Protein AF-0000000085014486 (afdb_homodimer)

Structure (mmCIF, N/CA/C/O backbone):
data_AF-0000000085014486-model_v1
#
loop_
_entity.id
_entity.type
_entity.pdbx_description
1 polymer 'tRNA pseudouridine synthase A'
#
loop_
_atom_site.group_PDB
_atom_site.id
_atom_site.type_symbol
_atom_site.label_atom_id
_atom_site.label_alt_id
_atom_site.label_comp_id
_atom_site.label_asym_id
_atom_site.label_entity_id
_atom_site.label_seq_id
_atom_site.pdbx_PDB_ins_code
_atom_site.Cartn_x
_atom_site.Cartn_y
_atom_site.Cartn_z
_atom_site.occupancy
_atom_site.B_iso_or_equiv
_atom_site.auth_seq_id
_atom_site.auth_comp_id
_atom_site.auth_asym_id
_atom_site.auth_atom_id
_atom_site.pdbx_PDB_model_num
ATOM 1 N N . MET A 1 1 ? -6.297 43.438 2.02 1 36.09 1 MET A N 1
ATOM 2 C CA . MET A 1 1 ? -5.426 42.281 2.023 1 36.09 1 MET A CA 1
ATOM 3 C C . MET A 1 1 ? -4.863 42 3.418 1 36.09 1 MET A C 1
ATOM 5 O O . MET A 1 1 ? -3.984 42.75 3.881 1 36.09 1 MET A O 1
ATOM 9 N N . THR A 1 2 ? -5.652 41.562 4.367 1 42.75 2 THR A N 1
ATOM 10 C CA . THR A 1 2 ? -5.215 41.438 5.75 1 42.75 2 THR A CA 1
ATOM 11 C C . THR A 1 2 ? -3.938 40.594 5.832 1 42.75 2 THR A C 1
ATOM 13 O O . THR A 1 2 ? -3.84 39.531 5.207 1 42.75 2 THR A O 1
ATOM 16 N N . THR A 1 3 ? -2.881 41.219 6.109 1 51.38 3 THR A N 1
ATOM 17 C CA . THR A 1 3 ? -1.58 40.562 6.254 1 51.38 3 THR A CA 1
ATOM 18 C C . THR A 1 3 ? -1.687 39.344 7.137 1 51.38 3 THR A C 1
ATOM 20 O O . THR A 1 3 ? -2.172 39.406 8.266 1 51.38 3 THR A O 1
ATOM 23 N N . PRO A 1 4 ? -1.637 38.188 6.52 1 58.69 4 PRO A N 1
ATOM 24 C CA . PRO A 1 4 ? -1.714 37 7.383 1 58.69 4 PRO A CA 1
ATOM 25 C C . PRO A 1 4 ? -0.911 37.156 8.672 1 58.69 4 PRO A C 1
ATOM 27 O O . PRO A 1 4 ? 0.119 37.844 8.68 1 58.69 4 PRO A O 1
ATOM 30 N N . PRO A 1 5 ? -1.632 36.875 9.836 1 67.25 5 PRO A N 1
ATOM 31 C CA . PRO A 1 5 ? -0.905 36.969 11.102 1 67.25 5 PRO A CA 1
ATOM 32 C C . PRO A 1 5 ? 0.483 36.344 11.039 1 67.25 5 PRO A C 1
ATOM 34 O O . PRO A 1 5 ? 0.671 35.312 10.375 1 67.25 5 PRO A O 1
ATOM 37 N N . ARG A 1 6 ? 1.484 37.094 11.227 1 75.12 6 ARG A N 1
ATOM 38 C CA . ARG A 1 6 ? 2.857 36.594 11.305 1 75.12 6 ARG A CA 1
ATOM 39 C C . ARG A 1 6 ? 3.109 35.906 12.641 1 75.12 6 ARG A C 1
ATOM 41 O O . ARG A 1 6 ? 2.967 36.5 13.703 1 75.12 6 ARG A O 1
ATOM 48 N N . PHE A 1 7 ? 3.271 34.562 12.477 1 89.31 7 PHE A N 1
ATOM 49 C CA . PHE A 1 7 ? 3.582 33.75 13.664 1 89.31 7 PHE A CA 1
ATOM 50 C C . PHE A 1 7 ? 5.086 33.719 13.906 1 89.31 7 PHE A C 1
ATOM 52 O O . PHE A 1 7 ? 5.871 33.594 12.961 1 89.31 7 PHE A O 1
ATOM 59 N N . VAL A 1 8 ? 5.469 34.062 15.102 1 90.69 8 VAL A N 1
ATOM 60 C CA . VAL A 1 8 ? 6.891 34.125 15.43 1 90.69 8 VAL A CA 1
ATOM 61 C C . VAL A 1 8 ? 7.195 33.156 16.578 1 90.69 8 VAL A C 1
ATOM 63 O O . VAL A 1 8 ? 6.422 33.031 17.531 1 90.69 8 VAL A O 1
ATOM 66 N N . PRO A 1 9 ? 8.281 32.438 16.375 1 93.19 9 PRO A N 1
ATOM 67 C CA . PRO A 1 9 ? 8.688 31.594 17.516 1 93.19 9 PRO A CA 1
ATOM 68 C C . PRO A 1 9 ? 9.023 32.406 18.75 1 93.19 9 PRO A C 1
ATOM 70 O O . PRO A 1 9 ? 9.195 33.625 18.672 1 93.19 9 PRO A O 1
ATOM 73 N N . PRO A 1 10 ? 9.047 31.766 19.891 1 91.94 10 PRO A N 1
ATOM 74 C CA . PRO A 1 10 ? 9.453 32.469 21.109 1 91.94 10 PRO A CA 1
ATOM 75 C C . PRO A 1 10 ? 10.859 33.062 21 1 91.94 10 PRO A C 1
ATOM 77 O O . PRO A 1 10 ? 11.656 32.625 20.172 1 91.94 10 PRO A O 1
ATOM 80 N N . HIS A 1 11 ? 11.039 34.031 21.844 1 93.38 11 HIS A N 1
ATOM 81 C CA . HIS A 1 11 ? 12.359 34.656 21.859 1 93.38 11 HIS A CA 1
ATOM 82 C C . HIS A 1 11 ? 13.445 33.594 22.109 1 93.38 11 HIS A C 1
ATOM 84 O O . HIS A 1 11 ? 13.305 32.75 22.984 1 93.38 11 HIS A O 1
ATOM 90 N N . GLY A 1 12 ? 14.484 33.625 21.297 1 94.5 12 GLY A N 1
ATOM 91 C CA . GLY A 1 12 ? 15.602 32.688 21.453 1 94.5 12 GLY A CA 1
ATOM 92 C C . GLY A 1 12 ? 15.406 31.391 20.703 1 94.5 12 GLY A C 1
ATOM 93 O O . GLY A 1 12 ? 16.266 30.516 20.75 1 94.5 12 GLY A O 1
ATOM 94 N N . PHE A 1 13 ? 14.281 31.312 20.078 1 96.62 13 PHE A N 1
ATOM 95 C CA . PHE A 1 13 ? 13.984 30.094 19.328 1 96.62 13 PHE A CA 1
ATOM 96 C C . PHE A 1 13 ? 13.891 30.391 17.844 1 96.62 13 PHE A C 1
ATOM 98 O O . PHE A 1 13 ? 13.75 31.547 17.438 1 96.62 13 PHE A O 1
ATOM 105 N N . ARG A 1 14 ? 14.07 29.453 17.047 1 95.94 14 ARG A N 1
ATOM 106 C CA . ARG A 1 14 ? 13.773 29.469 15.609 1 95.94 14 ARG A CA 1
ATOM 107 C C . ARG A 1 14 ? 12.828 28.328 15.227 1 95.94 14 ARG A C 1
ATOM 109 O O . ARG A 1 14 ? 12.711 27.344 15.961 1 95.94 14 ARG A O 1
ATOM 116 N N . ARG A 1 15 ? 12.234 28.531 14.102 1 97.62 15 ARG A N 1
ATOM 117 C CA . ARG A 1 15 ? 11.203 27.578 13.695 1 97.62 15 ARG A CA 1
ATOM 118 C C . ARG A 1 15 ? 11.672 26.734 12.508 1 97.62 15 ARG A C 1
ATOM 120 O O . ARG A 1 15 ? 12.188 27.281 11.523 1 97.62 15 ARG A O 1
ATOM 127 N N . LEU A 1 16 ? 11.523 25.438 12.641 1 97.94 16 LEU A N 1
ATOM 128 C CA . LEU A 1 16 ? 11.812 24.484 11.578 1 97.94 16 LEU A CA 1
ATOM 129 C C . LEU A 1 16 ? 10.523 23.891 11.023 1 97.94 16 LEU A C 1
ATOM 131 O O . LEU A 1 16 ? 9.586 23.609 11.773 1 97.94 16 LEU A O 1
ATOM 135 N N . ARG A 1 17 ? 10.453 23.797 9.719 1 98 17 ARG A N 1
ATOM 136 C CA . ARG A 1 17 ? 9.352 23.125 9.039 1 98 17 ARG A CA 1
ATOM 137 C C . ARG A 1 17 ? 9.727 21.688 8.672 1 98 17 ARG A C 1
ATOM 139 O O . ARG A 1 17 ? 10.805 21.438 8.133 1 98 17 ARG A O 1
ATOM 146 N N . LEU A 1 18 ? 8.891 20.797 8.992 1 98.56 18 LEU A N 1
ATOM 147 C CA . LEU A 1 18 ? 9.062 19.375 8.711 1 98.56 18 LEU A CA 1
ATOM 148 C C . LEU A 1 18 ? 7.938 18.844 7.828 1 98.56 18 LEU A C 1
ATOM 150 O O . LEU A 1 18 ? 6.84 19.406 7.816 1 98.56 18 LEU A O 1
ATOM 154 N N . LEU A 1 19 ? 8.203 17.875 7.062 1 98.81 19 LEU A N 1
ATOM 155 C CA . LEU A 1 19 ? 7.207 17.031 6.395 1 98.81 19 LEU A CA 1
ATOM 156 C C . LEU A 1 19 ? 7.25 15.609 6.922 1 98.81 19 LEU A C 1
ATOM 158 O O . LEU A 1 19 ? 8.297 14.961 6.883 1 98.81 19 LEU A O 1
ATOM 162 N N . LEU A 1 20 ? 6.125 15.125 7.41 1 98.81 20 LEU A N 1
ATOM 163 C CA . LEU A 1 20 ? 6.094 13.836 8.086 1 98.81 20 LEU A CA 1
ATOM 164 C C . LEU A 1 20 ? 5.238 12.836 7.309 1 98.81 20 LEU A C 1
ATOM 166 O O . LEU A 1 20 ? 4.309 13.227 6.602 1 98.81 20 LEU A O 1
ATOM 170 N N . ALA A 1 21 ? 5.574 11.586 7.508 1 98.88 21 ALA A N 1
ATOM 171 C CA . ALA A 1 21 ? 4.727 10.445 7.168 1 98.88 21 ALA A CA 1
ATOM 172 C C . ALA A 1 21 ? 4.664 9.445 8.32 1 98.88 21 ALA A C 1
ATOM 174 O O . ALA A 1 21 ? 5.609 9.328 9.102 1 98.88 21 ALA A O 1
ATOM 175 N N . TRP A 1 22 ? 3.52 8.781 8.438 1 98.88 22 TRP A N 1
ATOM 176 C CA . TRP A 1 22 ? 3.455 7.734 9.461 1 98.88 22 TRP A CA 1
ATOM 177 C C . TRP A 1 22 ? 2.408 6.688 9.094 1 98.88 22 TRP A C 1
ATOM 179 O O . TRP A 1 22 ? 1.456 6.98 8.367 1 98.88 22 TRP A O 1
ATOM 189 N N . ASP A 1 23 ? 2.689 5.465 9.492 1 98.81 23 ASP A N 1
ATOM 190 C CA . ASP A 1 23 ? 1.689 4.414 9.641 1 98.81 23 ASP A CA 1
ATOM 191 C C . ASP A 1 23 ? 0.939 4.551 10.961 1 98.81 23 ASP A C 1
ATOM 193 O O . ASP A 1 23 ? 1.514 4.34 12.031 1 98.81 23 ASP A O 1
ATOM 197 N N . GLY A 1 24 ? -0.333 4.859 10.875 1 98.69 24 GLY A N 1
ATOM 198 C CA . GLY A 1 24 ? -1.098 5.234 12.055 1 98.69 24 GLY A CA 1
ATOM 199 C C . GLY A 1 24 ? -1.6 4.043 12.852 1 98.69 24 GLY A C 1
ATOM 200 O O . GLY A 1 24 ? -2.242 4.203 13.891 1 98.69 24 GLY A O 1
ATOM 201 N N . THR A 1 25 ? -1.248 2.842 12.484 1 98.12 25 THR A N 1
ATOM 202 C CA . THR A 1 25 ? -1.839 1.608 12.992 1 98.12 25 THR A CA 1
ATOM 203 C C . THR A 1 25 ? -1.733 1.546 14.516 1 98.12 25 THR A C 1
ATOM 205 O O . THR A 1 25 ? -2.689 1.168 15.195 1 98.12 25 THR A O 1
ATOM 208 N N . ASP A 1 26 ? -0.632 1.986 15.039 1 97.25 26 ASP A N 1
ATOM 209 C CA . ASP A 1 26 ? -0.378 1.761 16.453 1 97.25 26 ASP A CA 1
ATOM 210 C C . ASP A 1 26 ? -0.477 3.064 17.25 1 97.25 26 ASP A C 1
ATOM 212 O O . ASP A 1 26 ? 0.027 3.156 18.375 1 97.25 26 ASP A O 1
ATOM 216 N N . PHE A 1 27 ? -1.114 4.078 16.688 1 98.56 27 PHE A N 1
ATOM 217 C CA . PHE A 1 27 ? -1.174 5.375 17.344 1 98.56 27 PHE A CA 1
ATOM 218 C C . PHE A 1 27 ? -2.615 5.754 17.656 1 98.56 27 PHE A C 1
ATOM 220 O O . PHE A 1 27 ? -3.527 5.453 16.891 1 98.56 27 PHE A O 1
ATOM 227 N N . ALA A 1 28 ? -2.803 6.461 18.734 1 98 28 ALA A N 1
ATOM 228 C CA . ALA A 1 28 ? -4.094 7.031 19.109 1 98 28 ALA A CA 1
ATOM 229 C C . ALA A 1 28 ? -4.301 8.391 18.453 1 98 28 ALA A C 1
ATOM 231 O O . ALA A 1 28 ? -4.988 9.258 19 1 98 28 ALA A O 1
ATOM 232 N N . GLY A 1 29 ? -3.609 8.625 17.344 1 97.5 29 GLY A N 1
ATOM 233 C CA . GLY A 1 29 ? -3.711 9.875 16.594 1 97.5 29 GLY A CA 1
ATOM 234 C C . GLY A 1 29 ? -2.461 10.734 16.703 1 97.5 29 GLY A C 1
ATOM 235 O O . GLY A 1 29 ? -1.411 10.258 17.141 1 97.5 29 GLY A O 1
ATOM 236 N N . TRP A 1 30 ? -2.58 11.914 16.172 1 97.94 30 TRP A N 1
ATOM 237 C CA . TRP A 1 30 ? -1.479 12.875 16.203 1 97.94 30 TRP A CA 1
ATOM 238 C C . TRP A 1 30 ? -1.277 13.422 17.625 1 97.94 30 TRP A C 1
ATOM 240 O O . TRP A 1 30 ? -0.164 13.391 18.141 1 97.94 30 TRP A O 1
ATOM 250 N N . GLN A 1 31 ? -2.328 13.852 18.281 1 96.5 31 GLN A N 1
ATOM 251 C CA . GLN A 1 31 ? -2.287 14.672 19.484 1 96.5 31 GLN A CA 1
ATOM 252 C C . GLN A 1 31 ? -1.874 13.844 20.703 1 96.5 31 GLN A C 1
ATOM 254 O O . GLN A 1 31 ? -2.41 12.758 20.922 1 96.5 31 GLN A O 1
ATOM 259 N N . ALA A 1 32 ? -0.956 14.422 21.406 1 97.06 32 ALA A N 1
ATOM 260 C CA . ALA A 1 32 ? -0.527 13.781 22.656 1 97.06 32 ALA A CA 1
ATOM 261 C C . ALA A 1 32 ? -1.703 13.594 23.609 1 97.06 32 ALA A C 1
ATOM 263 O O . ALA A 1 32 ? -2.516 14.508 23.781 1 97.06 32 ALA A O 1
ATOM 264 N N . GLN A 1 33 ? -1.817 12.422 24.078 1 93.19 33 GLN A N 1
ATOM 265 C CA . GLN A 1 33 ? -2.793 12.07 25.094 1 93.19 33 GLN A CA 1
ATOM 266 C C . GLN A 1 33 ? -2.152 11.227 26.203 1 93.19 33 GLN A C 1
ATOM 268 O O . GLN A 1 33 ? -1.145 10.555 25.969 1 93.19 33 GLN A O 1
ATOM 273 N N . ARG A 1 34 ? -2.705 11.258 27.344 1 93.31 34 ARG A N 1
ATOM 274 C CA . ARG A 1 34 ? -2.129 10.547 28.469 1 93.31 34 ARG A CA 1
ATOM 275 C C . ARG A 1 34 ? -2.189 9.039 28.266 1 93.31 34 ARG A C 1
ATOM 277 O O . ARG A 1 34 ? -3.227 8.5 27.875 1 93.31 34 ARG A O 1
ATOM 284 N N . ASP A 1 35 ? -1.092 8.367 28.391 1 93.75 35 ASP A N 1
ATOM 285 C CA . ASP A 1 35 ? -0.919 6.918 28.516 1 93.75 35 ASP A CA 1
ATOM 286 C C . ASP A 1 35 ? -1.24 6.211 27.203 1 93.75 35 ASP A C 1
ATOM 288 O O . ASP A 1 35 ? -1.582 5.027 27.203 1 93.75 35 ASP A O 1
ATOM 292 N N . VAL A 1 36 ? -1.285 6.91 26.125 1 96.62 36 VAL A N 1
ATOM 293 C CA . VAL A 1 36 ? -1.455 6.266 24.828 1 96.62 36 VAL A CA 1
ATOM 294 C C . VAL A 1 36 ? -0.441 6.824 23.844 1 96.62 36 VAL A C 1
ATOM 296 O O . VAL A 1 36 ? -0.078 8 23.906 1 96.62 36 VAL A O 1
ATOM 299 N N . PRO A 1 37 ? 0.013 5.98 22.922 1 97.81 37 PRO A N 1
ATOM 300 C CA . PRO A 1 37 ? 1.008 6.445 21.953 1 97.81 37 PRO A CA 1
ATOM 301 C C . PRO A 1 37 ? 0.442 7.461 20.969 1 97.81 37 PRO A C 1
ATOM 303 O O . PRO A 1 37 ? -0.667 7.281 20.469 1 97.81 37 PRO A O 1
ATOM 306 N N . SER A 1 38 ? 1.142 8.531 20.75 1 98.56 38 SER A N 1
ATOM 307 C CA . SER A 1 38 ? 0.783 9.539 19.75 1 98.56 38 SER A CA 1
ATOM 308 C C . SER A 1 38 ? 1.958 9.844 18.828 1 98.56 38 SER A C 1
ATOM 310 O O . SER A 1 38 ? 3.115 9.641 19.203 1 98.56 38 SER A O 1
ATOM 312 N N . VAL A 1 39 ? 1.686 10.297 17.641 1 98.81 39 VAL A N 1
ATOM 313 C CA . VAL A 1 39 ? 2.734 10.672 16.688 1 98.81 39 VAL A CA 1
ATOM 314 C C . VAL A 1 39 ? 3.49 11.891 17.219 1 98.81 39 VAL A C 1
ATOM 316 O O . VAL A 1 39 ? 4.715 11.969 17.109 1 98.81 39 VAL A O 1
ATOM 319 N N . GLN A 1 40 ? 2.711 12.836 17.812 1 98.75 40 GLN A N 1
ATOM 320 C CA . GLN A 1 40 ? 3.307 14.055 18.359 1 98.75 40 GLN A CA 1
ATOM 321 C C . GLN A 1 40 ? 4.344 13.727 19.438 1 98.75 40 GLN A C 1
ATOM 323 O O . GLN A 1 40 ? 5.469 14.227 19.391 1 98.75 40 GLN A O 1
ATOM 328 N N . ASP A 1 41 ? 3.955 12.859 20.391 1 98.5 41 ASP A N 1
ATOM 329 C CA . ASP A 1 41 ? 4.875 12.469 21.453 1 98.5 41 ASP A CA 1
ATOM 330 C C . ASP A 1 41 ? 6.09 11.734 20.891 1 98.5 41 ASP A C 1
ATOM 332 O O . ASP A 1 41 ? 7.207 11.898 21.391 1 98.5 41 ASP A O 1
ATOM 336 N N . THR A 1 42 ? 5.867 10.914 19.906 1 98.75 42 THR A N 1
ATOM 337 C CA . THR A 1 42 ? 6.941 10.156 19.281 1 98.75 42 THR A CA 1
ATOM 338 C C . THR A 1 42 ? 7.953 11.094 18.625 1 98.75 42 THR A C 1
ATOM 340 O O . THR A 1 42 ? 9.164 10.938 18.812 1 98.75 42 THR A O 1
ATOM 343 N N . LEU A 1 43 ? 7.484 12.086 17.875 1 98.69 43 LEU A N 1
ATOM 344 C CA . LEU A 1 43 ? 8.352 13.078 17.25 1 98.69 43 LEU A CA 1
ATOM 345 C C . LEU A 1 43 ? 9.07 13.914 18.297 1 98.69 43 LEU A C 1
ATOM 347 O O . LEU A 1 43 ? 10.266 14.188 18.172 1 98.69 43 LEU A O 1
ATOM 351 N N . TYR A 1 44 ? 8.305 14.305 19.344 1 98.44 44 TYR A N 1
ATOM 352 C CA . TYR A 1 44 ? 8.867 15.117 20.406 1 98.44 44 TYR A CA 1
ATOM 353 C C . TYR A 1 44 ? 10.016 14.391 21.094 1 98.44 44 TYR A C 1
ATOM 355 O O . TYR A 1 44 ? 11.07 14.977 21.344 1 98.44 44 TYR A O 1
ATOM 363 N N . ALA A 1 45 ? 9.797 13.125 21.375 1 98.12 45 ALA A N 1
ATOM 364 C CA . ALA A 1 45 ? 10.828 12.312 22.016 1 98.12 45 ALA A CA 1
ATOM 365 C C . ALA A 1 45 ? 12.086 12.258 21.156 1 98.12 45 ALA A C 1
ATOM 367 O O . ALA A 1 45 ? 13.203 12.344 21.672 1 98.12 45 ALA A O 1
ATOM 368 N N . ALA A 1 46 ? 11.922 12.07 19.859 1 98.5 46 ALA A N 1
ATOM 369 C CA . ALA A 1 46 ? 13.062 12.047 18.953 1 98.5 46 ALA A CA 1
ATOM 370 C C . ALA A 1 46 ? 13.805 13.383 18.969 1 98.5 46 ALA A C 1
ATOM 372 O O . ALA A 1 46 ? 15.031 13.414 18.922 1 98.5 46 ALA A O 1
ATOM 373 N N . LEU A 1 47 ? 13.078 14.516 19 1 97.81 47 LEU A N 1
ATOM 374 C CA . LEU A 1 47 ? 13.672 15.852 19.062 1 97.81 47 LEU A CA 1
ATOM 375 C C . LEU A 1 47 ? 14.523 16.016 20.312 1 97.81 47 LEU A C 1
ATOM 377 O O . LEU A 1 47 ? 15.625 16.562 20.25 1 97.81 47 LEU A O 1
ATOM 381 N N . LEU A 1 48 ? 14.039 15.445 21.406 1 97.5 48 LEU A N 1
ATOM 382 C CA . LEU A 1 48 ? 14.711 15.609 22.688 1 97.5 48 LEU A CA 1
ATOM 383 C C . LEU A 1 48 ? 15.992 14.789 22.734 1 97.5 48 LEU A C 1
ATOM 385 O O . LEU A 1 48 ? 16.844 15 23.609 1 97.5 48 LEU A O 1
ATOM 389 N N . ARG A 1 49 ? 16.172 13.867 21.812 1 97.31 49 ARG A N 1
ATOM 390 C CA . ARG A 1 49 ? 17.438 13.156 21.688 1 97.31 49 ARG A CA 1
ATOM 391 C C . ARG A 1 49 ? 18.484 14.023 21 1 97.31 49 ARG A C 1
ATOM 393 O O . ARG A 1 49 ? 19.688 13.766 21.125 1 97.31 49 ARG A O 1
ATOM 400 N N . LEU A 1 50 ? 18.047 15.055 20.297 1 96.81 50 LEU A N 1
ATOM 401 C CA . LEU A 1 50 ? 18.953 15.883 19.516 1 96.81 50 LEU A CA 1
ATOM 402 C C . LEU A 1 50 ? 19.219 17.203 20.203 1 96.81 50 LEU A C 1
ATOM 404 O O . LEU A 1 50 ? 20.203 17.891 19.906 1 96.81 50 LEU A O 1
ATOM 408 N N . THR A 1 51 ? 18.297 17.578 21.094 1 94.69 51 THR A N 1
ATOM 409 C CA . THR A 1 51 ? 18.422 18.859 21.797 1 94.69 51 THR A CA 1
ATOM 410 C C . THR A 1 51 ? 17.797 18.766 23.188 1 94.69 51 THR A C 1
ATOM 412 O O . THR A 1 51 ? 16.828 18.016 23.391 1 94.69 51 THR A O 1
ATOM 415 N N . GLU A 1 52 ? 18.266 19.5 24.109 1 91.81 52 GLU A N 1
ATOM 416 C CA . GLU A 1 52 ? 17.766 19.469 25.484 1 91.81 52 GLU A CA 1
ATOM 417 C C . GLU A 1 52 ? 16.406 20.141 25.594 1 91.81 52 GLU A C 1
ATOM 419 O O . GLU A 1 52 ? 15.656 19.875 26.547 1 91.81 52 GLU A O 1
ATOM 424 N N . GLU A 1 53 ? 16.203 21.031 24.656 1 93.19 53 GLU A N 1
ATOM 425 C CA . GLU A 1 53 ? 14.953 21.797 24.703 1 93.19 53 GLU A CA 1
ATOM 426 C C . GLU A 1 53 ? 14.328 21.922 23.328 1 93.19 53 GLU A C 1
ATOM 428 O O . GLU A 1 53 ? 15.039 22.141 22.344 1 93.19 53 GLU A O 1
ATOM 433 N N . ALA A 1 54 ? 13.039 21.844 23.281 1 94.25 54 ALA A N 1
ATOM 434 C CA . ALA A 1 54 ? 12.234 22.078 22.094 1 94.25 54 ALA A CA 1
ATOM 435 C C . ALA A 1 54 ? 10.766 22.297 22.453 1 94.25 54 ALA A C 1
ATOM 437 O O . ALA A 1 54 ? 10.297 21.812 23.469 1 94.25 54 ALA A O 1
ATOM 438 N N . ALA A 1 55 ? 10.086 23.062 21.672 1 96 55 ALA A N 1
ATOM 439 C CA . ALA A 1 55 ? 8.641 23.156 21.812 1 96 55 ALA A CA 1
ATOM 440 C C . ALA A 1 55 ? 7.957 21.891 21.281 1 96 55 ALA A C 1
ATOM 442 O O . ALA A 1 55 ? 8.555 21.141 20.516 1 96 55 ALA A O 1
ATOM 443 N N . ARG A 1 56 ? 6.801 21.641 21.75 1 96.31 56 ARG A N 1
ATOM 444 C CA . ARG A 1 56 ? 6.031 20.531 21.203 1 96.31 56 ARG A CA 1
ATOM 445 C C . ARG A 1 56 ? 5.703 20.781 19.734 1 96.31 56 ARG A C 1
ATOM 447 O O . ARG A 1 56 ? 5.297 21.875 19.359 1 96.31 56 ARG A O 1
ATOM 454 N N . PRO A 1 57 ? 5.914 19.766 18.875 1 98.31 57 PRO A N 1
ATOM 455 C CA . PRO A 1 57 ? 5.629 19.953 17.453 1 98.31 57 PRO A CA 1
ATOM 456 C C . PRO A 1 57 ? 4.156 20.25 17.188 1 98.31 57 PRO A C 1
ATOM 458 O O . PRO A 1 57 ? 3.281 19.75 17.906 1 98.31 57 PRO A O 1
ATOM 461 N N . VAL A 1 58 ? 3.902 21.047 16.172 1 98.12 58 VAL A N 1
ATOM 462 C CA . VAL A 1 58 ? 2.557 21.406 15.734 1 98.12 58 VAL A CA 1
ATOM 463 C C . VAL A 1 58 ? 2.352 20.922 14.289 1 98.12 58 VAL A C 1
ATOM 465 O O . VAL A 1 58 ? 3.166 21.219 13.414 1 98.12 58 VAL A O 1
ATOM 468 N N . ALA A 1 59 ? 1.34 20.188 14.023 1 98.5 59 ALA A N 1
ATOM 469 C CA . ALA A 1 59 ? 1.052 19.688 12.68 1 98.5 59 ALA A CA 1
ATOM 470 C C . ALA A 1 59 ? -0.013 20.547 12 1 98.5 59 ALA A C 1
ATOM 472 O O . ALA A 1 59 ? -0.694 21.344 12.648 1 98.5 59 ALA A O 1
ATOM 473 N N . ALA A 1 60 ? -0.108 20.359 10.656 1 97.69 60 ALA A N 1
ATOM 474 C CA . ALA A 1 60 ? -1.124 21.062 9.867 1 97.69 60 ALA A CA 1
ATOM 475 C C . ALA A 1 60 ? -2.527 20.641 10.289 1 97.69 60 ALA A C 1
ATOM 477 O O . ALA A 1 60 ? -3.48 21.406 10.156 1 97.69 60 ALA A O 1
ATOM 478 N N . GLY A 1 61 ? -2.635 19.422 10.695 1 93.81 61 GLY A N 1
ATOM 479 C CA . GLY A 1 61 ? -3.902 18.859 11.148 1 93.81 61 GLY A CA 1
ATOM 480 C C . GLY A 1 61 ? -3.742 17.766 12.188 1 93.81 61 GLY A C 1
ATOM 481 O O . GLY A 1 61 ? -2.682 17.156 12.281 1 93.81 61 GLY A O 1
ATOM 482 N N . ARG A 1 62 ? -4.824 17.594 12.977 1 93.19 62 ARG A N 1
ATOM 483 C CA . ARG A 1 62 ? -4.84 16.516 13.961 1 93.19 62 ARG A CA 1
ATOM 484 C C . ARG A 1 62 ? -5.602 15.305 13.43 1 93.19 62 ARG A C 1
ATOM 486 O O . ARG A 1 62 ? -6.754 15.43 13.016 1 93.19 62 ARG A O 1
ATOM 493 N N . THR A 1 63 ? -4.938 14.219 13.336 1 96.56 63 THR A N 1
ATOM 494 C CA . THR A 1 63 ? -5.547 12.992 12.82 1 96.56 63 THR A CA 1
ATOM 495 C C . THR A 1 63 ? -6.062 12.125 13.969 1 96.56 63 THR A C 1
ATOM 497 O O . THR A 1 63 ? -5.48 12.117 15.055 1 96.56 63 THR A O 1
ATOM 500 N N . ASP A 1 64 ? -7.121 11.352 13.695 1 96.19 64 ASP A N 1
ATOM 501 C CA . ASP A 1 64 ? -7.695 10.398 14.641 1 96.19 64 ASP A CA 1
ATOM 502 C C . ASP A 1 64 ? -6.828 9.148 14.742 1 96.19 64 ASP A C 1
ATOM 504 O O . ASP A 1 64 ? -5.836 9.008 14.023 1 96.19 64 ASP A O 1
ATOM 508 N N . ALA A 1 65 ? -7.262 8.344 15.773 1 97.56 65 ALA A N 1
ATOM 509 C CA . ALA A 1 65 ? -6.605 7.055 15.961 1 97.56 65 ALA A CA 1
ATOM 510 C C . ALA A 1 65 ? -6.641 6.23 14.68 1 97.56 65 ALA A C 1
ATOM 512 O O . ALA A 1 65 ? -7.672 6.152 14.008 1 97.56 65 ALA A O 1
ATOM 513 N N . GLY A 1 66 ? -5.484 5.684 14.328 1 98.31 66 GLY A N 1
ATOM 514 C CA . GLY A 1 66 ? -5.406 4.734 13.227 1 98.31 66 GLY A CA 1
ATOM 515 C C . GLY A 1 66 ? -5.215 5.398 11.875 1 98.31 66 GLY A C 1
ATOM 516 O O . GLY A 1 66 ? -4.934 4.727 10.883 1 98.31 66 GLY A O 1
ATOM 517 N N . VAL A 1 67 ? -5.367 6.746 11.773 1 98.81 67 VAL A N 1
ATOM 518 C CA . VAL A 1 67 ? -5.262 7.453 10.508 1 98.81 67 VAL A CA 1
ATOM 519 C C . VAL A 1 67 ? -3.791 7.574 10.102 1 98.81 67 VAL A C 1
ATOM 521 O O . VAL A 1 67 ? -2.934 7.855 10.945 1 98.81 67 VAL A O 1
ATOM 524 N N . HIS A 1 68 ? -3.51 7.32 8.844 1 98.88 68 HIS A N 1
ATOM 525 C CA . HIS A 1 68 ? -2.162 7.406 8.289 1 98.88 68 HIS A CA 1
ATOM 526 C C . HIS A 1 68 ? -1.87 8.805 7.762 1 98.88 68 HIS A C 1
ATOM 528 O O . HIS A 1 68 ? -2.775 9.641 7.664 1 98.88 68 HIS A O 1
ATOM 534 N N . ALA A 1 69 ? -0.604 9.023 7.457 1 98.88 69 ALA A N 1
ATOM 535 C CA . ALA A 1 69 ? -0.208 10.25 6.77 1 98.88 69 ALA A CA 1
ATOM 536 C C . ALA A 1 69 ? 0.903 9.984 5.762 1 98.88 69 ALA A C 1
ATOM 538 O O . ALA A 1 69 ? 1.895 9.32 6.078 1 98.88 69 ALA A O 1
ATOM 539 N N . GLU A 1 70 ? 0.72 10.523 4.57 1 98.5 70 GLU A N 1
ATOM 540 C CA . GLU A 1 70 ? 1.715 10.422 3.51 1 98.5 70 GLU A CA 1
ATOM 541 C C . GLU A 1 70 ? 2.635 11.641 3.488 1 98.5 70 GLU A C 1
ATOM 543 O O . GLU A 1 70 ? 3.811 11.531 3.135 1 98.5 70 GLU A O 1
ATOM 548 N N . ALA A 1 71 ? 2.09 12.789 3.828 1 98.5 71 ALA A N 1
ATOM 549 C CA . ALA A 1 71 ? 2.795 14.062 3.73 1 98.5 71 ALA A CA 1
ATOM 550 C C . ALA A 1 71 ? 2.172 15.102 4.656 1 98.5 71 ALA A C 1
ATOM 552 O O . ALA A 1 71 ? 1.552 16.062 4.195 1 98.5 71 ALA A O 1
ATOM 553 N N . MET A 1 72 ? 2.436 15.047 5.93 1 98.75 72 MET A N 1
ATOM 554 C CA . MET A 1 72 ? 1.911 15.953 6.941 1 98.75 72 MET A CA 1
ATOM 555 C C . MET A 1 72 ? 2.93 17.047 7.277 1 98.75 72 MET A C 1
ATOM 557 O O . MET A 1 72 ? 3.98 16.75 7.852 1 98.75 72 MET A O 1
ATOM 561 N N . PRO A 1 73 ? 2.607 18.266 6.93 1 98.62 73 PRO A N 1
ATOM 562 C CA . PRO A 1 73 ? 3.479 19.344 7.402 1 98.62 73 PRO A CA 1
ATOM 563 C C . PRO A 1 73 ? 3.381 19.562 8.914 1 98.62 73 PRO A C 1
ATOM 565 O O . PRO A 1 73 ? 2.299 19.453 9.484 1 98.62 73 PRO A O 1
ATOM 568 N N . ALA A 1 74 ? 4.465 19.859 9.461 1 98.62 74 ALA A N 1
ATOM 569 C CA . ALA A 1 74 ? 4.551 20.234 10.867 1 98.62 74 ALA A CA 1
ATOM 570 C C . ALA A 1 74 ? 5.652 21.281 11.094 1 98.62 74 ALA A C 1
ATOM 572 O O . ALA A 1 74 ? 6.457 21.531 10.195 1 98.62 74 ALA A O 1
ATOM 573 N N . HIS A 1 75 ? 5.605 21.953 12.203 1 98.31 75 HIS A N 1
ATOM 574 C CA . HIS A 1 75 ? 6.742 22.797 12.594 1 98.31 75 HIS A CA 1
ATOM 575 C C . HIS A 1 75 ? 7.121 22.547 14.047 1 98.31 75 HIS A C 1
ATOM 577 O O . HIS A 1 75 ? 6.324 22.031 14.828 1 98.31 75 HIS A O 1
ATOM 583 N N . VAL A 1 76 ? 8.305 22.859 14.375 1 98.12 76 VAL A N 1
ATOM 584 C CA . VAL A 1 76 ? 8.82 22.812 15.734 1 98.12 76 VAL A CA 1
ATOM 585 C C . VAL A 1 76 ? 9.734 24.016 15.984 1 98.12 76 VAL A C 1
ATOM 587 O O . VAL A 1 76 ? 10.469 24.438 15.094 1 98.12 76 VAL A O 1
ATOM 590 N N . ASP A 1 77 ? 9.617 24.578 17.141 1 98 77 ASP A N 1
ATOM 591 C CA . ASP A 1 77 ? 10.531 25.625 17.578 1 98 77 ASP A CA 1
ATOM 592 C C . ASP A 1 77 ? 11.68 25.047 18.391 1 98 77 ASP A C 1
ATOM 594 O O . ASP A 1 77 ? 11.453 24.328 19.359 1 98 77 ASP A O 1
ATOM 598 N N . VAL A 1 78 ? 12.859 25.344 17.953 1 97.62 78 VAL A N 1
ATOM 599 C CA . VAL A 1 78 ? 14.062 24.875 18.625 1 97.62 78 VAL A CA 1
ATOM 600 C C . VAL A 1 78 ? 14.93 26.078 19.016 1 97.62 78 VAL A C 1
ATOM 602 O O . VAL A 1 78 ? 14.828 27.141 18.406 1 97.62 78 VAL A O 1
ATOM 605 N N . PRO A 1 79 ? 15.75 25.859 20.031 1 96.88 79 PRO A N 1
ATOM 606 C CA . PRO A 1 79 ? 16.641 26.953 20.391 1 96.88 79 PRO A CA 1
ATOM 607 C C . PRO A 1 79 ? 17.547 27.391 19.234 1 96.88 79 PRO A C 1
ATOM 609 O O . PRO A 1 79 ? 17.969 26.562 18.438 1 96.88 79 PRO A O 1
ATOM 612 N N . GLN A 1 80 ? 17.844 28.672 19.234 1 94.94 80 GLN A N 1
ATOM 613 C CA . GLN A 1 80 ? 18.75 29.203 18.219 1 94.94 80 GLN A CA 1
ATOM 614 C C . GLN A 1 80 ? 20.094 28.5 18.266 1 94.94 80 GLN A C 1
ATOM 616 O O . GLN A 1 80 ? 20.797 28.422 17.266 1 94.94 80 GLN A O 1
ATOM 621 N N . SER A 1 81 ? 20.391 27.891 19.344 1 93.62 81 SER A N 1
ATOM 622 C CA . SER A 1 81 ? 21.672 27.219 19.547 1 93.62 81 SER A CA 1
ATOM 623 C C . SER A 1 81 ? 21.656 25.812 18.969 1 93.62 81 SER A C 1
ATOM 625 O O . SER A 1 81 ? 22.688 25.156 18.922 1 93.62 81 SER A O 1
ATOM 627 N N . PHE A 1 82 ? 20.5 25.359 18.531 1 94.81 82 PHE A N 1
ATOM 628 C CA . PHE A 1 82 ? 20.391 24.047 17.906 1 94.81 82 PHE A CA 1
ATOM 629 C C . PHE A 1 82 ? 21.297 23.953 16.688 1 94.81 82 PHE A C 1
ATOM 631 O O . PHE A 1 82 ? 21.188 24.766 15.766 1 94.81 82 PHE A O 1
ATOM 638 N N . ARG A 1 83 ? 22.188 23.016 16.609 1 90.81 83 ARG A N 1
ATOM 639 C CA . ARG A 1 83 ? 23.328 23.062 15.695 1 90.81 83 ARG A CA 1
ATOM 640 C C . ARG A 1 83 ? 23.094 22.188 14.469 1 90.81 83 ARG A C 1
ATOM 642 O O . ARG A 1 83 ? 23.797 22.328 13.461 1 90.81 83 ARG A O 1
ATOM 649 N N . ILE A 1 84 ? 22.141 21.312 14.562 1 95.38 84 ILE A N 1
ATOM 650 C CA . ILE A 1 84 ? 21.953 20.438 13.406 1 95.38 84 ILE A CA 1
ATOM 651 C C . ILE A 1 84 ? 21.359 21.234 12.25 1 95.38 84 ILE A C 1
ATOM 653 O O . ILE A 1 84 ? 20.281 21.812 12.367 1 95.38 84 ILE A O 1
ATOM 657 N N . PRO A 1 85 ? 22.109 21.266 11.156 1 95.56 85 PRO A N 1
ATOM 658 C CA . PRO A 1 85 ? 21.562 21.953 9.984 1 95.56 85 PRO A CA 1
ATOM 659 C C . PRO A 1 85 ? 20.25 21.328 9.508 1 95.56 85 PRO A C 1
ATOM 661 O O . PRO A 1 85 ? 20.078 20.109 9.562 1 95.56 85 PRO A O 1
ATOM 664 N N . ALA A 1 86 ? 19.328 22.188 8.977 1 94.25 86 ALA A N 1
ATOM 665 C CA . ALA A 1 86 ? 18.016 21.75 8.531 1 94.25 86 ALA A CA 1
ATOM 666 C C . ALA A 1 86 ? 18.125 20.641 7.488 1 94.25 86 ALA A C 1
ATOM 668 O O . ALA A 1 86 ? 17.344 19.688 7.5 1 94.25 86 ALA A O 1
ATOM 669 N N . LYS A 1 87 ? 19.125 20.734 6.645 1 93.69 87 LYS A N 1
ATOM 670 C CA . LYS A 1 87 ? 19.297 19.781 5.547 1 93.69 87 LYS A CA 1
ATOM 671 C C . LYS A 1 87 ? 19.641 18.391 6.074 1 93.69 87 LYS A C 1
ATOM 673 O O . LYS A 1 87 ? 19.5 17.406 5.355 1 93.69 87 LYS A O 1
ATOM 678 N N . LYS A 1 88 ? 20.109 18.297 7.281 1 97.06 88 LYS A N 1
ATOM 679 C CA . LYS A 1 88 ? 20.531 17.031 7.875 1 97.06 88 LYS A CA 1
ATOM 680 C C . LYS A 1 88 ? 19.516 16.562 8.922 1 97.06 88 LYS A C 1
ATOM 682 O O . LYS A 1 88 ? 19.641 15.453 9.445 1 97.06 88 LYS A O 1
ATOM 687 N N . LEU A 1 89 ? 18.594 17.391 9.188 1 98.06 89 LEU A N 1
ATOM 688 C CA . LEU A 1 89 ? 17.719 17.172 10.328 1 98.06 89 LEU A CA 1
ATOM 689 C C . LEU A 1 89 ? 16.812 15.961 10.109 1 98.06 89 LEU A C 1
ATOM 691 O O . LEU A 1 89 ? 16.578 15.188 11.039 1 98.06 89 LEU A O 1
ATOM 695 N N . ALA A 1 90 ? 16.297 15.812 8.906 1 98.5 90 ALA A N 1
ATOM 696 C CA . ALA A 1 90 ? 15.438 14.664 8.625 1 98.5 90 ALA A CA 1
ATOM 697 C C . ALA A 1 90 ? 16.141 13.352 8.961 1 98.5 90 ALA A C 1
ATOM 699 O O . ALA A 1 90 ? 15.602 12.516 9.688 1 98.5 90 ALA A O 1
ATOM 700 N N . ARG A 1 91 ? 17.312 13.234 8.477 1 97.94 91 ARG A N 1
ATOM 701 C CA . ARG A 1 91 ? 18.109 12.031 8.719 1 97.94 91 ARG A CA 1
ATOM 702 C C . ARG A 1 91 ? 18.375 11.852 10.211 1 97.94 91 ARG A C 1
ATOM 704 O O . ARG A 1 91 ? 18.281 10.742 10.742 1 97.94 91 ARG A O 1
ATOM 711 N N . ALA A 1 92 ? 18.75 12.898 10.836 1 98.56 92 ALA A N 1
ATOM 712 C CA . ALA A 1 92 ? 19.062 12.859 12.266 1 98.56 92 ALA A CA 1
ATOM 713 C C . ALA A 1 92 ? 17.859 12.414 13.078 1 98.56 92 ALA A C 1
ATOM 715 O O . ALA A 1 92 ? 17.969 11.562 13.961 1 98.56 92 ALA A O 1
ATOM 716 N N . LEU A 1 93 ? 16.703 12.961 12.781 1 98.75 93 LEU A N 1
ATOM 717 C CA . LEU A 1 93 ? 15.484 12.609 13.5 1 98.75 93 LEU A CA 1
ATOM 718 C C . LEU A 1 93 ? 15.102 11.156 13.227 1 98.75 93 LEU A C 1
ATOM 720 O O . LEU A 1 93 ? 14.711 10.43 14.148 1 98.75 93 LEU A O 1
ATOM 724 N N . ASN A 1 94 ? 15.234 10.734 12.008 1 98.75 94 ASN A N 1
ATOM 725 C CA . ASN A 1 94 ? 14.836 9.391 11.617 1 98.75 94 ASN A CA 1
ATOM 726 C C . ASN A 1 94 ? 15.688 8.328 12.305 1 98.75 94 ASN A C 1
ATOM 728 O O . ASN A 1 94 ? 15.25 7.188 12.461 1 98.75 94 ASN A O 1
ATOM 732 N N . ALA A 1 95 ? 16.828 8.703 12.703 1 98.5 95 ALA A N 1
ATOM 733 C CA . ALA A 1 95 ? 17.688 7.785 13.461 1 98.5 95 ALA A CA 1
ATOM 734 C C . ALA A 1 95 ? 17.078 7.473 14.82 1 98.5 95 ALA A C 1
ATOM 736 O O . ALA A 1 95 ? 17.422 6.465 15.445 1 98.5 95 ALA A O 1
ATOM 737 N N . HIS A 1 96 ? 16.172 8.297 15.266 1 98.62 96 HIS A N 1
ATOM 738 C CA . HIS A 1 96 ? 15.586 8.125 16.594 1 98.62 96 HIS A CA 1
ATOM 739 C C . HIS A 1 96 ? 14.086 7.859 16.516 1 98.62 96 HIS A C 1
ATOM 741 O O . HIS A 1 96 ? 13.414 7.777 17.547 1 98.62 96 HIS A O 1
ATOM 747 N N . LEU A 1 97 ? 13.555 7.789 15.383 1 98.88 97 LEU A N 1
ATOM 748 C CA . LEU A 1 97 ? 12.141 7.508 15.195 1 98.88 97 LEU A CA 1
ATOM 749 C C . LEU A 1 97 ? 11.914 6.027 14.914 1 98.88 97 LEU A C 1
ATOM 751 O O . LEU A 1 97 ? 12.75 5.375 14.281 1 98.88 97 LEU A O 1
ATOM 755 N N . PRO A 1 98 ? 10.805 5.5 15.43 1 98.69 98 PRO A N 1
ATOM 756 C CA . PRO A 1 98 ? 10.469 4.133 15.023 1 98.69 98 PRO A CA 1
ATOM 757 C C . PRO A 1 98 ? 10.188 4.012 13.523 1 98.69 98 PRO A C 1
ATOM 759 O O . PRO A 1 98 ? 9.977 5.023 12.852 1 98.69 98 PRO A O 1
ATOM 762 N N . PRO A 1 99 ? 10.141 2.773 12.969 1 98.5 99 PRO A N 1
ATOM 763 C CA . PRO A 1 99 ? 9.906 2.584 11.539 1 98.5 99 PRO A CA 1
ATOM 764 C C . PRO A 1 99 ? 8.547 3.115 11.094 1 98.5 99 PRO A C 1
ATOM 766 O O . PRO A 1 99 ? 8.344 3.391 9.906 1 98.5 99 PRO A O 1
ATOM 769 N N . SER A 1 100 ? 7.648 3.307 12.023 1 98.69 100 SER A N 1
ATOM 770 C CA . SER A 1 100 ? 6.281 3.689 11.695 1 98.69 100 SER A CA 1
ATOM 771 C C . SER A 1 100 ? 6.152 5.203 11.539 1 98.69 100 SER A C 1
ATOM 773 O O . SER A 1 100 ? 5.102 5.703 11.133 1 98.69 100 SER A O 1
ATOM 775 N N . VAL A 1 101 ? 7.184 5.98 11.828 1 98.94 101 VAL A N 1
ATOM 776 C CA . VAL A 1 101 ? 7.18 7.434 11.672 1 98.94 101 VAL A CA 1
ATOM 777 C C . VAL A 1 101 ? 8.469 7.879 10.977 1 98.94 101 VAL A C 1
ATOM 779 O O . VAL A 1 101 ? 9.547 7.375 11.281 1 98.94 101 VAL A O 1
ATOM 782 N N . ALA A 1 102 ? 8.344 8.828 10.07 1 98.94 102 ALA A N 1
ATOM 783 C CA . ALA A 1 102 ? 9.539 9.367 9.414 1 98.94 102 ALA A CA 1
ATOM 784 C C . ALA A 1 102 ? 9.375 10.852 9.117 1 98.94 102 ALA A C 1
ATOM 786 O O . ALA A 1 102 ? 8.273 11.32 8.82 1 98.94 102 ALA A O 1
ATOM 787 N N . VAL A 1 103 ? 10.422 11.57 9.242 1 98.88 103 VAL A N 1
ATOM 788 C CA . VAL A 1 103 ? 10.547 12.906 8.664 1 98.88 103 VAL A CA 1
ATOM 789 C C . VAL A 1 103 ? 11.078 12.805 7.234 1 98.88 103 VAL A C 1
ATOM 791 O O . VAL A 1 103 ? 12.164 12.266 7.004 1 98.88 103 VAL A O 1
ATOM 794 N N . LEU A 1 104 ? 10.336 13.336 6.34 1 98.75 104 LEU A N 1
ATOM 795 C CA . LEU A 1 104 ? 10.68 13.219 4.926 1 98.75 104 LEU A CA 1
ATOM 796 C C . LEU A 1 104 ? 11.547 14.391 4.477 1 98.75 104 LEU A C 1
ATOM 798 O O . LEU A 1 104 ? 12.43 14.219 3.637 1 98.75 104 LEU A O 1
ATOM 802 N N . GLU A 1 105 ? 11.219 15.5 4.961 1 98.25 105 GLU A N 1
ATOM 803 C CA . GLU A 1 105 ? 11.906 16.75 4.656 1 98.25 105 GLU A CA 1
ATOM 804 C C . GLU A 1 105 ? 11.984 17.656 5.883 1 98.25 105 GLU A C 1
ATOM 806 O O . GLU A 1 105 ? 11.117 17.594 6.758 1 98.25 105 GLU A O 1
ATOM 811 N N . ALA A 1 106 ? 13.008 18.422 5.934 1 98.38 106 ALA A N 1
ATOM 812 C CA . ALA A 1 106 ? 13.164 19.453 6.965 1 98.38 106 ALA A CA 1
ATOM 813 C C . ALA A 1 106 ? 13.82 20.703 6.398 1 98.38 106 ALA A C 1
ATOM 815 O O . ALA A 1 106 ? 14.742 20.625 5.586 1 98.38 106 ALA A O 1
ATOM 816 N N . GLU A 1 107 ? 13.328 21.828 6.793 1 97.69 107 GLU A N 1
ATOM 817 C CA . GLU A 1 107 ? 13.891 23.094 6.371 1 97.69 107 GLU A CA 1
ATOM 818 C C . GLU A 1 107 ? 13.617 24.188 7.402 1 97.69 107 GLU A C 1
ATOM 820 O O . GLU A 1 107 ? 12.828 23.984 8.328 1 97.69 107 GLU A O 1
ATOM 825 N N . GLU A 1 108 ? 14.336 25.328 7.23 1 97 108 GLU A N 1
ATOM 826 C CA . GLU A 1 108 ? 13.93 26.516 7.988 1 97 108 GLU A CA 1
ATOM 827 C C . GLU A 1 108 ? 12.531 26.969 7.586 1 97 108 GLU A C 1
ATOM 829 O O . GLU A 1 108 ? 12.219 27.047 6.398 1 97 108 GLU A O 1
ATOM 834 N N . ALA A 1 109 ? 11.719 27.234 8.586 1 96.44 109 ALA A N 1
ATOM 835 C CA . ALA A 1 109 ? 10.383 27.719 8.25 1 96.44 109 ALA A CA 1
ATOM 836 C C . ALA A 1 109 ? 10.438 29.141 7.715 1 96.44 109 ALA A C 1
ATOM 838 O O . ALA A 1 109 ? 11.195 29.969 8.211 1 96.44 109 ALA A O 1
ATOM 839 N N . PRO A 1 110 ? 9.648 29.406 6.695 1 94.44 110 PRO A N 1
ATOM 840 C CA . PRO A 1 110 ? 9.531 30.812 6.289 1 94.44 110 PRO A CA 1
ATOM 841 C C . PRO A 1 110 ? 9.039 31.719 7.418 1 94.44 110 PRO A C 1
ATOM 843 O O . PRO A 1 110 ? 8.328 31.266 8.32 1 94.44 110 PRO A O 1
ATOM 846 N N . THR A 1 111 ? 9.43 33 7.297 1 93.19 111 THR A N 1
ATOM 847 C CA . THR A 1 111 ? 9 33.969 8.297 1 93.19 111 THR A CA 1
ATOM 848 C C . THR A 1 111 ? 7.477 34 8.383 1 93.19 111 THR A C 1
ATOM 850 O O . THR A 1 111 ? 6.793 34.094 7.355 1 93.19 111 THR A O 1
ATOM 853 N N . GLY A 1 112 ? 6.984 33.875 9.539 1 93.88 112 GLY A N 1
ATOM 854 C CA . GLY A 1 112 ? 5.551 34 9.758 1 93.88 112 GLY A CA 1
ATOM 855 C C . GLY A 1 112 ? 4.805 32.719 9.555 1 93.88 112 GLY A C 1
ATOM 856 O O . GLY A 1 112 ? 3.578 32.656 9.664 1 93.88 112 GLY A O 1
ATOM 857 N N . PHE A 1 113 ? 5.52 31.719 9.328 1 96.25 113 PHE A N 1
ATOM 858 C CA . PHE A 1 113 ? 4.918 30.438 9.031 1 96.25 113 PHE A CA 1
ATOM 859 C C . PHE A 1 113 ? 4.398 29.766 10.305 1 96.25 113 PHE A C 1
ATOM 861 O O . PHE A 1 113 ? 5.074 29.781 11.336 1 96.25 113 PHE A O 1
ATOM 868 N N . HIS A 1 114 ? 3.213 29.188 10.289 1 96.94 114 HIS A N 1
ATOM 869 C CA . HIS A 1 114 ? 2.619 28.312 11.289 1 96.94 114 HIS A CA 1
ATOM 870 C C . HIS A 1 114 ? 1.938 27.109 10.633 1 96.94 114 HIS A C 1
ATOM 872 O O . HIS A 1 114 ? 1.008 27.266 9.844 1 96.94 114 HIS A O 1
ATOM 878 N N . ALA A 1 115 ? 2.373 25.906 10.969 1 97.56 115 ALA A N 1
ATOM 879 C CA . ALA A 1 115 ? 1.94 24.703 10.25 1 97.56 115 ALA A CA 1
ATOM 880 C C . ALA A 1 115 ? 0.418 24.609 10.219 1 97.56 115 ALA A C 1
ATOM 882 O O . ALA A 1 115 ? -0.166 24.219 9.203 1 97.56 115 ALA A O 1
ATOM 883 N N . ARG A 1 116 ? -0.244 24.906 11.305 1 96.38 116 ARG A N 1
ATOM 884 C CA . ARG A 1 116 ? -1.69 24.75 11.414 1 96.38 116 ARG A CA 1
ATOM 885 C C . ARG A 1 116 ? -2.416 25.969 10.859 1 96.38 116 ARG A C 1
ATOM 887 O O . ARG A 1 116 ? -3.293 25.844 10 1 96.38 116 ARG A O 1
ATOM 894 N N . PHE A 1 117 ? -1.981 27.172 11.258 1 95.19 117 PHE A N 1
ATOM 895 C CA . PHE A 1 117 ? -2.783 28.375 11.031 1 95.19 117 PHE A CA 1
ATOM 896 C C . PHE A 1 117 ? -2.471 28.984 9.672 1 95.19 117 PHE A C 1
ATOM 898 O O . PHE A 1 117 ? -3.279 29.734 9.117 1 95.19 117 PHE A O 1
ATOM 905 N N . SER A 1 118 ? -1.3 28.703 9.133 1 95.62 118 SER A N 1
ATOM 906 C CA . SER A 1 118 ? -0.951 29.188 7.809 1 95.62 118 SER A CA 1
ATOM 907 C C . SER A 1 118 ? -1.453 28.25 6.719 1 95.62 118 SER A C 1
ATOM 909 O O . SER A 1 118 ? -1.377 28.562 5.531 1 95.62 118 SER A O 1
ATOM 911 N N . CYS A 1 119 ? -1.937 27.062 7.145 1 96.38 119 CYS A N 1
ATOM 912 C CA . CYS A 1 119 ? -2.4 26.062 6.184 1 96.38 119 CYS A CA 1
ATOM 913 C C . CYS A 1 119 ? -3.713 26.484 5.539 1 96.38 119 CYS A C 1
ATOM 915 O O . CYS A 1 119 ? -4.664 26.844 6.238 1 96.38 119 CYS A O 1
ATOM 917 N N . THR A 1 120 ? -3.789 26.453 4.207 1 96.5 120 THR A N 1
ATOM 918 C CA . THR A 1 120 ? -4.977 26.938 3.516 1 96.5 120 THR A CA 1
ATOM 919 C C . THR A 1 120 ? -5.805 25.781 2.975 1 96.5 120 THR A C 1
ATOM 921 O O . THR A 1 120 ? -6.969 25.953 2.613 1 96.5 120 THR A O 1
ATOM 924 N N . GLU A 1 121 ? -5.215 24.656 2.873 1 98 121 GLU A N 1
ATOM 925 C CA . GLU A 1 121 ? -5.922 23.469 2.379 1 98 121 GLU A CA 1
ATOM 926 C C . GLU A 1 121 ? -5.316 22.188 2.939 1 98 121 GLU A C 1
ATOM 928 O O . GLU A 1 121 ? -4.094 22.047 3 1 98 121 GLU A O 1
ATOM 933 N N . ARG A 1 122 ? -6.16 21.328 3.393 1 98.25 122 ARG A N 1
ATOM 934 C CA . ARG A 1 122 ? -5.797 19.969 3.771 1 98.25 122 ARG A CA 1
ATOM 935 C C . ARG A 1 122 ? -6.461 18.953 2.852 1 98.25 122 ARG A C 1
ATOM 937 O O . ARG A 1 122 ? -7.617 19.125 2.463 1 98.25 122 ARG A O 1
ATOM 944 N N . ARG A 1 123 ? -5.734 17.875 2.537 1 98.69 123 ARG A N 1
ATOM 945 C CA . ARG A 1 123 ? -6.223 16.844 1.623 1 98.69 123 ARG A CA 1
ATOM 946 C C . ARG A 1 123 ? -6.141 15.469 2.258 1 98.69 123 ARG A C 1
ATOM 948 O O . ARG A 1 123 ? -5.152 15.141 2.92 1 98.69 123 ARG A O 1
ATOM 955 N N . TYR A 1 124 ? -7.191 14.742 2.033 1 98.75 124 TYR A N 1
ATOM 956 C CA . TYR A 1 124 ? -7.285 13.375 2.521 1 98.75 124 TYR A CA 1
ATOM 957 C C . TYR A 1 124 ? -7.75 12.43 1.417 1 98.75 124 TYR A C 1
ATOM 959 O O . TYR A 1 124 ? -8.43 12.852 0.476 1 98.75 124 TYR A O 1
ATOM 967 N N . THR A 1 125 ? -7.359 11.195 1.545 1 98.88 125 THR A N 1
ATOM 968 C CA . THR A 1 125 ? -7.898 10.117 0.723 1 98.88 125 THR A CA 1
ATOM 969 C C . THR A 1 125 ? -8.383 8.961 1.594 1 98.88 125 THR A C 1
ATOM 971 O O . THR A 1 125 ? -7.652 8.492 2.471 1 98.88 125 THR A O 1
ATOM 974 N N . TYR A 1 126 ? -9.617 8.617 1.457 1 98.94 126 TYR A N 1
ATOM 975 C CA . TYR A 1 126 ? -10.125 7.391 2.062 1 98.94 126 TYR A CA 1
ATOM 976 C C . TYR A 1 126 ? -10.227 6.273 1.031 1 98.94 126 TYR A C 1
ATOM 978 O O . TYR A 1 126 ? -10.859 6.445 -0.017 1 98.94 126 TYR A O 1
ATOM 986 N N . ARG A 1 127 ? -9.68 5.102 1.372 1 98.94 127 ARG A N 1
ATOM 987 C CA . ARG A 1 127 ? -9.656 4.02 0.394 1 98.94 127 ARG A CA 1
ATOM 988 C C . ARG A 1 127 ? -10.672 2.938 0.747 1 98.94 127 ARG A C 1
ATOM 990 O O . ARG A 1 127 ? -10.766 2.523 1.904 1 98.94 127 ARG A O 1
ATOM 997 N N . LEU A 1 128 ? -11.453 2.58 -0.29 1 98.94 128 LEU A N 1
ATOM 998 C CA . LEU A 1 128 ? -12.453 1.527 -0.206 1 98.94 128 LEU A CA 1
ATOM 999 C C . LEU A 1 128 ? -12.078 0.341 -1.085 1 98.94 128 LEU A C 1
ATOM 1001 O O . LEU A 1 128 ? -11.93 0.484 -2.301 1 98.94 128 LEU A O 1
ATOM 1005 N N . LEU A 1 129 ? -11.82 -0.781 -0.492 1 98.88 129 LEU A N 1
ATOM 1006 C CA . LEU A 1 129 ? -11.641 -2.023 -1.233 1 98.88 129 LEU A CA 1
ATOM 1007 C C . LEU A 1 129 ? -12.984 -2.637 -1.601 1 98.88 129 LEU A C 1
ATOM 1009 O O . LEU A 1 129 ? -13.641 -3.266 -0.763 1 98.88 129 LEU A O 1
ATOM 1013 N N . ASN A 1 130 ? -13.383 -2.428 -2.822 1 98.81 130 ASN A N 1
ATOM 1014 C CA . ASN A 1 130 ? -14.688 -2.885 -3.287 1 98.81 130 ASN A CA 1
ATOM 1015 C C . ASN A 1 130 ? -14.578 -4.215 -4.031 1 98.81 130 ASN A C 1
ATOM 1017 O O . ASN A 1 130 ? -14.547 -4.238 -5.262 1 98.81 130 ASN A O 1
ATOM 1021 N N . THR A 1 131 ? -14.516 -5.301 -3.268 1 98.5 131 THR A N 1
ATOM 1022 C CA . THR A 1 131 ? -14.359 -6.668 -3.752 1 98.5 131 THR A CA 1
ATOM 1023 C C . THR A 1 131 ? -15.18 -7.637 -2.902 1 98.5 131 THR A C 1
ATOM 1025 O O . THR A 1 131 ? -15.484 -7.348 -1.745 1 98.5 131 THR A O 1
ATOM 1028 N N . PRO A 1 132 ? -15.531 -8.789 -3.477 1 97.94 132 PRO A N 1
ATOM 1029 C CA . PRO A 1 132 ? -16.266 -9.766 -2.678 1 97.94 132 PRO A CA 1
ATOM 1030 C C . PRO A 1 132 ? -15.469 -10.289 -1.488 1 97.94 132 PRO A C 1
ATOM 1032 O O . PRO A 1 132 ? -16.031 -10.539 -0.419 1 97.94 132 PRO A O 1
ATOM 1035 N N . GLN A 1 133 ? -14.141 -10.438 -1.682 1 98.38 133 GLN A N 1
ATOM 1036 C CA . GLN A 1 133 ? -13.273 -10.953 -0.631 1 98.38 133 GLN A CA 1
ATOM 1037 C C . GLN A 1 133 ? -12.289 -9.883 -0.157 1 98.38 133 GLN A C 1
ATOM 1039 O O . GLN A 1 133 ? -11.977 -8.953 -0.898 1 98.38 133 GLN A O 1
ATOM 1044 N N . ARG A 1 134 ? -11.867 -10.07 1.103 1 98.38 134 ARG A N 1
ATOM 1045 C CA . ARG A 1 134 ? -10.789 -9.227 1.606 1 98.38 134 ARG A CA 1
ATOM 1046 C C . ARG A 1 134 ? -9.508 -9.438 0.797 1 98.38 134 ARG A C 1
ATOM 1048 O O . ARG A 1 134 ? -9.391 -10.414 0.059 1 98.38 134 ARG A O 1
ATOM 1055 N N . HIS A 1 135 ? -8.609 -8.539 0.869 1 98.62 135 HIS A N 1
ATOM 1056 C CA . HIS A 1 135 ? -7.289 -8.617 0.251 1 98.62 135 HIS A CA 1
ATOM 1057 C C . HIS A 1 135 ? -6.188 -8.312 1.26 1 98.62 135 HIS A C 1
ATOM 1059 O O . HIS A 1 135 ? -6.098 -7.188 1.764 1 98.62 135 HIS A O 1
ATOM 1065 N N . PRO A 1 136 ? -5.309 -9.227 1.495 1 98.69 136 PRO A N 1
ATOM 1066 C CA . PRO A 1 136 ? -4.324 -9.078 2.566 1 98.69 136 PRO A CA 1
ATOM 1067 C C . PRO A 1 136 ? -3.424 -7.859 2.381 1 98.69 136 PRO A C 1
ATOM 1069 O O . PRO A 1 136 ? -3.02 -7.23 3.363 1 98.69 136 PRO A O 1
ATOM 1072 N N . LEU A 1 137 ? -3.131 -7.484 1.188 1 98.5 137 LEU A N 1
ATOM 1073 C CA . LEU A 1 137 ? -2.176 -6.414 0.921 1 98.5 137 LEU A CA 1
ATOM 1074 C C . LEU A 1 137 ? -2.814 -5.047 1.138 1 98.5 137 LEU A C 1
ATOM 1076 O O . LEU A 1 137 ? -2.125 -4.023 1.124 1 98.5 137 LEU A O 1
ATOM 1080 N N . TRP A 1 138 ? -4.133 -5.035 1.421 1 98.38 138 TRP A N 1
ATOM 1081 C CA . TRP A 1 138 ? -4.828 -3.775 1.674 1 98.38 138 TRP A CA 1
ATOM 1082 C C . TRP A 1 138 ? -5.367 -3.729 3.1 1 98.38 138 TRP A C 1
ATOM 1084 O O . TRP A 1 138 ? -6.074 -2.789 3.471 1 98.38 138 TRP A O 1
ATOM 1094 N N . ARG A 1 139 ? -5.008 -4.758 3.85 1 98.12 139 ARG A N 1
ATOM 1095 C CA . ARG A 1 139 ? -5.383 -4.77 5.258 1 98.12 139 ARG A CA 1
ATOM 1096 C C . ARG A 1 139 ? -4.801 -3.564 5.988 1 98.12 139 ARG A C 1
ATOM 1098 O O . ARG A 1 139 ? -3.611 -3.268 5.859 1 98.12 139 ARG A O 1
ATOM 1105 N N . GLY A 1 140 ? -5.73 -2.855 6.695 1 98.06 140 GLY A N 1
ATOM 1106 C CA . GLY A 1 140 ? -5.277 -1.704 7.461 1 98.06 140 GLY A CA 1
ATOM 1107 C C . GLY A 1 140 ? -5.039 -0.474 6.602 1 98.06 140 GLY A C 1
ATOM 1108 O O . GLY A 1 140 ? -4.527 0.537 7.086 1 98.06 140 GLY A O 1
ATOM 1109 N N . ARG A 1 141 ? -5.426 -0.539 5.297 1 98 141 ARG A N 1
ATOM 1110 C CA . ARG A 1 141 ? -5.152 0.567 4.387 1 98 141 ARG A CA 1
ATOM 1111 C C . ARG A 1 141 ? -6.402 0.941 3.594 1 98 141 ARG A C 1
ATOM 1113 O O . ARG A 1 141 ? -6.457 2.01 2.982 1 98 141 ARG A O 1
ATOM 1120 N N . ALA A 1 142 ? -7.316 0.031 3.561 1 98.81 142 ALA A N 1
ATOM 1121 C CA . ALA A 1 142 ? -8.578 0.237 2.857 1 98.81 142 ALA A CA 1
ATOM 1122 C C . ALA A 1 142 ? -9.727 -0.47 3.572 1 98.81 142 ALA A C 1
ATOM 1124 O O . ALA A 1 142 ? -9.547 -1.565 4.109 1 98.81 142 ALA A O 1
ATOM 1125 N N . LEU A 1 143 ? -10.836 0.143 3.578 1 98.88 143 LEU A N 1
ATOM 1126 C CA . LEU A 1 143 ? -12.031 -0.478 4.137 1 98.88 143 LEU A CA 1
ATOM 1127 C C . LEU A 1 143 ? -12.648 -1.455 3.143 1 98.88 143 LEU A C 1
ATOM 1129 O O . LEU A 1 143 ? -12.977 -1.078 2.014 1 98.88 143 LEU A O 1
ATOM 1133 N N . HIS A 1 144 ? -12.766 -2.686 3.52 1 98.81 144 HIS A N 1
ATOM 1134 C CA . HIS A 1 144 ? -13.383 -3.695 2.668 1 98.81 144 HIS A CA 1
ATOM 1135 C C . HIS A 1 144 ? -14.891 -3.486 2.57 1 98.81 144 HIS A C 1
ATOM 1137 O O . HIS A 1 144 ? -15.578 -3.434 3.59 1 98.81 144 HIS A O 1
ATOM 1143 N N . VAL A 1 145 ? -15.352 -3.307 1.379 1 98.62 145 VAL A N 1
ATOM 1144 C CA . VAL A 1 145 ? -16.766 -3.145 1.065 1 98.62 145 VAL A CA 1
ATOM 1145 C C . VAL A 1 145 ? -17.188 -4.191 0.04 1 98.62 145 VAL A C 1
ATOM 1147 O O . VAL A 1 145 ? -17.062 -3.975 -1.167 1 98.62 145 VAL A O 1
ATOM 1150 N N . PRO A 1 146 ? -17.734 -5.367 0.416 1 96.75 146 PRO A N 1
ATOM 1151 C CA . PRO A 1 146 ? -18 -6.484 -0.494 1 96.75 146 PRO A CA 1
ATOM 1152 C C . PRO A 1 146 ? -19.109 -6.184 -1.5 1 96.75 146 PRO A C 1
ATOM 1154 O O . PRO A 1 146 ? -19.094 -6.711 -2.615 1 96.75 146 PRO A O 1
ATOM 1157 N N . GLY A 1 147 ? -20.094 -5.477 -1.319 1 94.38 147 GLY A N 1
ATOM 1158 C CA . GLY A 1 147 ? -21.188 -5.207 -2.236 1 94.38 147 GLY A CA 1
ATOM 1159 C C . GLY A 1 147 ? -20.875 -4.117 -3.242 1 94.38 147 GLY A C 1
ATOM 1160 O O . GLY A 1 147 ? -20 -3.281 -3.004 1 94.38 147 GLY A O 1
ATOM 1161 N N . ALA A 1 148 ? -21.531 -4.199 -4.426 1 96.25 148 ALA A N 1
ATOM 1162 C CA . ALA A 1 148 ? -21.328 -3.184 -5.457 1 96.25 148 ALA A CA 1
ATOM 1163 C C . ALA A 1 148 ? -21.672 -1.794 -4.926 1 96.25 148 ALA A C 1
ATOM 1165 O O . ALA A 1 148 ? -22.562 -1.643 -4.09 1 96.25 148 ALA A O 1
ATOM 1166 N N . LEU A 1 149 ? -20.953 -0.806 -5.422 1 98.56 149 LEU A N 1
ATOM 1167 C CA . LEU A 1 149 ? -21.188 0.589 -5.066 1 98.56 149 LEU A CA 1
ATOM 1168 C C . LEU A 1 149 ? -21.656 1.386 -6.285 1 98.56 149 LEU A C 1
ATOM 1170 O O . LEU A 1 149 ? -21.078 1.267 -7.367 1 98.56 149 LEU A O 1
ATOM 1174 N N . ASP A 1 150 ? -22.734 2.139 -6.117 1 98.75 150 ASP A N 1
ATOM 1175 C CA . ASP A 1 150 ? -23.156 3.088 -7.145 1 98.75 150 ASP A CA 1
ATOM 1176 C C . ASP A 1 150 ? -22.328 4.367 -7.078 1 98.75 150 ASP A C 1
ATOM 1178 O O . ASP A 1 150 ? -22.766 5.367 -6.504 1 98.75 150 ASP A O 1
ATOM 1182 N N . VAL A 1 151 ? -21.172 4.406 -7.773 1 98.81 151 VAL A N 1
ATOM 1183 C CA . VAL A 1 151 ? -20.203 5.48 -7.668 1 98.81 151 VAL A CA 1
ATOM 1184 C C . VAL A 1 151 ? -20.766 6.762 -8.273 1 98.81 151 VAL A C 1
ATOM 1186 O O . VAL A 1 151 ? -20.594 7.848 -7.719 1 98.81 151 VAL A O 1
ATOM 1189 N N . PRO A 1 152 ? -21.438 6.68 -9.398 1 98.62 152 PRO A N 1
ATOM 1190 C CA . PRO A 1 152 ? -22.094 7.891 -9.906 1 98.62 152 PRO A CA 1
ATOM 1191 C C . PRO A 1 152 ? -23.016 8.539 -8.883 1 98.62 152 PRO A C 1
ATOM 1193 O O . PRO A 1 152 ? -23 9.766 -8.719 1 98.62 152 PRO A O 1
ATOM 1196 N N . ALA A 1 153 ? -23.797 7.742 -8.195 1 98.75 153 ALA A N 1
ATOM 1197 C CA . ALA A 1 153 ? -24.688 8.273 -7.168 1 98.75 153 ALA A CA 1
ATOM 1198 C C . ALA A 1 153 ? -23.891 8.906 -6.031 1 98.75 153 ALA A C 1
ATOM 1200 O O . ALA A 1 153 ? -24.281 9.953 -5.504 1 98.75 153 ALA A O 1
ATOM 1201 N N . MET A 1 154 ? -22.844 8.227 -5.621 1 98.88 154 MET A N 1
ATOM 1202 C CA . MET A 1 154 ? -21.969 8.773 -4.582 1 98.88 154 MET A CA 1
ATOM 1203 C C . MET A 1 154 ? -21.422 10.133 -4.984 1 98.88 154 MET A C 1
ATOM 1205 O O . MET A 1 154 ? -21.438 11.07 -4.188 1 98.88 154 MET A O 1
ATOM 1209 N N . ASN A 1 155 ? -20.969 10.234 -6.246 1 98.88 155 ASN A N 1
ATOM 1210 C CA . ASN A 1 155 ? -20.391 11.484 -6.727 1 98.88 155 ASN A CA 1
ATOM 1211 C C . ASN A 1 155 ? -21.438 12.578 -6.84 1 98.88 155 ASN A C 1
ATOM 1213 O O . ASN A 1 155 ? -21.156 13.75 -6.566 1 98.88 155 ASN A O 1
ATOM 1217 N N . ALA A 1 156 ? -22.594 12.219 -7.242 1 98.69 156 ALA A N 1
ATOM 1218 C CA . ALA A 1 156 ? -23.688 13.188 -7.281 1 98.69 156 ALA A CA 1
ATOM 1219 C C . ALA A 1 156 ? -23.984 13.734 -5.887 1 98.69 156 ALA A C 1
ATOM 1221 O O . ALA A 1 156 ? -24.141 14.945 -5.711 1 98.69 156 ALA A O 1
ATOM 1222 N N . ALA A 1 157 ? -24.062 12.844 -4.934 1 98.56 157 ALA A N 1
ATOM 1223 C CA . ALA A 1 157 ? -24.297 13.258 -3.551 1 98.56 157 ALA A CA 1
ATOM 1224 C C . ALA A 1 157 ? -23.141 14.109 -3.027 1 98.56 157 ALA A C 1
ATOM 1226 O O . ALA A 1 157 ? -23.359 15.109 -2.338 1 98.56 157 ALA A O 1
ATOM 1227 N N . ALA A 1 158 ? -21.938 13.734 -3.342 1 98.75 158 ALA A N 1
ATOM 1228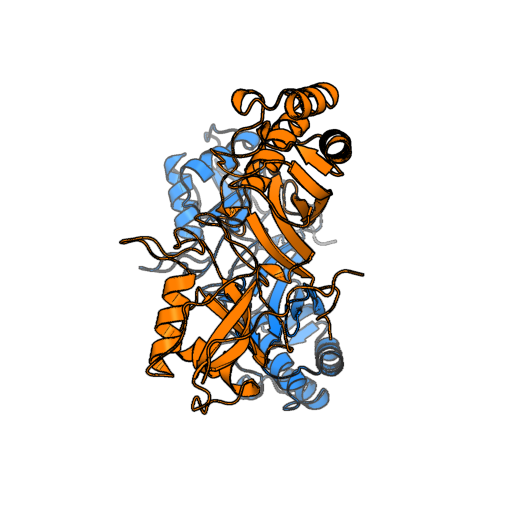 C CA . ALA A 1 158 ? -20.75 14.469 -2.93 1 98.75 158 ALA A CA 1
ATOM 1229 C C . ALA A 1 158 ? -20.781 15.906 -3.441 1 98.75 158 ALA A C 1
ATOM 1231 O O . ALA A 1 158 ? -20.422 16.844 -2.719 1 98.75 158 ALA A O 1
ATOM 1232 N N . ALA A 1 159 ? -21.203 16.062 -4.637 1 98.31 159 ALA A N 1
ATOM 1233 C CA . ALA A 1 159 ? -21.266 17.391 -5.27 1 98.31 159 ALA A CA 1
ATOM 1234 C C . ALA A 1 159 ? -22.188 18.328 -4.484 1 98.31 159 ALA A C 1
ATOM 1236 O O . ALA A 1 159 ? -21.922 19.531 -4.402 1 98.31 159 ALA A O 1
ATOM 1237 N N . CYS A 1 160 ? -23.156 17.797 -3.861 1 97.25 160 CYS A N 1
ATOM 1238 C CA . CYS A 1 160 ? -24.125 18.578 -3.104 1 97.25 160 CYS A CA 1
ATOM 1239 C C . CYS A 1 160 ? -23.5 19.109 -1.816 1 97.25 160 CYS A C 1
ATOM 1241 O O . CYS A 1 160 ? -24.031 20.047 -1.202 1 97.25 160 CYS A O 1
ATOM 1243 N N . LEU A 1 161 ? -22.406 18.547 -1.467 1 97.94 161 LEU A N 1
ATOM 1244 C CA . LEU A 1 161 ? -21.797 18.891 -0.188 1 97.94 161 LEU A CA 1
ATOM 1245 C C . LEU A 1 161 ? -20.688 19.922 -0.372 1 97.94 161 LEU A C 1
ATOM 1247 O O . LEU A 1 161 ? -20.188 20.484 0.607 1 97.94 161 LEU A O 1
ATOM 1251 N N . LEU A 1 162 ? -20.312 20.188 -1.603 1 98.44 162 LEU A N 1
ATOM 1252 C CA . LEU A 1 162 ? -19.234 21.125 -1.877 1 98.44 162 LEU A CA 1
ATOM 1253 C C . LEU A 1 162 ? -19.641 22.547 -1.517 1 98.44 162 LEU A C 1
ATOM 1255 O O . LEU A 1 162 ? -20.797 22.922 -1.686 1 98.44 162 LEU A O 1
ATOM 1259 N N . GLY A 1 163 ? -18.672 23.297 -1.03 1 98.12 163 GLY A N 1
ATOM 1260 C CA . GLY A 1 163 ? -18.906 24.672 -0.649 1 98.12 163 GLY A CA 1
ATOM 1261 C C . GLY A 1 163 ? -18.875 24.891 0.852 1 98.12 163 GLY A C 1
ATOM 1262 O O . GLY A 1 163 ? -18.312 24.078 1.591 1 98.12 163 GLY A O 1
ATOM 1263 N N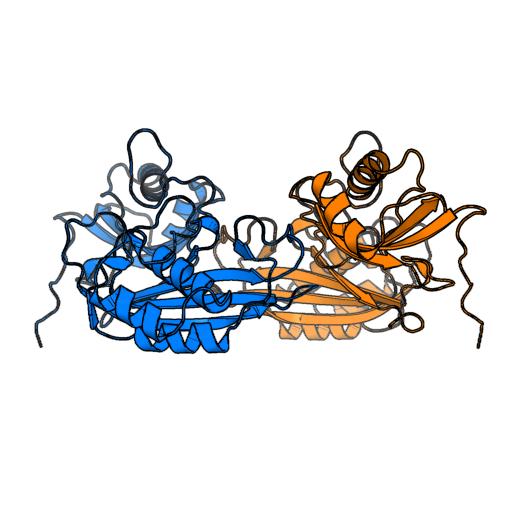 . THR A 1 164 ? -19.312 26.078 1.223 1 98.12 164 THR A N 1
ATOM 1264 C CA . THR A 1 164 ? -19.328 26.453 2.633 1 98.12 164 THR A CA 1
ATOM 1265 C C . THR A 1 164 ? -20.672 26.109 3.268 1 98.12 164 THR A C 1
ATOM 1267 O O . THR A 1 164 ? -21.719 26.609 2.844 1 98.12 164 THR A O 1
ATOM 1270 N N . HIS A 1 165 ? -20.641 25.188 4.195 1 97.38 165 HIS A N 1
ATOM 1271 C CA . HIS A 1 165 ? -21.844 24.703 4.871 1 97.38 165 HIS A CA 1
ATOM 1272 C C . HIS A 1 165 ? -21.578 24.453 6.352 1 97.38 165 HIS A C 1
ATOM 1274 O O . HIS A 1 165 ? -20.422 24.531 6.805 1 97.38 165 HIS A O 1
ATOM 1280 N N . ASP A 1 166 ? -22.656 24.391 7.074 1 96.12 166 ASP A N 1
ATOM 1281 C CA . ASP A 1 166 ? -22.578 23.844 8.422 1 96.12 166 ASP A CA 1
ATOM 1282 C C . ASP A 1 166 ? -22.484 22.312 8.398 1 96.12 166 ASP A C 1
ATOM 1284 O O . ASP A 1 166 ? -23.438 21.641 8.039 1 96.12 166 ASP A O 1
ATOM 1288 N N . PHE A 1 167 ? -21.375 21.75 8.844 1 96.88 167 PHE A N 1
ATOM 1289 C CA . PHE A 1 167 ? -21.125 20.312 8.703 1 96.88 167 PHE A CA 1
ATOM 1290 C C . PHE A 1 167 ? -21.328 19.594 10.039 1 96.88 167 PHE A C 1
ATOM 1292 O O . PHE A 1 167 ? -20.766 18.531 10.273 1 96.88 167 PHE A O 1
ATOM 1299 N N . ALA A 1 168 ? -22.109 20.125 10.906 1 94.69 168 ALA A N 1
ATOM 1300 C CA . ALA A 1 168 ? -22.359 19.547 12.227 1 94.69 168 ALA A CA 1
ATOM 1301 C C . ALA A 1 168 ? -22.859 18.109 12.117 1 94.69 168 ALA A C 1
ATOM 1303 O O . ALA A 1 168 ? -22.484 17.266 12.922 1 94.69 168 ALA A O 1
ATOM 1304 N N . ALA A 1 169 ? -23.641 17.797 11.109 1 94.56 169 ALA A N 1
ATOM 1305 C CA . ALA A 1 169 ? -24.25 16.484 10.953 1 94.56 169 ALA A CA 1
ATOM 1306 C C . ALA A 1 169 ? -23.203 15.422 10.648 1 94.56 169 ALA A C 1
ATOM 1308 O O . ALA A 1 169 ? -23.469 14.219 10.758 1 94.56 169 ALA A O 1
ATOM 1309 N N . PHE A 1 170 ? -22.016 15.828 10.273 1 95.5 170 PHE A N 1
ATOM 1310 C CA . PHE A 1 170 ? -21 14.883 9.828 1 95.5 170 PHE A CA 1
ATOM 1311 C C . PHE A 1 170 ? -19.859 14.781 10.852 1 95.5 170 PHE A C 1
ATOM 1313 O O . PHE A 1 170 ? -18.875 14.094 10.617 1 95.5 170 PHE A O 1
ATOM 1320 N N . ALA A 1 171 ? -19.969 15.492 11.906 1 93.25 171 ALA A N 1
ATOM 1321 C CA . ALA A 1 171 ? -18.891 15.562 12.883 1 93.25 171 ALA A CA 1
ATOM 1322 C C . ALA A 1 171 ? -19.312 14.945 14.219 1 93.25 171 ALA A C 1
ATOM 1324 O O . ALA A 1 171 ? -20.5 14.797 14.484 1 93.25 171 ALA A O 1
ATOM 1325 N N . THR A 1 172 ? -18.312 14.453 14.898 1 86.75 172 THR A N 1
ATOM 1326 C CA . THR A 1 172 ? -18.594 13.984 16.25 1 86.75 172 THR A CA 1
ATOM 1327 C C . THR A 1 172 ? -18.344 15.094 17.266 1 86.75 172 THR A C 1
ATOM 1329 O O . THR A 1 172 ? -17.234 15.641 17.344 1 86.75 172 THR A O 1
ATOM 1332 N N . ARG A 1 173 ? -19.312 15.281 18.188 1 74.75 173 ARG A N 1
ATOM 1333 C CA . ARG A 1 173 ? -19.281 16.234 19.297 1 74.75 173 ARG A CA 1
ATOM 1334 C C . ARG A 1 173 ? -18.359 17.406 18.984 1 74.75 173 ARG A C 1
ATOM 1336 O O . ARG A 1 173 ? -17.188 17.203 18.672 1 74.75 173 ARG A O 1
ATOM 1343 N N . GLU A 1 174 ? -18.766 18.531 18.703 1 69.62 174 GLU A N 1
ATOM 1344 C CA . GLU A 1 174 ? -17.938 19.688 18.375 1 69.62 174 GLU A CA 1
ATOM 1345 C C . GLU A 1 174 ? -18.359 20.906 19.188 1 69.62 174 GLU A C 1
ATOM 1347 O O . GLU A 1 174 ? -19.547 21.219 19.297 1 69.62 174 GLU A O 1
ATOM 1352 N N . ASP A 1 175 ? -17.297 21.406 19.844 1 71.81 175 ASP A N 1
ATOM 1353 C CA . ASP A 1 175 ? -17.547 22.672 20.531 1 71.81 175 ASP A CA 1
ATOM 1354 C C . ASP A 1 175 ? -17.328 23.859 19.609 1 71.81 175 ASP A C 1
ATOM 1356 O O . ASP A 1 175 ? -17.859 24.953 19.844 1 71.81 175 ASP A O 1
ATOM 1360 N N . ARG A 1 176 ? -16.75 23.672 18.578 1 76.81 176 ARG A N 1
ATOM 1361 C CA . ARG A 1 176 ? -16.406 24.734 17.656 1 76.81 176 ARG A CA 1
ATOM 1362 C C . ARG A 1 176 ? -17.562 25.016 16.703 1 76.81 176 ARG A C 1
ATOM 1364 O O . ARG A 1 176 ? -18.531 24.25 16.641 1 76.81 176 ARG A O 1
ATOM 1371 N N . GLN A 1 177 ? -17.344 26.219 16.031 1 87.75 177 GLN A N 1
ATOM 1372 C CA . GLN A 1 177 ? -18.234 26.469 14.891 1 87.75 177 GLN A CA 1
ATOM 1373 C C . GLN A 1 177 ? -18.094 25.359 13.844 1 87.75 177 GLN A C 1
ATOM 1375 O O . GLN A 1 177 ? -17 24.875 13.594 1 87.75 177 GLN A O 1
ATOM 1380 N N . THR A 1 178 ? -19.219 25 13.312 1 93.56 178 THR A N 1
ATOM 1381 C CA . THR A 1 178 ? -19.219 23.781 12.508 1 93.56 178 THR A CA 1
ATOM 1382 C C . THR A 1 178 ? -19.297 24.125 11.016 1 93.56 178 THR A C 1
ATOM 1384 O O . THR A 1 178 ? -19.406 23.234 10.18 1 93.56 178 THR A O 1
ATOM 1387 N N . VAL A 1 179 ? -19.234 25.422 10.75 1 96.06 179 VAL A N 1
ATOM 1388 C CA . VAL A 1 179 ? -19.188 25.844 9.352 1 96.06 179 VAL A CA 1
ATOM 1389 C C . VAL A 1 179 ? -17.797 25.609 8.781 1 96.06 179 VAL A C 1
ATOM 1391 O O . VAL A 1 179 ? -16.797 26 9.391 1 96.06 179 VAL A O 1
ATOM 1394 N N . ARG A 1 180 ? -17.75 24.922 7.695 1 96.75 180 ARG A N 1
ATOM 1395 C CA . ARG A 1 180 ? -16.516 24.656 6.98 1 96.75 180 ARG A CA 1
ATOM 1396 C C . ARG A 1 180 ? -16.703 24.812 5.477 1 96.75 180 ARG A C 1
ATOM 1398 O O . ARG A 1 180 ? -17.828 24.766 4.977 1 96.75 180 ARG A O 1
ATOM 1405 N N . GLU A 1 181 ? -15.555 25.016 4.84 1 98.06 181 GLU A N 1
ATOM 1406 C CA . GLU A 1 181 ? -15.539 25 3.379 1 98.06 181 GLU A CA 1
ATOM 1407 C C . GLU A 1 181 ? -14.969 23.688 2.842 1 98.06 181 GLU A C 1
ATOM 1409 O O . GLU A 1 181 ? -13.789 23.391 3.055 1 98.06 181 GLU A O 1
ATOM 1414 N N . LEU A 1 182 ? -15.812 22.953 2.184 1 98.44 182 LEU A N 1
ATOM 1415 C CA . LEU A 1 182 ? -15.398 21.75 1.485 1 98.44 182 LEU A CA 1
ATOM 1416 C C . LEU A 1 182 ? -15.102 22.031 0.019 1 98.44 182 LEU A C 1
ATOM 1418 O O . LEU A 1 182 ? -16 22.391 -0.747 1 98.44 182 LEU A O 1
ATOM 1422 N N . ARG A 1 183 ? -13.859 21.859 -0.38 1 98.62 183 ARG A N 1
ATOM 1423 C CA . ARG A 1 183 ? -13.422 22.281 -1.705 1 98.62 183 ARG A CA 1
ATOM 1424 C C . ARG A 1 183 ? -13.461 21.125 -2.695 1 98.62 183 ARG A C 1
ATOM 1426 O O . ARG A 1 183 ? -13.688 21.328 -3.889 1 98.62 183 ARG A O 1
ATOM 1433 N N . ALA A 1 184 ? -13.164 19.969 -2.256 1 98.81 184 ALA A N 1
ATOM 1434 C CA . ALA A 1 184 ? -13.227 18.781 -3.092 1 98.81 184 ALA A CA 1
ATOM 1435 C C . ALA A 1 184 ? -13.781 17.594 -2.309 1 98.81 184 ALA A C 1
ATOM 1437 O O . ALA A 1 184 ? -13.469 17.422 -1.128 1 98.81 184 ALA A O 1
ATOM 1438 N N . LEU A 1 185 ? -14.547 16.875 -2.932 1 98.88 185 LEU A N 1
ATOM 1439 C CA . LEU A 1 185 ? -15.094 15.594 -2.475 1 98.88 185 LEU A CA 1
ATOM 1440 C C . LEU A 1 185 ? -15.578 14.758 -3.654 1 98.88 185 LEU A C 1
ATOM 1442 O O . LEU A 1 185 ? -16.531 15.133 -4.344 1 98.88 185 LEU A O 1
ATOM 1446 N N . ALA A 1 186 ? -14.875 13.711 -3.881 1 98.88 186 ALA A N 1
ATOM 1447 C CA . ALA A 1 186 ? -15.258 12.867 -5.012 1 98.88 186 ALA A CA 1
ATOM 1448 C C . ALA A 1 186 ? -14.656 11.469 -4.883 1 98.88 186 ALA A C 1
ATOM 1450 O O . ALA A 1 186 ? -13.625 11.289 -4.234 1 98.88 186 ALA A O 1
ATOM 1451 N N . VAL A 1 187 ? -15.32 10.57 -5.48 1 98.94 187 VAL A N 1
ATOM 1452 C CA . VAL A 1 187 ? -14.844 9.195 -5.551 1 98.94 187 VAL A CA 1
ATOM 1453 C C . VAL A 1 187 ? -14.133 8.961 -6.879 1 98.94 187 VAL A C 1
ATOM 1455 O O . VAL A 1 187 ? -14.711 9.18 -7.949 1 98.94 187 VAL A O 1
ATOM 1458 N N . HIS A 1 188 ? -12.914 8.555 -6.812 1 98.81 188 HIS A N 1
ATOM 1459 C CA . HIS A 1 188 ? -12.078 8.312 -7.98 1 98.81 188 HIS A CA 1
ATOM 1460 C C . HIS A 1 188 ? -11.672 6.84 -8.07 1 98.81 188 HIS A C 1
ATOM 1462 O O . HIS A 1 188 ? -11.602 6.148 -7.055 1 98.81 188 HIS A O 1
ATOM 1468 N N . PRO A 1 189 ? -11.43 6.387 -9.312 1 98.62 189 PRO A N 1
ATOM 1469 C CA . PRO A 1 189 ? -10.898 5.027 -9.438 1 98.62 189 PRO A CA 1
ATOM 1470 C C . PRO A 1 189 ? -9.445 4.914 -8.984 1 98.62 189 PRO A C 1
ATOM 1472 O O . PRO A 1 189 ? -8.602 5.715 -9.398 1 98.62 189 PRO A O 1
ATOM 1475 N N . GLY A 1 190 ? -9.195 4.008 -8.086 1 98.12 190 GLY A N 1
ATOM 1476 C CA . GLY A 1 190 ? -7.84 3.596 -7.738 1 98.12 190 GLY A CA 1
ATOM 1477 C C . GLY A 1 190 ? -7.395 2.342 -8.469 1 98.12 190 GLY A C 1
ATOM 1478 O O . GLY A 1 190 ? -7.879 2.051 -9.562 1 98.12 190 GLY A O 1
ATOM 1479 N N . PRO A 1 191 ? -6.461 1.637 -7.914 1 97 191 PRO A N 1
ATOM 1480 C CA . PRO A 1 191 ? -5.961 0.435 -8.586 1 97 191 PRO A CA 1
ATOM 1481 C C . PRO A 1 191 ? -7.031 -0.643 -8.742 1 97 191 PRO A C 1
ATOM 1483 O O . PRO A 1 191 ? -7.891 -0.796 -7.875 1 97 191 PRO A O 1
ATOM 1486 N N . VAL A 1 192 ? -6.922 -1.354 -9.844 1 97.5 192 VAL A N 1
ATOM 1487 C CA . VAL A 1 192 ? -7.746 -2.541 -10.039 1 97.5 192 VAL A CA 1
ATOM 1488 C C . VAL A 1 192 ? -7.164 -3.713 -9.258 1 97.5 192 VAL A C 1
ATOM 1490 O O . VAL A 1 192 ? -5.945 -3.891 -9.203 1 97.5 192 VAL A O 1
ATOM 1493 N N . VAL A 1 193 ? -7.984 -4.48 -8.602 1 97 193 VAL A N 1
ATOM 1494 C CA . VAL A 1 193 ? -7.625 -5.715 -7.91 1 97 193 VAL A CA 1
ATOM 1495 C C . VAL A 1 193 ? -8.57 -6.84 -8.336 1 97 193 VAL A C 1
ATOM 1497 O O . VAL A 1 193 ? -9.641 -6.582 -8.883 1 97 193 VAL A O 1
ATOM 1500 N N . PRO A 1 194 ? -8.117 -8.086 -8.211 1 95.25 194 PRO A N 1
ATOM 1501 C CA . PRO A 1 194 ? -9.031 -9.164 -8.562 1 95.25 194 PRO A CA 1
ATOM 1502 C C . PRO A 1 194 ? -10.391 -9.047 -7.867 1 95.25 194 PRO A C 1
ATOM 1504 O O . PRO A 1 194 ? -10.445 -8.781 -6.664 1 95.25 194 PRO A O 1
ATOM 1507 N N . GLY A 1 195 ? -11.383 -9.141 -8.719 1 95.94 195 GLY A N 1
ATOM 1508 C CA . GLY A 1 195 ? -12.727 -9.102 -8.164 1 95.94 195 GLY A CA 1
ATOM 1509 C C . GLY A 1 195 ? -13.273 -7.691 -8.031 1 95.94 195 GLY A C 1
ATOM 1510 O O . GLY A 1 195 ? -14.43 -7.5 -7.633 1 95.94 195 GLY A O 1
ATOM 1511 N N . GLY A 1 196 ? -12.422 -6.676 -8.352 1 97.94 196 GLY A N 1
ATOM 1512 C CA . GLY A 1 196 ? -12.906 -5.309 -8.227 1 97.94 196 GLY A CA 1
ATOM 1513 C C . GLY A 1 196 ? -11.797 -4.273 -8.305 1 97.94 196 GLY A C 1
ATOM 1514 O O . GLY A 1 196 ? -10.992 -4.289 -9.242 1 97.94 196 GLY A O 1
ATOM 1515 N N . ARG A 1 197 ? -11.891 -3.326 -7.391 1 98.31 197 ARG A N 1
ATOM 1516 C CA . ARG A 1 197 ? -10.906 -2.248 -7.391 1 98.31 197 ARG A CA 1
ATOM 1517 C C . ARG A 1 197 ? -10.891 -1.52 -6.051 1 98.31 197 ARG A C 1
ATOM 1519 O O . ARG A 1 197 ? -11.773 -1.731 -5.215 1 98.31 197 ARG A O 1
ATOM 1526 N N . ILE A 1 198 ? -9.891 -0.685 -5.898 1 98.75 198 ILE A N 1
ATOM 1527 C CA . ILE A 1 198 ? -9.859 0.335 -4.855 1 98.75 198 ILE A CA 1
ATOM 1528 C C . ILE A 1 198 ? -10.562 1.598 -5.348 1 98.75 198 ILE A C 1
ATOM 1530 O O . ILE A 1 198 ? -10.297 2.074 -6.453 1 98.75 198 ILE A O 1
ATOM 1534 N N . TRP A 1 199 ? -11.508 2.049 -4.59 1 98.88 199 TRP A N 1
ATOM 1535 C CA . TRP A 1 199 ? -12.016 3.4 -4.801 1 98.88 199 TRP A CA 1
ATOM 1536 C C . TRP A 1 199 ? -11.375 4.383 -3.832 1 98.88 199 TRP A C 1
ATOM 1538 O O . TRP A 1 199 ? -11.164 4.062 -2.658 1 98.88 199 TRP A O 1
ATOM 1548 N N . GLU A 1 200 ? -11.086 5.516 -4.324 1 98.94 200 GLU A N 1
ATOM 1549 C CA . GLU A 1 200 ? -10.477 6.559 -3.498 1 98.94 200 GLU A CA 1
ATOM 1550 C C . GLU A 1 200 ? -11.43 7.742 -3.32 1 98.94 200 GLU A C 1
ATOM 1552 O O . GLU A 1 200 ? -11.758 8.43 -4.289 1 98.94 200 GLU A O 1
ATOM 1557 N N . VAL A 1 201 ? -11.891 7.945 -2.09 1 98.94 201 VAL A N 1
ATOM 1558 C CA . VAL A 1 201 ? -12.625 9.164 -1.763 1 98.94 201 VAL A CA 1
ATOM 1559 C C . VAL A 1 201 ? -11.648 10.281 -1.41 1 98.94 201 VAL A C 1
ATOM 1561 O O . VAL A 1 201 ? -11.016 10.25 -0.352 1 98.94 201 VAL A O 1
ATOM 1564 N N . ARG A 1 202 ? -11.539 11.211 -2.293 1 98.94 202 ARG A N 1
ATOM 1565 C CA . ARG A 1 202 ? -10.609 12.312 -2.09 1 98.94 202 ARG A CA 1
ATOM 1566 C C . ARG A 1 202 ? -11.336 13.547 -1.561 1 98.94 202 ARG A C 1
ATOM 1568 O O . ARG A 1 202 ? -12.391 13.93 -2.082 1 98.94 202 ARG A O 1
ATOM 1575 N N . VAL A 1 203 ? -10.781 14.125 -0.519 1 98.81 203 VAL A N 1
ATOM 1576 C CA . VAL A 1 203 ? -11.391 15.234 0.206 1 98.81 203 VAL A CA 1
ATOM 1577 C C . VAL A 1 203 ? -10.383 16.359 0.374 1 98.81 203 VAL A C 1
ATOM 1579 O O . VAL A 1 203 ? -9.211 16.125 0.682 1 98.81 203 VAL A O 1
ATOM 1582 N N . ALA A 1 204 ? -10.805 17.547 0.123 1 98.81 204 ALA A N 1
ATOM 1583 C CA . ALA A 1 204 ? -9.953 18.719 0.363 1 98.81 204 ALA A CA 1
ATOM 1584 C C . ALA A 1 204 ? -10.766 19.875 0.935 1 98.81 204 ALA A C 1
ATOM 1586 O O . ALA A 1 204 ? -11.922 20.062 0.561 1 98.81 204 ALA A O 1
ATOM 1587 N N . GLY A 1 205 ? -10.258 20.578 1.802 1 98.12 205 GLY A N 1
ATOM 1588 C CA . GLY A 1 205 ? -10.852 21.75 2.426 1 98.12 205 GLY A CA 1
ATOM 1589 C C . GLY A 1 205 ? -9.883 22.516 3.299 1 98.12 205 GLY A C 1
ATOM 1590 O O . GLY A 1 205 ? -8.727 22.109 3.459 1 98.12 205 GLY A O 1
ATOM 1591 N N . GLU A 1 206 ? -10.344 23.609 3.811 1 94.88 206 GLU A N 1
ATOM 1592 C CA . GLU A 1 206 ? -9.5 24.438 4.664 1 94.88 206 GLU A CA 1
ATOM 1593 C C . GLU A 1 206 ? -9.258 23.766 6.016 1 94.88 206 GLU A C 1
ATOM 1595 O O . GLU A 1 206 ? -8.133 23.781 6.523 1 94.88 206 GLU A O 1
ATOM 1600 N N . SER A 1 207 ? -10.273 23.344 6.57 1 95.19 207 SER A N 1
ATOM 1601 C CA . SER A 1 207 ? -10.234 22.641 7.852 1 95.19 207 SER A CA 1
ATOM 1602 C C . SER A 1 207 ? -11.422 21.688 7.992 1 95.19 207 SER A C 1
ATOM 1604 O O . SER A 1 207 ? -12.391 21.781 7.246 1 95.19 207 SER A O 1
ATOM 1606 N N . PHE A 1 208 ? -11.258 20.797 8.844 1 96.56 208 PHE A N 1
ATOM 1607 C CA . PHE A 1 208 ? -12.289 19.797 9.07 1 96.56 208 PHE A CA 1
ATOM 1608 C C . PHE A 1 208 ? -12.602 19.656 10.555 1 96.56 208 PHE A C 1
ATOM 1610 O O . PHE A 1 208 ? -11.734 19.875 11.398 1 96.56 208 PHE A O 1
ATOM 1617 N N . LEU A 1 209 ? -13.82 19.344 10.828 1 95.69 209 LEU A N 1
ATOM 1618 C CA . LEU A 1 209 ? -14.234 19 12.188 1 95.69 209 LEU A CA 1
ATOM 1619 C C . LEU A 1 209 ? -13.75 17.609 12.57 1 95.69 209 LEU A C 1
ATOM 1621 O O . LEU A 1 209 ? -13.281 16.859 11.719 1 95.69 209 LEU A O 1
ATOM 1625 N N . ARG A 1 210 ? -13.844 17.359 13.938 1 94.5 210 ARG A N 1
ATOM 1626 C CA . ARG A 1 210 ? -13.477 16.031 14.422 1 94.5 210 ARG A CA 1
ATOM 1627 C C . ARG A 1 210 ? -14.289 14.953 13.719 1 94.5 210 ARG A C 1
ATOM 1629 O O . ARG A 1 210 ? -15.523 15 13.727 1 94.5 210 ARG A O 1
ATOM 1636 N N . GLN A 1 211 ? -13.633 14.016 13.031 1 96.38 211 GLN A N 1
ATOM 1637 C CA . GLN A 1 211 ? -14.18 12.836 12.375 1 96.38 211 GLN A CA 1
ATOM 1638 C C . GLN A 1 211 ? -15.055 13.219 11.188 1 96.38 211 GLN A C 1
ATOM 1640 O O . GLN A 1 211 ? -15.812 12.391 10.672 1 96.38 211 GLN A O 1
ATOM 1645 N N . MET A 1 212 ? -14.984 14.43 10.781 1 97.19 212 MET A N 1
ATOM 1646 C CA . MET A 1 212 ? -15.852 14.93 9.711 1 97.19 212 MET A CA 1
ATOM 1647 C C . MET A 1 212 ? -15.648 14.125 8.43 1 97.19 212 MET A C 1
ATOM 1649 O O . MET A 1 212 ? -16.625 13.672 7.82 1 97.19 212 MET A O 1
ATOM 1653 N N . VAL A 1 213 ? -14.375 13.883 7.988 1 98.38 213 VAL A N 1
ATOM 1654 C CA . VAL A 1 213 ? -14.078 13.172 6.746 1 98.38 213 VAL A CA 1
ATOM 1655 C C . VAL A 1 213 ? -14.648 11.758 6.812 1 98.38 213 VAL A C 1
ATOM 1657 O O . VAL A 1 213 ? -15.258 11.281 5.855 1 98.38 213 VAL A O 1
ATOM 1660 N N . ARG A 1 214 ? -14.492 11.133 7.926 1 98.56 214 ARG A N 1
ATOM 1661 C CA . ARG A 1 214 ? -14.969 9.766 8.117 1 98.56 214 ARG A CA 1
ATOM 1662 C C . ARG A 1 214 ? -16.484 9.703 8.094 1 98.56 214 ARG A C 1
ATOM 1664 O O . ARG A 1 214 ? -17.062 8.734 7.609 1 98.56 214 ARG A O 1
ATOM 1671 N N . GLY A 1 215 ? -17.125 10.766 8.664 1 97.94 215 GLY A N 1
ATOM 1672 C CA . GLY A 1 215 ? -18.578 10.867 8.57 1 97.94 215 GLY A CA 1
ATOM 1673 C C . GLY A 1 215 ? -19.062 11.078 7.148 1 97.94 215 GLY A C 1
ATOM 1674 O O . GLY A 1 215 ? -20.078 10.492 6.738 1 97.94 215 GLY A O 1
ATOM 1675 N N . LEU A 1 216 ? -18.344 11.93 6.414 1 98.56 216 LEU A N 1
ATOM 1676 C CA . LEU A 1 216 ? -18.672 12.156 5.008 1 98.56 216 LEU A CA 1
ATOM 1677 C C . LEU A 1 216 ? -18.594 10.859 4.215 1 98.56 216 LEU A C 1
ATOM 1679 O O . LEU A 1 216 ? -19.5 10.523 3.469 1 98.56 216 LEU A O 1
ATOM 1683 N N . VAL A 1 217 ? -17.547 10.117 4.449 1 98.81 217 VAL A N 1
ATOM 1684 C CA . VAL A 1 217 ? -17.328 8.867 3.73 1 98.81 217 VAL A CA 1
ATOM 1685 C C . VAL A 1 217 ? -18.406 7.855 4.113 1 98.81 217 VAL A C 1
ATOM 1687 O O . VAL A 1 217 ? -18.969 7.18 3.25 1 98.81 217 VAL A O 1
ATOM 1690 N N . GLY A 1 218 ? -18.688 7.77 5.41 1 98.69 218 GLY A N 1
ATOM 1691 C CA . GLY A 1 218 ? -19.75 6.875 5.859 1 98.69 218 GLY A CA 1
ATOM 1692 C C . GLY A 1 218 ? -21.094 7.172 5.223 1 98.69 218 GLY A C 1
ATOM 1693 O O . GLY A 1 218 ? -21.844 6.254 4.895 1 98.69 218 GLY A O 1
ATOM 1694 N N . THR A 1 219 ? -21.391 8.43 5.09 1 98.62 219 THR A N 1
ATOM 1695 C CA . THR A 1 219 ? -22.656 8.844 4.473 1 98.62 219 THR A CA 1
ATOM 1696 C C . THR A 1 219 ? -22.656 8.5 2.984 1 98.62 219 THR A C 1
ATOM 1698 O O . THR A 1 219 ? -23.641 7.969 2.473 1 98.62 219 THR A O 1
ATOM 1701 N N . LEU A 1 220 ? -21.578 8.773 2.314 1 98.75 220 LEU A N 1
ATOM 1702 C CA . LEU A 1 220 ? -21.484 8.461 0.894 1 98.75 220 LEU A CA 1
ATOM 1703 C C . LEU A 1 220 ? -21.562 6.957 0.664 1 98.75 220 LEU A C 1
ATOM 1705 O O . LEU A 1 220 ? -22.094 6.508 -0.358 1 98.75 220 LEU A O 1
ATOM 1709 N N . LEU A 1 221 ? -21.062 6.164 1.604 1 98.69 221 LEU A N 1
ATOM 1710 C CA . LEU A 1 221 ? -21.172 4.711 1.504 1 98.69 221 LEU A CA 1
ATOM 1711 C C . LEU A 1 221 ? -22.641 4.273 1.487 1 98.69 221 LEU A C 1
ATOM 1713 O O . LEU A 1 221 ? -23.016 3.395 0.71 1 98.69 221 LEU A O 1
ATOM 1717 N N . LEU A 1 222 ? -23.453 4.898 2.324 1 98.5 222 LEU A N 1
ATOM 1718 C CA . LEU A 1 222 ? -24.875 4.586 2.334 1 98.5 222 LEU A CA 1
ATOM 1719 C C . LEU A 1 222 ? -25.516 4.906 0.987 1 98.5 222 LEU A C 1
ATOM 1721 O O . LEU A 1 222 ? -26.375 4.168 0.515 1 98.5 222 LEU A O 1
ATOM 1725 N N . VAL A 1 223 ? -25.062 6.004 0.388 1 98.62 223 VAL A N 1
ATOM 1726 C CA . VAL A 1 223 ? -25.562 6.371 -0.935 1 98.62 223 VAL A CA 1
ATOM 1727 C C . VAL A 1 223 ? -25.156 5.305 -1.951 1 98.62 223 VAL A C 1
ATOM 1729 O O . VAL A 1 223 ? -26 4.816 -2.711 1 98.62 223 VAL A O 1
ATOM 1732 N N . GLY A 1 224 ? -23.891 4.977 -1.959 1 98.69 224 GLY A N 1
ATOM 1733 C CA . GLY A 1 224 ? -23.406 3.969 -2.887 1 98.69 224 GLY A CA 1
ATOM 1734 C C . GLY A 1 224 ? -24.125 2.637 -2.746 1 98.69 224 GLY A C 1
ATOM 1735 O O . GLY A 1 224 ? -24.25 1.886 -3.717 1 98.69 224 GLY A O 1
ATOM 1736 N N . GLN A 1 225 ? -24.609 2.338 -1.58 1 98 225 GLN A N 1
ATOM 1737 C CA . GLN A 1 225 ? -25.281 1.081 -1.279 1 98 225 GLN A CA 1
ATOM 1738 C C . GLN A 1 225 ? -26.781 1.187 -1.549 1 98 225 GLN A C 1
ATOM 1740 O O . GLN A 1 225 ? -27.516 0.221 -1.351 1 98 225 GLN A O 1
ATOM 1745 N N . GLY A 1 226 ? -27.234 2.354 -1.899 1 97.56 226 GLY A N 1
ATOM 1746 C CA . GLY A 1 226 ? -28.625 2.564 -2.25 1 97.56 226 GLY A CA 1
ATOM 1747 C C . GLY A 1 226 ? -29.516 2.814 -1.045 1 97.56 226 GLY A C 1
ATOM 1748 O O . GLY A 1 226 ? -30.75 2.74 -1.145 1 97.56 226 GLY A O 1
ATOM 1749 N N . LYS A 1 227 ? -28.922 3.098 0.028 1 97.5 227 LYS A N 1
ATOM 1750 C CA . LYS A 1 227 ? -29.672 3.287 1.261 1 97.5 227 LYS A CA 1
ATOM 1751 C C . LYS A 1 227 ? -30.062 4.75 1.446 1 97.5 227 LYS A C 1
ATOM 1753 O O . LYS A 1 227 ? -31 5.062 2.188 1 97.5 227 LYS A O 1
ATOM 1758 N N . LEU A 1 228 ? -29.328 5.668 0.863 1 97.06 228 LEU A N 1
ATOM 1759 C CA . LEU A 1 228 ? -29.609 7.098 0.82 1 97.06 228 LEU A CA 1
ATOM 1760 C C . LEU A 1 228 ? -29.562 7.621 -0.612 1 97.06 228 LEU A C 1
ATOM 1762 O O . LEU A 1 228 ? -28.859 7.066 -1.456 1 97.06 228 LEU A O 1
ATOM 1766 N N . GLY A 1 229 ? -30.375 8.625 -0.877 1 95.62 229 GLY A N 1
ATOM 1767 C CA . GLY A 1 229 ? -30.266 9.367 -2.125 1 95.62 229 GLY A CA 1
ATOM 1768 C C . GLY A 1 229 ? -29.672 10.75 -1.951 1 95.62 229 GLY A C 1
ATOM 1769 O O . GLY A 1 229 ? -29.344 11.148 -0.833 1 95.62 229 GLY A O 1
ATOM 1770 N N . GLN A 1 230 ? -29.484 11.391 -3.08 1 95.62 230 GLN A N 1
ATOM 1771 C CA . GLN A 1 230 ? -28.938 12.742 -3.086 1 95.62 230 GLN A CA 1
ATOM 1772 C C . GLN A 1 230 ? -29.75 13.672 -2.199 1 95.62 230 GLN A C 1
ATOM 1774 O O . GLN A 1 230 ? -29.203 14.469 -1.442 1 95.62 230 GLN A O 1
ATOM 1779 N N . GLU A 1 231 ? -31.016 13.578 -2.27 1 95.88 231 GLU A N 1
ATOM 1780 C CA . GLU A 1 231 ? -31.906 14.422 -1.486 1 95.88 231 GLU A CA 1
ATOM 1781 C C . GLU A 1 231 ? -31.75 14.156 0.008 1 95.88 231 GLU A C 1
ATOM 1783 O O . GLU A 1 231 ? -31.844 15.086 0.82 1 95.88 231 GLU A O 1
ATOM 1788 N N . ASP A 1 232 ? -31.562 12.906 0.268 1 96.75 232 ASP A N 1
ATOM 1789 C CA . ASP A 1 232 ? -31.344 12.539 1.665 1 96.75 232 ASP A CA 1
ATOM 1790 C C . ASP A 1 232 ? -30.078 13.203 2.213 1 96.75 232 ASP A C 1
ATOM 1792 O O . ASP A 1 232 ? -30.062 13.703 3.34 1 96.75 232 ASP A O 1
ATOM 1796 N N . VAL A 1 233 ? -29.047 13.18 1.395 1 97.19 233 VAL A N 1
ATOM 1797 C CA . VAL A 1 233 ? -27.766 13.742 1.812 1 97.19 233 VAL A CA 1
ATOM 1798 C C . VAL A 1 233 ? -27.922 15.242 2.047 1 97.19 233 VAL A C 1
ATOM 1800 O O . VAL A 1 233 ? -27.406 15.781 3.037 1 97.19 233 VAL A O 1
ATOM 1803 N N . THR A 1 234 ? -28.641 15.922 1.197 1 96.19 234 THR A N 1
ATOM 1804 C CA . THR A 1 234 ? -28.922 17.344 1.36 1 96.19 234 THR A CA 1
ATOM 1805 C C . THR A 1 234 ? -29.703 17.609 2.643 1 96.19 234 THR A C 1
ATOM 1807 O O . THR A 1 234 ? -29.422 18.562 3.371 1 96.19 234 THR A O 1
ATOM 1810 N N . ALA A 1 235 ? -30.609 16.766 2.867 1 96.5 235 ALA A N 1
ATOM 1811 C CA . ALA A 1 235 ? -31.422 16.875 4.078 1 96.5 235 ALA A CA 1
ATOM 1812 C C . ALA A 1 235 ? -30.562 16.688 5.328 1 96.5 235 ALA A C 1
ATOM 1814 O O . ALA A 1 235 ? -30.781 17.375 6.34 1 96.5 235 ALA A O 1
ATOM 1815 N N . VAL A 1 236 ? -29.688 15.727 5.258 1 95.81 236 VAL A N 1
ATOM 1816 C CA . VAL A 1 236 ? -28.781 15.5 6.367 1 95.81 236 VAL A CA 1
ATOM 1817 C C . VAL A 1 236 ? -27.953 16.766 6.633 1 95.81 236 VAL A C 1
ATOM 1819 O O . VAL A 1 236 ? -27.828 17.188 7.781 1 95.81 236 VAL A O 1
ATOM 1822 N N . LEU A 1 237 ? -27.422 17.391 5.578 1 95.25 237 LEU A N 1
ATOM 1823 C CA . LEU A 1 237 ? -26.609 18.594 5.664 1 95.25 237 LEU A CA 1
ATOM 1824 C C . LEU A 1 237 ? -27.391 19.75 6.301 1 95.25 237 LEU A C 1
ATOM 1826 O O . LEU A 1 237 ? -26.906 20.391 7.238 1 95.25 237 LEU A O 1
ATOM 1830 N N . VAL A 1 238 ? -28.609 19.906 5.863 1 94.12 238 VAL A N 1
ATOM 1831 C CA . VAL A 1 238 ? -29.438 21.016 6.309 1 94.12 238 VAL A CA 1
ATOM 1832 C C . VAL A 1 238 ? -29.938 20.766 7.73 1 94.12 238 VAL A C 1
ATOM 1834 O O . VAL A 1 238 ? -30.016 21.688 8.547 1 94.12 238 VAL A O 1
ATOM 1837 N N . GLY A 1 239 ? -30.203 19.578 8.023 1 91.88 239 GLY A N 1
ATOM 1838 C CA . GLY A 1 239 ? -30.781 19.203 9.305 1 91.88 239 GLY A CA 1
ATOM 1839 C C . GLY A 1 239 ? -29.797 19.281 10.453 1 91.88 239 GLY A C 1
ATOM 1840 O O . GLY A 1 239 ? -30.188 19.328 11.617 1 91.88 239 GLY A O 1
ATOM 1841 N N . ARG A 1 240 ? -28.562 19.078 10.203 1 90.19 240 ARG A N 1
ATOM 1842 C CA . ARG A 1 240 ? -27.469 19.234 11.172 1 90.19 240 ARG A CA 1
ATOM 1843 C C . ARG A 1 240 ? -27.5 18.109 12.203 1 90.19 240 ARG A C 1
ATOM 1845 O O . ARG A 1 240 ? -26.844 18.203 13.25 1 90.19 240 ARG A O 1
ATOM 1852 N N . GLU A 1 241 ? -28.281 17.109 11.93 1 89.5 241 GLU A N 1
ATOM 1853 C CA . GLU A 1 241 ? -28.422 16 12.875 1 89.5 241 GLU A CA 1
ATOM 1854 C C . GLU A 1 241 ? -27.453 14.867 12.555 1 89.5 241 GLU A C 1
ATOM 1856 O O . GLU A 1 241 ? -27.609 14.18 11.539 1 89.5 241 GLU A O 1
ATOM 1861 N N . ARG A 1 242 ? -26.625 14.578 13.492 1 91.19 242 ARG A N 1
ATOM 1862 C CA . ARG A 1 242 ? -25.594 13.562 13.312 1 91.19 242 ARG A CA 1
ATOM 1863 C C . ARG A 1 242 ? -26.203 12.18 13.133 1 91.19 242 ARG A C 1
ATOM 1865 O O . ARG A 1 242 ? -25.688 11.359 12.375 1 91.19 242 ARG A O 1
ATOM 1872 N N . ALA A 1 243 ? -27.297 11.93 13.703 1 91 243 ALA A N 1
ATOM 1873 C CA . ALA A 1 243 ? -27.938 10.609 13.703 1 91 243 ALA A CA 1
ATOM 1874 C C . ALA A 1 243 ? -28.438 10.242 12.305 1 91 243 ALA A C 1
ATOM 1876 O O . ALA A 1 243 ? -28.672 9.062 12.016 1 91 243 ALA A O 1
ATOM 1877 N N . ARG A 1 244 ? -28.562 11.188 11.477 1 91.88 244 ARG A N 1
ATOM 1878 C CA . ARG A 1 244 ? -29.094 10.945 10.141 1 91.88 244 ARG A CA 1
ATOM 1879 C C . ARG A 1 244 ? -27.984 10.672 9.141 1 91.88 244 ARG A C 1
ATOM 1881 O O . ARG A 1 244 ? -28.234 10.203 8.023 1 91.88 244 ARG A O 1
ATOM 1888 N N . ALA A 1 245 ? -26.781 11 9.492 1 94.44 245 ALA A N 1
ATOM 1889 C CA . ALA A 1 245 ? -25.625 10.766 8.633 1 94.44 245 ALA A CA 1
ATOM 1890 C C . ALA A 1 245 ? -25.109 9.344 8.781 1 94.44 245 ALA A C 1
ATOM 1892 O O . ALA A 1 245 ? -25.531 8.609 9.68 1 94.44 245 ALA A O 1
ATOM 1893 N N . GLY A 1 246 ? -24.312 8.961 7.883 1 95.38 246 GLY A N 1
ATOM 1894 C CA . GLY A 1 246 ? -23.656 7.664 8 1 95.38 246 GLY A CA 1
ATOM 1895 C C . GLY A 1 246 ? -22.719 7.586 9.188 1 95.38 246 GLY A C 1
ATOM 1896 O O . GLY A 1 246 ? -22.203 8.609 9.648 1 95.38 246 GLY A O 1
ATOM 1897 N N . ALA A 1 247 ? -22.516 6.359 9.695 1 96 247 ALA A N 1
ATOM 1898 C CA . ALA A 1 247 ? -21.562 6.129 10.781 1 96 247 ALA A CA 1
ATOM 1899 C C . ALA A 1 247 ? -20.141 6.508 10.367 1 96 247 ALA A C 1
ATOM 1901 O O . ALA A 1 247 ? -19.797 6.434 9.18 1 96 247 ALA A O 1
ATOM 1902 N N . ASN A 1 248 ? -19.344 6.934 11.32 1 97 248 ASN A N 1
ATOM 1903 C CA . ASN A 1 248 ? -17.922 7.156 11.039 1 97 248 ASN A CA 1
ATOM 1904 C C . ASN A 1 248 ? -17.234 5.867 10.617 1 97 248 ASN A C 1
ATOM 1906 O O . ASN A 1 248 ? -17.234 4.879 11.352 1 97 248 ASN A O 1
ATOM 1910 N N . VAL A 1 249 ? -16.656 5.91 9.484 1 98.38 249 VAL A N 1
ATOM 1911 C CA . VAL A 1 249 ? -15.898 4.758 9.008 1 98.38 249 VAL A CA 1
ATOM 1912 C C . VAL A 1 249 ? -14.586 4.648 9.781 1 98.38 249 VAL A C 1
ATOM 1914 O O . VAL A 1 249 ? -14.141 5.613 10.406 1 98.38 249 VAL A O 1
ATOM 1917 N N . PRO A 1 250 ? -13.992 3.424 9.789 1 98.38 250 PRO A N 1
ATOM 1918 C CA . PRO A 1 250 ? -12.742 3.221 10.523 1 98.38 250 PRO A CA 1
ATOM 1919 C C . PRO A 1 250 ? -11.617 4.133 10.047 1 98.38 250 PRO A C 1
ATOM 1921 O O . PRO A 1 250 ? -11.531 4.441 8.852 1 98.38 250 PRO A O 1
ATOM 1924 N N . GLY A 1 251 ? -10.703 4.473 10.961 1 98.38 251 GLY A N 1
ATOM 1925 C CA . GLY A 1 251 ? -9.617 5.398 10.68 1 98.38 251 GLY A CA 1
ATOM 1926 C C . GLY A 1 251 ? -8.555 4.812 9.766 1 98.38 251 GLY A C 1
ATOM 1927 O O . GLY A 1 251 ? -7.902 5.539 9.016 1 98.38 251 GLY A O 1
ATOM 1928 N N . TYR A 1 252 ? -8.406 3.488 9.719 1 98.44 252 TYR A N 1
ATOM 1929 C CA . TYR A 1 252 ? -7.289 2.857 9.023 1 98.44 252 TYR A CA 1
ATOM 1930 C C . TYR A 1 252 ? -7.426 3.018 7.516 1 98.44 252 TYR A C 1
ATOM 1932 O O . TYR A 1 252 ? -6.469 2.783 6.773 1 98.44 252 TYR A O 1
ATOM 1940 N N . GLY A 1 253 ? -8.602 3.385 7.031 1 98.75 253 GLY A N 1
ATOM 1941 C CA . GLY A 1 253 ? -8.773 3.625 5.605 1 98.75 253 GLY A CA 1
ATOM 1942 C C . GLY A 1 253 ? -8.453 5.051 5.199 1 98.75 253 GLY A C 1
ATOM 1943 O O . GLY A 1 253 ? -8.398 5.363 4.008 1 98.75 253 GLY A O 1
ATOM 1944 N N . LEU A 1 254 ? -8.234 5.93 6.145 1 98.88 254 LEU A N 1
ATOM 1945 C CA . LEU A 1 254 ? -8.031 7.352 5.906 1 98.88 254 LEU A CA 1
ATOM 1946 C C . LEU A 1 254 ? -6.547 7.703 5.949 1 98.88 254 LEU A C 1
ATOM 1948 O O . LEU A 1 254 ? -5.824 7.246 6.84 1 98.88 254 LEU A O 1
ATOM 1952 N N . THR A 1 255 ? -6.066 8.453 4.969 1 98.88 255 THR A N 1
ATOM 1953 C CA . THR A 1 255 ? -4.691 8.938 4.898 1 98.88 255 THR A CA 1
ATOM 1954 C C . THR A 1 255 ? -4.66 10.438 4.641 1 98.88 255 THR A C 1
ATOM 1956 O O . THR A 1 255 ? -5.34 10.938 3.742 1 98.88 255 THR A O 1
ATOM 1959 N N . PHE A 1 256 ? -4.016 11.203 5.531 1 98.81 256 PHE A N 1
ATOM 1960 C CA . PHE A 1 256 ? -3.664 12.578 5.203 1 98.81 256 PHE A CA 1
ATOM 1961 C C . PHE A 1 256 ? -2.668 12.625 4.051 1 98.81 256 PHE A C 1
ATOM 1963 O O . PHE A 1 256 ? -1.574 12.062 4.145 1 98.81 256 PHE A O 1
ATOM 1970 N N . THR A 1 257 ? -2.998 13.32 2.957 1 98.38 257 THR A N 1
ATOM 1971 C CA . THR A 1 257 ? -2.182 13.148 1.764 1 98.38 257 THR A CA 1
ATOM 1972 C C . THR A 1 257 ? -1.407 14.422 1.442 1 98.38 257 THR A C 1
ATOM 1974 O O . THR A 1 257 ? -0.474 14.398 0.638 1 98.38 257 THR A O 1
ATOM 1977 N N . GLY A 1 258 ? -1.851 15.547 2.01 1 97.62 258 GLY A N 1
ATOM 1978 C CA . GLY A 1 258 ? -1.085 16.75 1.736 1 97.62 258 GLY A CA 1
ATOM 1979 C C . GLY A 1 258 ? -1.776 18.016 2.209 1 97.62 258 GLY A C 1
ATOM 1980 O O . GLY A 1 258 ? -2.914 17.969 2.684 1 97.62 258 GLY A O 1
ATOM 1981 N N . ALA A 1 259 ? -1.094 19.109 2.107 1 97.81 259 ALA A N 1
ATOM 1982 C CA . ALA A 1 259 ? -1.589 20.422 2.5 1 97.81 259 ALA A CA 1
ATOM 1983 C C . ALA A 1 259 ? -1.002 21.516 1.611 1 97.81 259 ALA A C 1
ATOM 1985 O O . ALA A 1 259 ? 0.02 21.312 0.953 1 97.81 259 ALA A O 1
ATOM 1986 N N . SER A 1 260 ? -1.715 22.594 1.603 1 97.12 260 SER A N 1
ATOM 1987 C CA . SER A 1 260 ? -1.237 23.766 0.878 1 97.12 260 SER A CA 1
A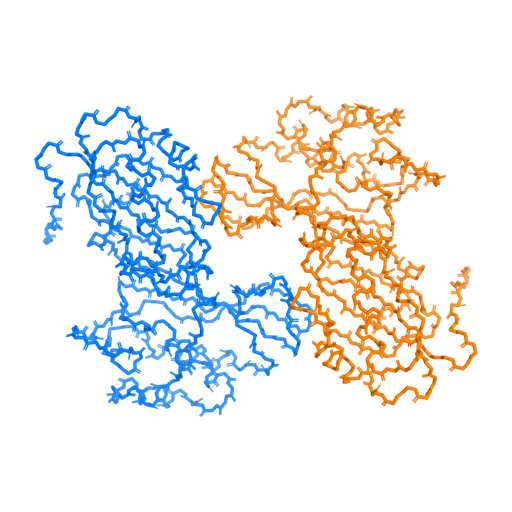TOM 1988 C C . SER A 1 260 ? -1.09 24.969 1.807 1 97.12 260 SER A C 1
ATOM 1990 O O . SER A 1 260 ? -1.84 25.109 2.775 1 97.12 260 SER A O 1
ATOM 1992 N N . TYR A 1 261 ? -0.101 25.719 1.594 1 95.25 261 TYR A N 1
ATOM 1993 C CA . TYR A 1 261 ? 0.168 26.938 2.357 1 95.25 261 TYR A CA 1
ATOM 1994 C C . TYR A 1 261 ? 0.215 28.156 1.443 1 95.25 261 TYR A C 1
ATOM 1996 O O . TYR A 1 261 ? 1.185 28.344 0.708 1 95.25 261 TYR A O 1
ATOM 2004 N N . GLY A 1 262 ? -0.878 28.625 1.224 1 82.12 262 GLY A N 1
ATOM 2005 C CA . GLY A 1 262 ? -0.863 29.859 0.45 1 82.12 262 GLY A CA 1
ATOM 2006 C C . GLY A 1 262 ? 0.244 30.812 0.866 1 82.12 262 GLY A C 1
ATOM 2007 O O . GLY A 1 262 ? 0.742 30.734 1.991 1 82.12 262 GLY A O 1
ATOM 2008 N N . GLY A 1 263 ? 0.906 31.609 0.078 1 78 263 GLY A N 1
ATOM 2009 C CA . GLY A 1 263 ? 1.889 32.656 0.272 1 78 263 GLY A CA 1
ATOM 2010 C C . GLY A 1 263 ? 3.234 32.156 0.746 1 78 263 GLY A C 1
ATOM 2011 O O . GLY A 1 263 ? 4.215 32.906 0.774 1 78 263 GLY A O 1
ATOM 2012 N N . PHE A 1 264 ? 3.154 30.875 1.323 1 77.5 264 PHE A N 1
ATOM 2013 C CA . PHE A 1 264 ? 4.406 30.312 1.813 1 77.5 264 PHE A CA 1
ATOM 2014 C C . PHE A 1 264 ? 4.953 29.281 0.835 1 77.5 264 PHE A C 1
ATOM 2016 O O . PHE A 1 264 ? 5.965 28.625 1.106 1 77.5 264 PHE A O 1
ATOM 2023 N N . GLU A 1 265 ? 4.195 28.891 -0.169 1 62.31 265 GLU A N 1
ATOM 2024 C CA . GLU A 1 265 ? 4.707 27.906 -1.123 1 62.31 265 GLU A CA 1
ATOM 2025 C C . GLU A 1 265 ? 5.875 28.469 -1.925 1 62.31 265 GLU A C 1
ATOM 2027 O O . GLU A 1 265 ? 5.914 29.672 -2.213 1 62.31 265 GLU A O 1
ATOM 2032 N N . ALA A 1 266 ? 7.023 27.812 -1.545 1 47.31 266 ALA A N 1
ATOM 2033 C CA . ALA A 1 266 ? 8.156 28.266 -2.35 1 47.31 266 ALA A CA 1
ATOM 2034 C C . ALA A 1 266 ? 7.793 28.297 -3.832 1 47.31 266 ALA A C 1
ATOM 2036 O O . ALA A 1 266 ? 6.988 27.484 -4.301 1 47.31 266 ALA A O 1
ATOM 2037 N N . MET B 1 1 ? 1.115 -29.688 -33.312 1 35.91 1 MET B N 1
ATOM 2038 C CA . MET B 1 1 ? 0.404 -29.031 -32.219 1 35.91 1 MET B CA 1
ATOM 2039 C C . MET B 1 1 ? 0.338 -29.953 -31 1 35.91 1 MET B C 1
ATOM 2041 O O . MET B 1 1 ? -0.433 -30.906 -30.984 1 35.91 1 MET B O 1
ATOM 2045 N N . THR B 1 2 ? 1.444 -30.203 -30.297 1 42.38 2 THR B N 1
ATOM 2046 C CA . THR B 1 2 ? 1.468 -31.172 -29.203 1 42.38 2 THR B CA 1
ATOM 2047 C C . THR B 1 2 ? 0.384 -30.844 -28.188 1 42.38 2 THR B C 1
ATOM 2049 O O . THR B 1 2 ? 0.249 -29.703 -27.75 1 42.38 2 THR B O 1
ATOM 2052 N N . THR B 1 3 ? -0.602 -31.594 -28.156 1 51.25 3 THR B N 1
ATOM 2053 C CA . THR B 1 3 ? -1.707 -31.453 -27.219 1 51.25 3 THR B CA 1
ATOM 2054 C C . THR B 1 3 ? -1.184 -31.25 -25.797 1 51.25 3 THR B C 1
ATOM 2056 O O . THR B 1 3 ? -0.402 -32.062 -25.297 1 51.25 3 THR B O 1
ATOM 2059 N N . PRO B 1 4 ? -1.262 -30.047 -25.312 1 58.5 4 PRO B N 1
ATOM 2060 C CA . PRO B 1 4 ? -0.784 -29.875 -23.938 1 58.5 4 PRO B CA 1
ATOM 2061 C C . PRO B 1 4 ? -1.189 -31.031 -23.031 1 58.5 4 PRO B C 1
ATOM 2063 O O . PRO B 1 4 ? -2.252 -31.625 -23.219 1 58.5 4 PRO B O 1
ATOM 2066 N N . PRO B 1 5 ? -0.128 -31.609 -22.328 1 66.5 5 PRO B N 1
ATOM 2067 C CA . PRO B 1 5 ? -0.458 -32.688 -21.406 1 66.5 5 PRO B CA 1
ATOM 2068 C C . PRO B 1 5 ? -1.701 -32.406 -20.562 1 66.5 5 PRO B C 1
ATOM 2070 O O . PRO B 1 5 ? -1.935 -31.266 -20.172 1 66.5 5 PRO B O 1
ATOM 2073 N N . ARG B 1 6 ? -2.707 -33.156 -20.703 1 74.5 6 ARG B N 1
ATOM 2074 C CA . ARG B 1 6 ? -3.902 -33.062 -19.875 1 74.5 6 ARG B CA 1
ATOM 2075 C C . ARG B 1 6 ? -3.641 -33.625 -18.484 1 74.5 6 ARG B C 1
ATOM 2077 O O . ARG B 1 6 ? -3.27 -34.812 -18.344 1 74.5 6 ARG B O 1
ATOM 2084 N N . PHE B 1 7 ? -3.648 -32.656 -17.547 1 89 7 PHE B N 1
ATOM 2085 C CA . PHE B 1 7 ? -3.471 -33.062 -16.156 1 89 7 PHE B CA 1
ATOM 2086 C C . PHE B 1 7 ? -4.809 -33.438 -15.516 1 89 7 PHE B C 1
ATOM 2088 O O . PHE B 1 7 ? -5.82 -32.75 -15.758 1 89 7 PHE B O 1
ATOM 2095 N N . VAL B 1 8 ? -4.855 -34.594 -14.953 1 90.38 8 VAL B N 1
ATOM 2096 C CA . VAL B 1 8 ? -6.102 -35.094 -14.359 1 90.38 8 VAL B CA 1
ATOM 2097 C C . VAL B 1 8 ? -5.898 -35.344 -12.875 1 90.38 8 VAL B C 1
ATOM 2099 O O . VAL B 1 8 ? -4.863 -35.875 -12.461 1 90.38 8 VAL B O 1
ATOM 2102 N N . PRO B 1 9 ? -6.883 -34.875 -12.141 1 93.06 9 PRO B N 1
ATOM 2103 C CA . PRO B 1 9 ? -6.801 -35.219 -10.719 1 93.06 9 PRO B CA 1
ATOM 2104 C C . PRO B 1 9 ? -6.848 -36.75 -10.477 1 93.06 9 PRO B C 1
ATOM 2106 O O . PRO B 1 9 ? -7.215 -37.5 -11.383 1 93.06 9 PRO B O 1
ATOM 2109 N N . PRO B 1 10 ? -6.418 -37.156 -9.297 1 91.81 10 PRO B N 1
ATOM 2110 C CA . PRO B 1 10 ? -6.531 -38.594 -8.977 1 91.81 10 PRO B CA 1
ATOM 2111 C C . PRO B 1 10 ? -7.969 -39.094 -9.039 1 91.81 10 PRO B C 1
ATOM 2113 O O . PRO B 1 10 ? -8.914 -38.312 -8.961 1 91.81 10 PRO B O 1
ATOM 2116 N N . HIS B 1 11 ? -8.023 -40.375 -9.219 1 93.31 11 HIS B N 1
ATOM 2117 C CA . HIS B 1 11 ? -9.352 -40.969 -9.258 1 93.31 11 HIS B CA 1
ATOM 2118 C C . HIS B 1 11 ? -10.148 -40.625 -8 1 93.31 11 HIS B C 1
ATOM 2120 O O . HIS B 1 11 ? -9.617 -40.719 -6.891 1 93.31 11 HIS B O 1
ATOM 2126 N N . GLY B 1 12 ? -11.383 -40.188 -8.172 1 94.44 12 GLY B N 1
ATOM 2127 C CA . GLY B 1 12 ? -12.25 -39.875 -7.051 1 94.44 12 GLY B CA 1
ATOM 2128 C C . GLY B 1 12 ? -12.117 -38.438 -6.59 1 94.44 12 GLY B C 1
ATOM 2129 O O . GLY B 1 12 ? -12.781 -38.031 -5.641 1 94.44 12 GLY B O 1
ATOM 2130 N N . PHE B 1 13 ? -11.234 -37.75 -7.238 1 96.62 13 PHE B N 1
ATOM 2131 C CA . PHE B 1 13 ? -11.016 -36.344 -6.871 1 96.62 13 PHE B CA 1
ATOM 2132 C C . PHE B 1 13 ? -11.43 -35.406 -8.008 1 96.62 13 PHE B C 1
ATOM 2134 O O . PHE B 1 13 ? -11.578 -35.844 -9.148 1 96.62 13 PHE B O 1
ATOM 2141 N N . ARG B 1 14 ? -11.711 -34.25 -7.734 1 95.88 14 ARG B N 1
ATOM 2142 C CA . ARG B 1 14 ? -11.875 -33.156 -8.688 1 95.88 14 ARG B CA 1
ATOM 2143 C C . ARG B 1 14 ? -10.945 -31.984 -8.359 1 95.88 14 ARG B C 1
ATOM 2145 O O . ARG B 1 14 ? -10.461 -31.859 -7.23 1 95.88 14 ARG B O 1
ATOM 2152 N N . ARG B 1 15 ? -10.75 -31.188 -9.359 1 97.62 15 ARG B N 1
ATOM 2153 C CA . ARG B 1 15 ? -9.766 -30.125 -9.203 1 97.62 15 ARG B CA 1
ATOM 2154 C C . ARG B 1 15 ? -10.453 -28.766 -9.141 1 97.62 15 ARG B C 1
ATOM 2156 O O . ARG B 1 15 ? -11.312 -28.453 -9.969 1 97.62 15 ARG B O 1
ATOM 2163 N N . LEU B 1 16 ? -10.094 -27.984 -8.148 1 97.94 16 LEU B N 1
ATOM 2164 C CA . LEU B 1 16 ? -10.555 -26.625 -7.98 1 97.94 16 LEU B CA 1
ATOM 2165 C C . LEU B 1 16 ? -9.43 -25.625 -8.258 1 97.94 16 LEU B C 1
ATOM 2167 O O . LEU B 1 16 ? -8.273 -25.875 -7.895 1 97.94 16 LEU B O 1
ATOM 2171 N N . ARG B 1 17 ? -9.75 -24.578 -8.984 1 98.06 17 ARG B N 1
ATOM 2172 C CA . ARG B 1 17 ? -8.82 -23.484 -9.227 1 98.06 17 ARG B CA 1
ATOM 2173 C C . ARG B 1 17 ? -9.086 -22.328 -8.266 1 98.06 17 ARG B C 1
ATOM 2175 O O . ARG B 1 17 ? -10.234 -21.922 -8.07 1 98.06 17 ARG B O 1
ATOM 2182 N N . LEU B 1 18 ? -8.07 -21.859 -7.664 1 98.56 18 LEU B N 1
ATOM 2183 C CA . LEU B 1 18 ? -8.125 -20.75 -6.719 1 98.56 18 LEU B CA 1
ATOM 2184 C C . LEU B 1 18 ? -7.258 -19.594 -7.195 1 98.56 18 LEU B C 1
ATOM 2186 O O . LEU B 1 18 ? -6.309 -19.781 -7.961 1 98.56 18 LEU B O 1
ATOM 2190 N N . LEU B 1 19 ? -7.609 -18.422 -6.84 1 98.81 19 LEU B N 1
ATOM 2191 C CA . LEU B 1 19 ? -6.758 -17.234 -6.922 1 98.81 19 LEU B CA 1
ATOM 2192 C C . LEU B 1 19 ? -6.43 -16.703 -5.531 1 98.81 19 LEU B C 1
ATOM 2194 O O . LEU B 1 19 ? -7.336 -16.406 -4.746 1 98.81 19 LEU B O 1
ATOM 2198 N N . LEU B 1 20 ? -5.152 -16.578 -5.23 1 98.81 20 LEU B N 1
ATOM 2199 C CA . LEU B 1 20 ? -4.727 -16.25 -3.879 1 98.81 20 LEU B CA 1
ATOM 2200 C C . LEU B 1 20 ? -4.016 -14.898 -3.854 1 98.81 20 LEU B C 1
ATOM 2202 O O . LEU B 1 20 ? -3.416 -14.492 -4.852 1 98.81 20 LEU B O 1
ATOM 2206 N N . ALA B 1 21 ? -4.094 -14.273 -2.703 1 98.88 21 ALA B N 1
ATOM 2207 C CA . ALA B 1 21 ? -3.238 -13.156 -2.32 1 98.88 21 ALA B CA 1
ATOM 2208 C C . ALA B 1 21 ? -2.68 -13.344 -0.913 1 98.88 21 ALA B C 1
ATOM 2210 O O . ALA B 1 21 ? -3.309 -13.992 -0.071 1 98.88 21 ALA B O 1
ATOM 2211 N N . TRP B 1 22 ? -1.466 -12.844 -0.692 1 98.88 22 TRP B N 1
ATOM 2212 C CA . TRP B 1 22 ? -0.94 -12.906 0.667 1 98.88 22 TRP B CA 1
ATOM 2213 C C . TRP B 1 22 ? 0.083 -11.805 0.909 1 98.88 22 TRP B C 1
ATOM 2215 O O . TRP B 1 22 ? 0.708 -11.312 -0.033 1 98.88 22 TRP B O 1
ATOM 2225 N N . ASP B 1 23 ? 0.111 -11.344 2.137 1 98.81 23 ASP B N 1
ATOM 2226 C CA . ASP B 1 23 ? 1.248 -10.617 2.699 1 98.81 23 ASP B CA 1
ATOM 2227 C C . ASP B 1 23 ? 2.342 -11.586 3.15 1 98.81 23 ASP B C 1
ATOM 2229 O O . ASP B 1 23 ? 2.164 -12.32 4.121 1 98.81 23 ASP B O 1
ATOM 2233 N N . GLY B 1 24 ? 3.469 -11.547 2.477 1 98.69 24 GLY B N 1
ATOM 2234 C CA . GLY B 1 24 ? 4.496 -12.555 2.662 1 98.69 24 GLY B CA 1
ATOM 2235 C C . GLY B 1 24 ? 5.387 -12.289 3.863 1 98.69 24 GLY B C 1
ATOM 2236 O O . GLY B 1 24 ? 6.281 -13.078 4.164 1 98.69 24 GLY B O 1
ATOM 2237 N N . THR B 1 25 ? 5.113 -11.289 4.645 1 98.12 25 THR B N 1
ATOM 2238 C CA . THR B 1 25 ? 6.008 -10.781 5.68 1 98.12 25 THR B CA 1
ATOM 2239 C C . THR B 1 25 ? 6.383 -11.883 6.664 1 98.12 25 THR B C 1
ATOM 2241 O O . THR B 1 25 ? 7.543 -12 7.059 1 98.12 25 THR B O 1
ATOM 2244 N N . ASP B 1 26 ? 5.434 -12.711 6.984 1 97.19 26 ASP B N 1
ATOM 2245 C CA . ASP B 1 26 ? 5.664 -13.656 8.07 1 97.19 26 ASP B CA 1
ATOM 2246 C C . ASP B 1 26 ? 5.812 -15.078 7.539 1 97.19 26 ASP B C 1
ATOM 2248 O O . ASP B 1 26 ? 5.676 -16.047 8.297 1 97.19 26 ASP B O 1
ATOM 2252 N N . PHE B 1 27 ? 6.098 -15.234 6.258 1 98.56 27 PHE B N 1
ATOM 2253 C CA . PHE B 1 27 ? 6.172 -16.562 5.672 1 98.56 27 PHE B CA 1
ATOM 2254 C C . PHE B 1 27 ? 7.57 -16.844 5.137 1 98.56 27 PHE B C 1
ATOM 2256 O O . PHE B 1 27 ? 8.234 -15.945 4.617 1 98.56 27 PHE B O 1
ATOM 2263 N N . ALA B 1 28 ? 7.969 -18.078 5.195 1 98 28 ALA B N 1
ATOM 2264 C CA . ALA B 1 28 ? 9.219 -18.547 4.602 1 98 28 ALA B CA 1
ATOM 2265 C C . ALA B 1 28 ? 9.016 -18.922 3.135 1 98 28 ALA B C 1
ATOM 2267 O O . ALA B 1 28 ? 9.695 -19.812 2.617 1 98 28 ALA B O 1
ATOM 2268 N N . GLY B 1 29 ? 8.008 -18.344 2.502 1 97.5 29 GLY B N 1
ATOM 2269 C CA . GLY B 1 29 ? 7.699 -18.594 1.104 1 97.5 29 GLY B CA 1
ATOM 2270 C C . GLY B 1 29 ? 6.434 -19.406 0.911 1 97.5 29 GLY B C 1
ATOM 2271 O O . GLY B 1 29 ? 5.645 -19.562 1.845 1 97.5 29 GLY B O 1
ATOM 2272 N N . TRP B 1 30 ? 6.219 -19.766 -0.321 1 98 30 TRP B N 1
ATOM 2273 C CA . TRP B 1 30 ? 5.059 -20.578 -0.675 1 98 30 TRP B CA 1
ATOM 2274 C C . TRP B 1 30 ? 5.219 -22.016 -0.181 1 98 30 TRP B C 1
ATOM 2276 O O . TRP B 1 30 ? 4.336 -22.547 0.499 1 98 30 TRP B O 1
ATOM 2286 N N . GLN B 1 31 ? 6.344 -22.625 -0.433 1 96.5 31 GLN B N 1
ATOM 2287 C CA . GLN B 1 31 ? 6.555 -24.062 -0.316 1 96.5 31 GLN B CA 1
ATOM 2288 C C . GLN B 1 31 ? 6.656 -24.5 1.146 1 96.5 31 GLN B C 1
ATOM 2290 O O . GLN B 1 31 ? 7.387 -23.875 1.928 1 96.5 31 GLN B O 1
ATOM 2295 N N . ALA B 1 32 ? 5.93 -25.531 1.421 1 97.06 32 ALA B N 1
ATOM 2296 C CA . ALA B 1 32 ? 5.996 -26.109 2.762 1 97.06 32 ALA B CA 1
ATOM 2297 C C . ALA B 1 32 ? 7.426 -26.516 3.109 1 97.06 32 ALA B C 1
ATOM 2299 O O . ALA B 1 32 ? 8.117 -27.125 2.291 1 97.06 32 ALA B O 1
ATOM 2300 N N . GLN B 1 33 ? 7.84 -26.094 4.227 1 93.25 33 GLN B N 1
ATOM 2301 C CA . GLN B 1 33 ? 9.125 -26.469 4.805 1 93.25 33 GLN B CA 1
ATOM 2302 C C . GLN B 1 33 ? 8.977 -26.844 6.277 1 93.25 33 GLN B C 1
ATOM 2304 O O . GLN B 1 33 ? 8.047 -26.375 6.945 1 93.25 33 GLN B O 1
ATOM 2309 N N . ARG B 1 34 ? 9.836 -27.625 6.766 1 93.38 34 ARG B N 1
ATOM 2310 C CA . ARG B 1 34 ? 9.742 -28.078 8.141 1 93.38 34 ARG B CA 1
ATOM 2311 C C . ARG B 1 34 ? 9.945 -26.938 9.125 1 93.38 34 ARG B C 1
ATOM 2313 O O . ARG B 1 34 ? 10.875 -26.141 8.969 1 93.38 34 ARG B O 1
ATOM 2320 N N . ASP B 1 35 ? 9.062 -26.734 10.031 1 93.75 35 ASP B N 1
ATOM 2321 C CA . ASP B 1 35 ? 9.141 -25.906 11.234 1 93.75 35 ASP B CA 1
ATOM 2322 C C . ASP B 1 35 ? 9.141 -24.422 10.883 1 93.75 35 ASP B C 1
ATOM 2324 O O . ASP B 1 35 ? 9.633 -23.609 11.656 1 93.75 35 ASP B O 1
ATOM 2328 N N . VAL B 1 36 ? 8.75 -24.078 9.711 1 96.69 36 VAL B N 1
ATOM 2329 C CA . VAL B 1 36 ? 8.602 -22.672 9.375 1 96.69 36 VAL B CA 1
ATOM 2330 C C . VAL B 1 36 ? 7.266 -22.438 8.672 1 96.69 36 VAL B C 1
ATOM 2332 O O . VAL B 1 36 ? 6.781 -23.312 7.949 1 96.69 36 VAL B O 1
ATOM 2335 N N . PRO B 1 37 ? 6.68 -21.297 8.906 1 97.81 37 PRO B N 1
ATOM 2336 C CA . PRO B 1 37 ? 5.379 -21.016 8.289 1 97.81 37 PRO B CA 1
ATOM 2337 C C . PRO B 1 37 ? 5.465 -20.859 6.773 1 97.81 37 PRO B C 1
ATOM 2339 O O . PRO B 1 37 ? 6.379 -20.203 6.266 1 97.81 37 PRO B O 1
ATOM 2342 N N . SER B 1 38 ? 4.594 -21.5 6.055 1 98.56 38 SER B N 1
ATOM 2343 C CA . SER B 1 38 ? 4.48 -21.359 4.605 1 98.56 38 SER B CA 1
ATOM 2344 C C . SER B 1 38 ? 3.049 -21.047 4.191 1 98.56 38 SER B C 1
ATOM 2346 O O . SER B 1 38 ? 2.104 -21.359 4.914 1 98.56 38 SER B O 1
ATOM 2348 N N . VAL B 1 39 ? 2.877 -20.406 3.061 1 98.81 39 VAL B N 1
ATOM 2349 C CA . VAL B 1 39 ? 1.546 -20.109 2.543 1 98.81 39 VAL B CA 1
ATOM 2350 C C . VAL B 1 39 ? 0.822 -21.406 2.182 1 98.81 39 VAL B C 1
ATOM 2352 O O . VAL B 1 39 ? -0.377 -21.547 2.436 1 98.81 39 VAL B O 1
ATOM 2355 N N . GLN B 1 40 ? 1.599 -22.359 1.599 1 98.75 40 GLN B N 1
ATOM 2356 C CA . GLN B 1 40 ? 1.029 -23.641 1.2 1 98.75 40 GLN B CA 1
ATOM 2357 C C . GLN B 1 40 ? 0.429 -24.375 2.398 1 98.75 40 GLN B C 1
ATOM 2359 O O . GLN B 1 40 ? -0.713 -24.828 2.342 1 98.75 40 GLN B O 1
ATOM 2364 N N . ASP B 1 41 ? 1.215 -24.453 3.479 1 98.5 41 ASP B N 1
ATOM 2365 C CA . ASP B 1 41 ? 0.732 -25.125 4.68 1 98.5 41 ASP B CA 1
ATOM 2366 C C . ASP B 1 41 ? -0.473 -24.406 5.27 1 98.5 41 ASP B C 1
ATOM 2368 O O . ASP B 1 41 ? -1.396 -25.031 5.785 1 98.5 41 ASP B O 1
ATOM 2372 N N . THR B 1 42 ? -0.452 -23.109 5.223 1 98.75 42 THR B N 1
ATOM 2373 C CA . THR B 1 42 ? -1.547 -22.297 5.742 1 98.75 42 THR B CA 1
ATOM 2374 C C . THR B 1 42 ? -2.836 -22.578 4.973 1 98.75 42 THR B C 1
ATOM 2376 O O . THR B 1 42 ? -3.891 -22.781 5.57 1 98.75 42 THR B O 1
ATOM 2379 N N . LEU B 1 43 ? -2.768 -22.594 3.652 1 98.69 43 LEU B N 1
ATOM 2380 C CA . LEU B 1 43 ? -3.918 -22.891 2.809 1 98.69 43 LEU B CA 1
ATOM 2381 C C . LEU B 1 43 ? -4.395 -24.328 3.035 1 98.69 43 LEU B C 1
ATOM 2383 O O . LEU B 1 43 ? -5.598 -24.578 3.121 1 98.69 43 LEU B O 1
ATOM 2387 N N . TYR B 1 44 ? -3.414 -25.234 3.119 1 98.44 44 TYR B N 1
ATOM 2388 C CA . TYR B 1 44 ? -3.736 -26.641 3.324 1 98.44 44 TYR B CA 1
ATOM 2389 C C . TYR B 1 44 ? -4.496 -26.844 4.629 1 98.44 44 TYR B C 1
ATOM 2391 O O . TYR B 1 44 ? -5.5 -27.562 4.664 1 98.44 44 TYR B O 1
ATOM 2399 N N . ALA B 1 45 ? -4.023 -26.203 5.664 1 98.12 45 ALA B N 1
ATOM 2400 C CA . ALA B 1 45 ? -4.684 -26.297 6.965 1 98.12 45 ALA B CA 1
ATOM 2401 C C . ALA B 1 45 ? -6.121 -25.797 6.887 1 98.12 45 ALA B C 1
ATOM 2403 O O . ALA B 1 45 ? -7.027 -26.406 7.473 1 98.12 45 ALA B O 1
ATOM 2404 N N . ALA B 1 46 ? -6.324 -24.688 6.211 1 98.5 46 ALA B N 1
ATOM 2405 C CA . ALA B 1 46 ? -7.676 -24.156 6.043 1 98.5 46 ALA B CA 1
ATOM 2406 C C . ALA B 1 46 ? -8.562 -25.141 5.281 1 98.5 46 ALA B C 1
ATOM 2408 O O . ALA B 1 46 ? -9.734 -25.328 5.613 1 98.5 46 ALA B O 1
ATOM 2409 N N . LEU B 1 47 ? -8.039 -25.812 4.234 1 97.81 47 LEU B N 1
ATOM 2410 C CA . LEU B 1 47 ? -8.766 -26.812 3.453 1 97.81 47 LEU B CA 1
ATOM 2411 C C . LEU B 1 47 ? -9.211 -27.969 4.336 1 97.81 47 LEU B C 1
ATOM 2413 O O . LEU B 1 47 ? -10.344 -28.438 4.23 1 97.81 47 LEU B O 1
ATOM 2417 N N . LEU B 1 48 ? -8.336 -28.344 5.258 1 97.5 48 LEU B N 1
ATOM 2418 C CA . LEU B 1 48 ? -8.602 -29.5 6.102 1 97.5 48 LEU B CA 1
ATOM 2419 C C . LEU B 1 48 ? -9.672 -29.188 7.141 1 97.5 48 LEU B C 1
ATOM 2421 O O . LEU B 1 48 ? -10.234 -30.094 7.754 1 97.5 48 LEU B O 1
ATOM 2425 N N . ARG B 1 49 ? -9.977 -27.938 7.332 1 97.31 49 ARG B N 1
ATOM 2426 C CA . ARG B 1 49 ? -11.109 -27.547 8.172 1 97.31 49 ARG B CA 1
ATOM 2427 C C . ARG B 1 49 ? -12.43 -27.766 7.445 1 97.31 49 ARG B C 1
ATOM 2429 O O . ARG B 1 49 ? -13.484 -27.859 8.078 1 97.31 49 ARG B O 1
ATOM 2436 N N . LEU B 1 50 ? -12.383 -27.844 6.129 1 96.81 50 LEU B N 1
ATOM 2437 C CA . LEU B 1 50 ? -13.602 -27.938 5.324 1 96.81 50 LEU B CA 1
ATOM 2438 C C . LEU B 1 50 ? -13.828 -29.359 4.824 1 96.81 50 LEU B C 1
ATOM 2440 O O . LEU B 1 50 ? -14.938 -29.719 4.434 1 96.81 50 LEU B O 1
ATOM 2444 N N . THR B 1 51 ? -12.75 -30.125 4.789 1 94.69 51 THR B N 1
ATOM 2445 C CA . THR B 1 51 ? -12.828 -31.5 4.297 1 94.69 51 THR B CA 1
ATOM 2446 C C . THR B 1 51 ? -11.805 -32.375 5 1 94.69 51 THR B C 1
ATOM 2448 O O . THR B 1 51 ? -10.734 -31.922 5.398 1 94.69 51 THR B O 1
ATOM 2451 N N . GLU B 1 52 ? -12.07 -33.625 5.141 1 91.75 52 GLU B N 1
ATOM 2452 C CA . GLU B 1 52 ? -11.195 -34.562 5.828 1 91.75 52 GLU B CA 1
ATOM 2453 C C . GLU B 1 52 ? -9.953 -34.875 4.992 1 91.75 52 GLU B C 1
ATOM 2455 O O . GLU B 1 52 ? -8.93 -35.312 5.527 1 91.75 52 GLU B O 1
ATOM 2460 N N . GLU B 1 53 ? -10.18 -34.719 3.695 1 93.12 53 GLU B N 1
ATOM 2461 C CA . GLU B 1 53 ? -9.086 -35.062 2.789 1 93.12 53 GLU B CA 1
ATOM 2462 C C . GLU B 1 53 ? -8.945 -34.031 1.676 1 93.12 53 GLU B C 1
ATOM 2464 O O . GLU B 1 53 ? -9.945 -33.562 1.135 1 93.12 53 GLU B O 1
ATOM 2469 N N . ALA B 1 54 ? -7.719 -33.781 1.323 1 94.31 54 ALA B N 1
ATOM 2470 C CA . ALA B 1 54 ? -7.371 -32.938 0.183 1 94.31 54 ALA B CA 1
ATOM 2471 C C . ALA B 1 54 ? -5.914 -33.125 -0.219 1 94.31 54 ALA B C 1
ATOM 2473 O O . ALA B 1 54 ? -5.078 -33.5 0.61 1 94.31 54 ALA B O 1
ATOM 2474 N N . ALA B 1 55 ? -5.625 -32.938 -1.454 1 96 55 ALA B N 1
ATOM 2475 C CA . ALA B 1 55 ? -4.23 -32.906 -1.882 1 96 55 ALA B CA 1
ATOM 2476 C C . ALA B 1 55 ? -3.574 -31.578 -1.477 1 96 55 ALA B C 1
ATOM 2478 O O . ALA B 1 55 ? -4.266 -30.609 -1.183 1 96 55 ALA B O 1
ATOM 2479 N N . ARG B 1 56 ? -2.297 -31.609 -1.383 1 96.25 56 ARG B N 1
ATOM 2480 C CA . ARG B 1 56 ? -1.586 -30.359 -1.124 1 96.25 56 ARG B CA 1
ATOM 2481 C C . ARG B 1 56 ? -1.768 -29.375 -2.275 1 96.25 56 ARG B C 1
ATOM 2483 O O . ARG B 1 56 ? -1.66 -29.766 -3.443 1 96.25 56 ARG B O 1
ATOM 2490 N N . PRO B 1 57 ? -2.086 -28.125 -1.959 1 98.31 57 PRO B N 1
ATOM 2491 C CA . PRO B 1 57 ? -2.283 -27.141 -3.027 1 98.31 57 PRO B CA 1
ATOM 2492 C C . PRO B 1 57 ? -1.023 -26.922 -3.859 1 98.31 57 PRO B C 1
ATOM 2494 O O . PRO B 1 57 ? 0.09 -27.016 -3.338 1 98.31 57 PRO B O 1
ATOM 2497 N N . VAL B 1 58 ? -1.202 -26.656 -5.133 1 98.12 58 VAL B N 1
ATOM 2498 C CA . VAL B 1 58 ? -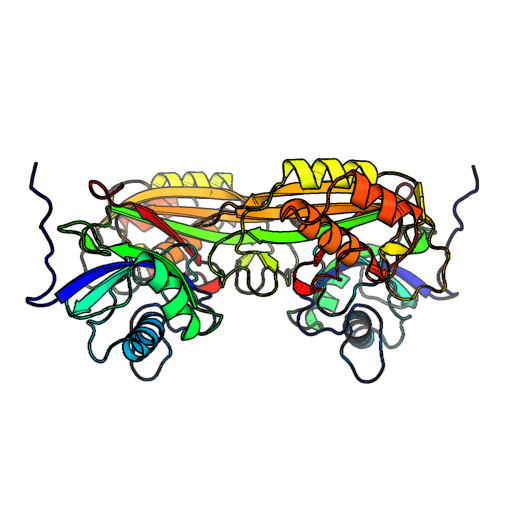0.125 -26.359 -6.07 1 98.12 58 VAL B CA 1
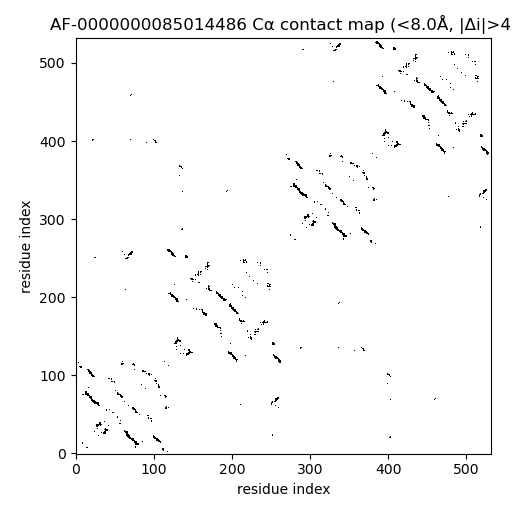ATOM 2499 C C . VAL B 1 58 ? -0.307 -24.953 -6.637 1 98.12 58 VAL B C 1
ATOM 2501 O O . VAL B 1 58 ? -1.383 -24.609 -7.133 1 98.12 58 VAL B O 1
ATOM 2504 N N . ALA B 1 59 ? 0.664 -24.125 -6.551 1 98.5 59 ALA B N 1
ATOM 2505 C CA . ALA B 1 59 ? 0.592 -22.766 -7.066 1 98.5 59 ALA B CA 1
ATOM 2506 C C . ALA B 1 59 ? 1.261 -22.656 -8.438 1 98.5 59 ALA B C 1
ATOM 2508 O O . ALA B 1 59 ? 1.993 -23.562 -8.844 1 98.5 59 ALA B O 1
ATOM 2509 N N . ALA B 1 60 ? 0.965 -21.516 -9.125 1 97.75 60 ALA B N 1
ATOM 2510 C CA . ALA B 1 60 ? 1.578 -21.234 -10.422 1 97.75 60 ALA B CA 1
ATOM 2511 C C . ALA B 1 60 ? 3.09 -21.078 -10.289 1 97.75 60 ALA B C 1
ATOM 2513 O O . ALA B 1 60 ? 3.834 -21.328 -11.234 1 97.75 60 ALA B O 1
ATOM 2514 N N . GLY B 1 61 ? 3.49 -20.578 -9.164 1 93.81 61 GLY B N 1
ATOM 2515 C CA . GLY B 1 61 ? 4.898 -20.359 -8.875 1 93.81 61 GLY B CA 1
ATOM 2516 C C . GLY B 1 61 ? 5.227 -20.453 -7.398 1 93.81 61 GLY B C 1
ATOM 2517 O O . GLY B 1 61 ? 4.348 -20.281 -6.551 1 93.81 61 GLY B O 1
ATOM 2518 N N . ARG B 1 62 ? 6.516 -20.766 -7.141 1 93.25 62 ARG B N 1
ATOM 2519 C CA . ARG B 1 62 ? 6.988 -20.781 -5.762 1 93.25 62 ARG B CA 1
ATOM 2520 C C . ARG B 1 62 ? 7.715 -19.484 -5.406 1 93.25 62 ARG B C 1
ATOM 2522 O O . ARG B 1 62 ? 8.648 -19.078 -6.102 1 93.25 62 ARG B O 1
ATOM 2529 N N . THR B 1 63 ? 7.223 -18.812 -4.441 1 96.56 63 THR B N 1
ATOM 2530 C CA . THR B 1 63 ? 7.812 -17.547 -4.023 1 96.56 63 THR B CA 1
ATOM 2531 C C . THR B 1 63 ? 8.773 -17.766 -2.857 1 96.56 63 THR B C 1
ATOM 2533 O O . THR B 1 63 ? 8.562 -18.641 -2.023 1 96.56 63 THR B O 1
ATOM 2536 N N . ASP B 1 64 ? 9.797 -16.891 -2.77 1 96.25 64 ASP B N 1
ATOM 2537 C CA . ASP B 1 64 ? 10.766 -16.891 -1.676 1 96.25 64 ASP B CA 1
ATOM 2538 C C . ASP B 1 64 ? 10.156 -16.281 -0.413 1 96.25 64 ASP B C 1
ATOM 2540 O O . ASP B 1 64 ? 9.023 -15.797 -0.431 1 96.25 64 ASP B O 1
ATOM 2544 N N . ALA B 1 65 ? 10.992 -16.469 0.659 1 97.56 65 ALA B N 1
ATOM 2545 C CA . ALA B 1 65 ? 10.617 -15.859 1.934 1 97.56 65 ALA B CA 1
ATOM 2546 C C . ALA B 1 65 ? 10.375 -14.359 1.779 1 97.56 65 ALA B C 1
ATOM 2548 O O . ALA B 1 65 ? 11.156 -13.664 1.125 1 97.56 65 ALA B O 1
ATOM 2549 N N . GLY B 1 66 ? 9.258 -13.906 2.33 1 98.31 66 GLY B N 1
ATOM 2550 C CA . GLY B 1 66 ? 8.984 -12.477 2.408 1 98.31 66 GLY B CA 1
ATOM 2551 C C . GLY B 1 66 ? 8.297 -11.93 1.174 1 98.31 66 GLY B C 1
ATOM 2552 O O . GLY B 1 66 ? 7.824 -10.797 1.172 1 98.31 66 GLY B O 1
ATOM 2553 N N . VAL B 1 67 ? 8.219 -12.719 0.063 1 98.81 67 VAL B N 1
ATOM 2554 C CA . VAL B 1 67 ? 7.621 -12.242 -1.184 1 98.81 67 VAL B CA 1
ATOM 2555 C C . VAL B 1 67 ? 6.098 -12.234 -1.061 1 98.81 67 VAL B C 1
ATOM 2557 O O . VAL B 1 67 ? 5.512 -13.172 -0.511 1 98.81 67 VAL B O 1
ATOM 2560 N N . HIS B 1 68 ? 5.484 -11.18 -1.537 1 98.88 68 HIS B N 1
ATOM 2561 C CA . HIS B 1 68 ? 4.035 -11.016 -1.512 1 98.88 68 HIS B CA 1
ATOM 2562 C C . HIS B 1 68 ? 3.396 -11.578 -2.779 1 98.88 68 HIS B C 1
ATOM 2564 O O . HIS B 1 68 ? 4.098 -11.906 -3.736 1 98.88 68 HIS B O 1
ATOM 2570 N N . ALA B 1 69 ? 2.076 -11.672 -2.727 1 98.88 69 ALA B N 1
ATOM 2571 C CA . ALA B 1 69 ? 1.317 -12.016 -3.926 1 98.88 69 ALA B CA 1
ATOM 2572 C C . ALA B 1 69 ? -0.001 -11.25 -3.98 1 98.88 69 ALA B C 1
ATOM 2574 O O . ALA B 1 69 ? -0.743 -11.211 -2.996 1 98.88 69 ALA B O 1
ATOM 2575 N N . GLU B 1 70 ? -0.263 -10.688 -5.145 1 98.5 70 GLU B N 1
ATOM 2576 C CA . GLU B 1 70 ? -1.512 -9.969 -5.387 1 98.5 70 GLU B CA 1
ATOM 2577 C C . GLU B 1 70 ? -2.557 -10.883 -6.023 1 98.5 70 GLU B C 1
ATOM 2579 O O . GLU B 1 70 ? -3.756 -10.711 -5.793 1 98.5 70 GLU B O 1
ATOM 2584 N N . ALA B 1 71 ? -2.109 -11.812 -6.852 1 98.56 71 ALA B N 1
ATOM 2585 C CA . ALA B 1 71 ? -2.984 -12.672 -7.641 1 98.56 71 ALA B CA 1
ATOM 2586 C C . ALA B 1 71 ? -2.264 -13.953 -8.055 1 98.56 71 ALA B C 1
ATOM 2588 O O . ALA B 1 71 ? -1.96 -14.141 -9.234 1 98.56 71 ALA B O 1
ATOM 2589 N N . MET B 1 72 ? -2.119 -14.898 -7.176 1 98.75 72 MET B N 1
ATOM 2590 C CA . MET B 1 72 ? -1.448 -16.172 -7.418 1 98.75 72 MET B CA 1
ATOM 2591 C C . MET B 1 72 ? -2.461 -17.266 -7.719 1 98.75 72 MET B C 1
ATOM 2593 O O . MET B 1 72 ? -3.23 -17.672 -6.84 1 98.75 72 MET B O 1
ATOM 2597 N N . PRO B 1 73 ? -2.443 -17.766 -8.938 1 98.62 73 PRO B N 1
ATOM 2598 C CA . PRO B 1 73 ? -3.27 -18.953 -9.195 1 98.62 73 PRO B CA 1
ATOM 2599 C C . PRO B 1 73 ? -2.744 -20.203 -8.5 1 98.62 73 PRO B C 1
ATOM 2601 O O . PRO B 1 73 ? -1.529 -20.391 -8.398 1 98.62 73 PRO B O 1
ATOM 2604 N N . ALA B 1 74 ? -3.631 -20.969 -8.055 1 98.69 74 ALA B N 1
ATOM 2605 C CA . ALA B 1 74 ? -3.332 -22.281 -7.473 1 98.69 74 ALA B CA 1
ATOM 2606 C C . ALA B 1 74 ? -4.445 -23.281 -7.77 1 98.69 74 ALA B C 1
ATOM 2608 O O . ALA B 1 74 ? -5.52 -22.906 -8.242 1 98.69 74 ALA B O 1
ATOM 2609 N N . HIS B 1 75 ? -4.152 -24.531 -7.637 1 98.31 75 HIS B N 1
ATOM 2610 C CA . HIS B 1 75 ? -5.219 -25.531 -7.676 1 98.31 75 HIS B CA 1
ATOM 2611 C C . HIS B 1 75 ? -5.098 -26.516 -6.52 1 98.31 75 HIS B C 1
ATOM 2613 O O . HIS B 1 75 ? -4.031 -26.641 -5.91 1 98.31 75 HIS B O 1
ATOM 2619 N N . VAL B 1 76 ? -6.156 -27.125 -6.188 1 98.12 76 VAL B N 1
ATOM 2620 C CA . VAL B 1 76 ? -6.219 -28.188 -5.184 1 98.12 76 VAL B CA 1
ATOM 2621 C C . VAL B 1 76 ? -7.172 -29.281 -5.645 1 98.12 76 VAL B C 1
ATOM 2623 O O . VAL B 1 76 ? -8.195 -29 -6.273 1 98.12 76 VAL B O 1
ATOM 2626 N N . ASP B 1 77 ? -6.789 -30.5 -5.414 1 97.94 77 ASP B N 1
ATOM 2627 C CA . ASP B 1 77 ? -7.668 -31.641 -5.656 1 97.94 77 ASP B CA 1
ATOM 2628 C C . ASP B 1 77 ? -8.422 -32.031 -4.387 1 97.94 77 ASP B C 1
ATOM 2630 O O . ASP B 1 77 ? -7.805 -32.25 -3.34 1 97.94 77 ASP B O 1
ATOM 2634 N N . VAL B 1 78 ? -9.695 -32.062 -4.508 1 97.62 78 VAL B N 1
ATOM 2635 C CA . VAL B 1 78 ? -10.555 -32.438 -3.391 1 97.62 78 VAL B CA 1
ATOM 2636 C C . VAL B 1 78 ? -11.422 -33.625 -3.785 1 97.62 78 VAL B C 1
ATOM 2638 O O . VAL B 1 78 ? -11.656 -33.875 -4.973 1 97.62 78 VAL B O 1
ATOM 2641 N N . PRO B 1 79 ? -11.852 -34.375 -2.758 1 96.88 79 PRO B N 1
ATOM 2642 C CA . PRO B 1 79 ? -12.734 -35.469 -3.09 1 96.88 79 PRO B CA 1
ATOM 2643 C C . PRO B 1 79 ? -14 -35.031 -3.824 1 96.88 79 PRO B C 1
ATOM 2645 O O . PRO B 1 79 ? -14.523 -33.969 -3.557 1 96.88 79 PRO B O 1
ATOM 2648 N N . GLN B 1 80 ? -14.461 -35.906 -4.695 1 94.88 80 GLN B N 1
ATOM 2649 C CA . GLN B 1 80 ? -15.703 -35.625 -5.414 1 94.88 80 GLN B CA 1
ATOM 2650 C C . GLN B 1 80 ? -16.859 -35.406 -4.445 1 94.88 80 GLN B C 1
ATOM 2652 O O . GLN B 1 80 ? -17.812 -34.688 -4.77 1 94.88 80 GLN B O 1
ATOM 2657 N N . SER B 1 81 ? -16.719 -35.844 -3.266 1 93.44 81 SER B N 1
ATOM 2658 C CA . SER B 1 81 ? -17.766 -35.75 -2.246 1 93.44 81 SER B CA 1
ATOM 2659 C C . SER B 1 81 ? -17.734 -34.375 -1.554 1 93.44 81 SER B C 1
ATOM 2661 O O . SER B 1 81 ? -18.625 -34.062 -0.771 1 93.44 81 SER B O 1
ATOM 2663 N N . PHE B 1 82 ? -16.703 -33.594 -1.825 1 94.75 82 PHE B N 1
ATOM 2664 C CA . PHE B 1 82 ? -16.609 -32.281 -1.257 1 94.75 82 PHE B CA 1
ATOM 2665 C C . PHE B 1 82 ? -17.812 -31.422 -1.633 1 94.75 82 PHE B C 1
ATOM 2667 O O . PHE B 1 82 ? -18.125 -31.25 -2.816 1 94.75 82 PHE B O 1
ATOM 2674 N N . ARG B 1 83 ? -18.562 -30.875 -0.72 1 90.81 83 ARG B N 1
ATOM 2675 C CA . ARG B 1 83 ? -19.922 -30.391 -0.939 1 90.81 83 ARG B CA 1
ATOM 2676 C C . ARG B 1 83 ? -19.938 -28.875 -1.093 1 90.81 83 ARG B C 1
ATOM 2678 O O . ARG B 1 83 ? -20.922 -28.312 -1.573 1 90.81 83 ARG B O 1
ATOM 2685 N N . ILE B 1 84 ? -18.906 -28.234 -0.66 1 95.38 84 ILE B N 1
ATOM 2686 C CA . ILE B 1 84 ? -18.953 -26.781 -0.75 1 95.38 84 ILE B CA 1
ATOM 2687 C C . ILE B 1 84 ? -18.875 -26.344 -2.213 1 95.38 84 ILE B C 1
ATOM 2689 O O . ILE B 1 84 ? -17.906 -26.656 -2.91 1 95.38 84 ILE B O 1
ATOM 2693 N N . PRO B 1 85 ? -19.922 -25.656 -2.643 1 95.5 85 PRO B N 1
ATOM 2694 C CA . PRO B 1 85 ? -19.859 -25.156 -4.016 1 95.5 85 PRO B CA 1
ATOM 2695 C C . PRO B 1 85 ? -18.688 -24.203 -4.25 1 95.5 85 PRO B C 1
ATOM 2697 O O . PRO B 1 85 ? -18.344 -23.422 -3.361 1 95.5 85 PRO B O 1
ATOM 2700 N N . ALA B 1 86 ? -18.109 -24.234 -5.484 1 94.06 86 ALA B N 1
ATOM 2701 C CA . ALA B 1 86 ? -16.953 -23.422 -5.824 1 94.06 86 ALA B CA 1
ATOM 2702 C C . ALA B 1 86 ? -17.219 -21.953 -5.578 1 94.06 86 ALA B C 1
ATOM 2704 O O . ALA B 1 86 ? -16.344 -21.219 -5.105 1 94.06 86 ALA B O 1
ATOM 2705 N N . LYS B 1 87 ? -18.438 -21.516 -5.848 1 93.56 87 LYS B N 1
ATOM 2706 C CA . LYS B 1 87 ? -18.797 -20.109 -5.738 1 93.56 87 LYS B CA 1
AT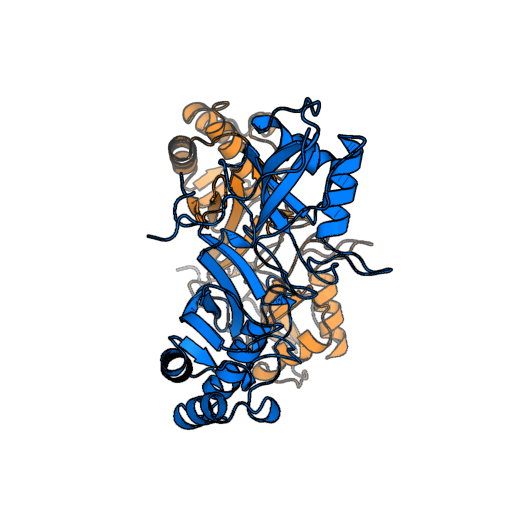OM 2707 C C . LYS B 1 87 ? -18.766 -19.641 -4.285 1 93.56 87 LYS B C 1
ATOM 2709 O O . LYS B 1 87 ? -18.703 -18.438 -4.016 1 93.56 87 LYS B O 1
ATOM 2714 N N . LYS B 1 88 ? -18.812 -20.562 -3.363 1 97.06 88 LYS B N 1
ATOM 2715 C CA . LYS B 1 88 ? -18.828 -20.234 -1.939 1 97.06 88 LYS B CA 1
ATOM 2716 C C . LYS B 1 88 ? -17.5 -20.562 -1.278 1 97.06 88 LYS B C 1
ATOM 2718 O O . LYS B 1 88 ? -17.281 -20.25 -0.106 1 97.06 88 LYS B O 1
ATOM 2723 N N . LEU B 1 89 ? -16.656 -21.172 -2.02 1 98.06 89 LEU B N 1
ATOM 2724 C CA . LEU B 1 89 ? -15.445 -21.75 -1.456 1 98.06 89 LEU B CA 1
ATOM 2725 C C . LEU B 1 89 ? -14.5 -20.672 -0.956 1 98.06 89 LEU B C 1
ATOM 2727 O O . LEU B 1 89 ? -13.867 -20.828 0.093 1 98.06 89 LEU B O 1
ATOM 2731 N N . ALA B 1 90 ? -14.367 -19.594 -1.714 1 98.5 90 ALA B N 1
ATOM 2732 C CA . ALA B 1 90 ? -13.477 -18.516 -1.296 1 98.5 90 ALA B CA 1
ATOM 2733 C C . ALA B 1 90 ? -13.844 -18.016 0.095 1 98.5 90 ALA B C 1
ATOM 2735 O O . ALA B 1 90 ? -12.984 -17.938 0.98 1 98.5 90 ALA B O 1
ATOM 2736 N N . ARG B 1 91 ? -15.078 -17.734 0.257 1 97.88 91 ARG B N 1
ATOM 2737 C CA . ARG B 1 91 ? -15.57 -17.25 1.543 1 97.88 91 ARG B CA 1
ATOM 2738 C C . ARG B 1 91 ? -15.344 -18.281 2.641 1 97.88 91 ARG B C 1
ATOM 2740 O O . ARG B 1 91 ? -14.922 -17.938 3.748 1 97.88 91 ARG B O 1
ATOM 2747 N N . ALA B 1 92 ? -15.656 -19.484 2.342 1 98.56 92 ALA B N 1
ATOM 2748 C CA . ALA B 1 92 ? -15.508 -20.562 3.312 1 98.56 92 ALA B CA 1
ATOM 2749 C C . ALA B 1 92 ? -14.055 -20.719 3.752 1 98.56 92 ALA B C 1
ATOM 2751 O O . ALA B 1 92 ? -13.773 -20.828 4.945 1 98.56 92 ALA B O 1
ATOM 2752 N N . LEU B 1 93 ? -13.141 -20.688 2.816 1 98.75 93 LEU B N 1
ATOM 2753 C CA . LEU B 1 93 ? -11.727 -20.812 3.133 1 98.75 93 LEU B CA 1
ATOM 2754 C C . LEU B 1 93 ? -11.234 -19.625 3.936 1 98.75 93 LEU B C 1
ATOM 2756 O O . LEU B 1 93 ? -10.484 -19.781 4.898 1 98.75 93 LEU B O 1
ATOM 2760 N N . ASN B 1 94 ? -11.672 -18.453 3.559 1 98.75 94 ASN B N 1
ATOM 2761 C CA . ASN B 1 94 ? -11.219 -17.219 4.203 1 98.75 94 ASN B CA 1
ATOM 2762 C C . ASN B 1 94 ? -11.648 -17.172 5.668 1 98.75 94 ASN B C 1
ATOM 2764 O O . ASN B 1 94 ? -11.031 -16.484 6.477 1 98.75 94 ASN B O 1
ATOM 2768 N N . ALA B 1 95 ? -12.664 -17.875 5.984 1 98.5 95 ALA B N 1
ATOM 2769 C CA . ALA B 1 95 ? -13.102 -17.953 7.375 1 98.5 95 ALA B CA 1
ATOM 2770 C C . ALA B 1 95 ? -12.07 -18.688 8.227 1 98.5 95 ALA B C 1
ATOM 2772 O O . ALA B 1 95 ? -12.055 -18.531 9.453 1 98.5 95 ALA B O 1
ATOM 2773 N N . HIS B 1 96 ? -11.195 -19.422 7.598 1 98.62 96 HIS B N 1
ATOM 2774 C CA . HIS B 1 96 ? -10.219 -20.219 8.328 1 98.62 96 HIS B CA 1
ATOM 2775 C C . HIS B 1 96 ? -8.797 -19.766 8.016 1 98.62 96 HIS B C 1
ATOM 2777 O O . HIS B 1 96 ? -7.828 -20.406 8.453 1 98.62 96 HIS B O 1
ATOM 2783 N N . LEU B 1 97 ? -8.633 -18.812 7.246 1 98.88 97 LEU B N 1
ATOM 2784 C CA . LEU B 1 97 ? -7.316 -18.281 6.906 1 98.88 97 LEU B CA 1
ATOM 2785 C C . LEU B 1 97 ? -6.977 -17.062 7.77 1 98.88 97 LEU B C 1
ATOM 2787 O O . LEU B 1 97 ? -7.863 -16.297 8.141 1 98.88 97 LEU B O 1
ATOM 2791 N N . PRO B 1 98 ? -5.691 -16.938 8.125 1 98.69 98 PRO B N 1
ATOM 2792 C CA . PRO B 1 98 ? -5.301 -15.703 8.797 1 98.69 98 PRO B CA 1
ATOM 2793 C C . PRO B 1 98 ? -5.48 -14.469 7.914 1 98.69 98 PRO B C 1
ATOM 2795 O O . PRO B 1 98 ? -5.633 -14.594 6.695 1 98.69 98 PRO B O 1
ATOM 2798 N N . PRO B 1 99 ? -5.438 -13.25 8.492 1 98.5 99 PRO B N 1
ATOM 2799 C CA . PRO B 1 99 ? -5.625 -12.023 7.707 1 98.5 99 PRO B CA 1
ATOM 2800 C C . PRO B 1 99 ? -4.562 -11.844 6.629 1 98.5 99 PRO B C 1
ATOM 2802 O O . PRO B 1 99 ? -4.777 -11.117 5.656 1 98.5 99 PRO B O 1
ATOM 2805 N N . SER B 1 100 ? -3.463 -12.531 6.766 1 98.69 100 SER B N 1
ATOM 2806 C CA . SER B 1 100 ? -2.334 -12.344 5.859 1 98.69 100 SER B CA 1
ATOM 2807 C C . SER B 1 100 ? -2.48 -13.195 4.605 1 98.69 100 SER B C 1
ATOM 2809 O O . SER B 1 100 ? -1.685 -13.078 3.672 1 98.69 100 SER B O 1
ATOM 2811 N N . VAL B 1 101 ? -3.463 -14.055 4.516 1 98.94 101 VAL B N 1
ATOM 2812 C CA . VAL B 1 101 ? -3.721 -14.891 3.342 1 98.94 101 VAL B CA 1
ATOM 2813 C C . VAL B 1 101 ? -5.207 -14.852 2.998 1 98.94 101 VAL B C 1
ATOM 2815 O O . VAL B 1 101 ? -6.059 -14.906 3.889 1 98.94 101 VAL B O 1
ATOM 2818 N N . ALA B 1 102 ? -5.512 -14.789 1.71 1 98.94 102 ALA B N 1
ATOM 2819 C CA . ALA B 1 102 ? -6.91 -14.82 1.295 1 98.94 102 ALA B CA 1
ATOM 2820 C C . ALA B 1 102 ? -7.066 -15.547 -0.039 1 98.94 102 ALA B C 1
ATOM 2822 O O . ALA B 1 102 ? -6.188 -15.477 -0.899 1 98.94 102 ALA B O 1
ATOM 2823 N N . VAL B 1 103 ? -8.117 -16.266 -0.175 1 98.94 103 VAL B N 1
ATOM 2824 C CA . VAL B 1 103 ? -8.609 -16.719 -1.47 1 98.94 103 VAL B CA 1
ATOM 2825 C C . VAL B 1 103 ? -9.531 -15.664 -2.076 1 98.94 103 VAL B C 1
ATOM 2827 O O . VAL B 1 103 ? -10.547 -15.297 -1.478 1 98.94 103 VAL B O 1
ATOM 2830 N N . LEU B 1 104 ? -9.18 -15.234 -3.225 1 98.75 104 LEU B N 1
ATOM 2831 C CA . LEU B 1 104 ? -9.922 -14.148 -3.871 1 98.75 104 LEU B CA 1
ATOM 2832 C C . LEU B 1 104 ? -11.047 -14.703 -4.742 1 98.75 104 LEU B C 1
ATOM 2834 O O . LEU B 1 104 ? -12.117 -14.102 -4.836 1 98.75 104 LEU B O 1
ATOM 2838 N N . GLU B 1 105 ? -10.75 -15.742 -5.391 1 98.25 105 GLU B N 1
ATOM 2839 C CA . GLU B 1 105 ? -11.672 -16.438 -6.293 1 98.25 105 GLU B CA 1
ATOM 2840 C C . GLU B 1 105 ? -11.492 -17.938 -6.219 1 98.25 105 GLU B C 1
ATOM 2842 O O . GLU B 1 105 ? -10.398 -18.438 -5.922 1 98.25 105 GLU B O 1
ATOM 2847 N N . ALA B 1 106 ? -12.547 -18.625 -6.441 1 98.38 106 ALA B N 1
ATOM 2848 C CA . ALA B 1 106 ? -12.523 -20.094 -6.543 1 98.38 106 ALA B CA 1
ATOM 2849 C C . ALA B 1 106 ? -13.492 -20.578 -7.613 1 98.38 106 ALA B C 1
ATOM 2851 O O . ALA B 1 106 ? -14.602 -20.062 -7.742 1 98.38 106 ALA B O 1
ATOM 2852 N N . GLU B 1 107 ? -13.07 -21.531 -8.359 1 97.69 107 GLU B N 1
ATOM 2853 C CA . GLU B 1 107 ? -13.914 -22.125 -9.391 1 97.69 107 GLU B CA 1
ATOM 2854 C C . GLU B 1 107 ? -13.492 -23.562 -9.672 1 97.69 107 GLU B C 1
ATOM 2856 O O . GLU B 1 107 ? -12.438 -24.016 -9.211 1 97.69 107 GLU B O 1
ATOM 2861 N N . GLU B 1 108 ? -14.375 -24.297 -10.398 1 96.94 108 GLU B N 1
ATOM 2862 C CA . GLU B 1 108 ? -13.93 -25.562 -10.953 1 96.94 108 GLU B CA 1
ATOM 2863 C C . GLU B 1 108 ? -12.805 -25.375 -11.969 1 96.94 108 GLU B C 1
ATOM 2865 O O . GLU B 1 108 ? -12.891 -24.5 -12.828 1 96.94 108 GLU B O 1
ATOM 2870 N N . ALA B 1 109 ? -11.773 -26.172 -11.82 1 96.5 109 ALA B N 1
ATOM 2871 C CA . ALA B 1 109 ? -10.688 -26.047 -12.789 1 96.5 109 ALA B CA 1
ATOM 2872 C C . ALA B 1 109 ? -11.102 -26.578 -14.148 1 96.5 109 ALA B C 1
ATOM 2874 O O . ALA B 1 109 ? -11.789 -27.609 -14.234 1 96.5 109 ALA B O 1
ATOM 2875 N N . PRO B 1 110 ? -10.703 -25.891 -15.211 1 94.5 110 PRO B N 1
ATOM 2876 C CA . PRO B 1 110 ? -10.922 -26.484 -16.531 1 94.5 110 PRO B CA 1
ATOM 2877 C C . PRO B 1 110 ? -10.242 -27.844 -16.672 1 94.5 110 PRO B C 1
ATOM 2879 O O . PRO B 1 110 ? -9.234 -28.109 -16.016 1 94.5 110 PRO B O 1
ATOM 2882 N N . THR B 1 111 ? -10.828 -28.641 -17.578 1 93.25 111 THR B N 1
ATOM 2883 C CA . THR B 1 111 ? -10.258 -29.953 -17.844 1 93.25 111 THR B CA 1
ATOM 2884 C C . THR B 1 111 ? -8.805 -29.828 -18.281 1 93.25 111 THR B C 1
ATOM 2886 O O . THR B 1 111 ? -8.484 -29.016 -19.156 1 93.25 111 THR B O 1
ATOM 2889 N N . GLY B 1 112 ? -7.973 -30.547 -17.656 1 93.88 112 GLY B N 1
ATOM 2890 C CA . GLY B 1 112 ? -6.574 -30.594 -18.062 1 93.88 112 GLY B CA 1
ATOM 2891 C C . GLY B 1 112 ? -5.746 -29.484 -17.438 1 93.88 112 GLY B C 1
ATOM 2892 O O . GLY B 1 112 ? -4.551 -29.359 -17.719 1 93.88 112 GLY B O 1
ATOM 2893 N N . PHE B 1 113 ? -6.363 -28.766 -16.641 1 96.19 113 PHE B N 1
ATOM 2894 C CA . PHE B 1 113 ? -5.703 -27.609 -16.047 1 96.19 113 PHE B CA 1
ATOM 2895 C C . PHE B 1 113 ? -4.727 -28.047 -14.961 1 96.19 113 PHE B C 1
ATOM 2897 O O . PHE B 1 113 ? -5.047 -28.922 -14.141 1 96.19 113 PHE B O 1
ATOM 2904 N N . HIS B 1 114 ? -3.531 -27.484 -14.891 1 96.94 114 HIS B N 1
ATOM 2905 C CA . HIS B 1 114 ? -2.539 -27.578 -13.82 1 96.94 114 HIS B CA 1
ATOM 2906 C C . HIS B 1 114 ? -1.932 -26.203 -13.523 1 96.94 114 HIS B C 1
ATOM 2908 O O . HIS B 1 114 ? -1.323 -25.594 -14.398 1 96.94 114 HIS B O 1
ATOM 2914 N N . ALA B 1 115 ? -2.07 -25.734 -12.297 1 97.56 115 ALA B N 1
ATOM 2915 C CA . ALA B 1 115 ? -1.715 -24.359 -11.969 1 97.56 115 ALA B CA 1
ATOM 2916 C C . ALA B 1 115 ? -0.277 -24.047 -12.375 1 97.56 115 ALA B C 1
ATOM 2918 O O . ALA B 1 115 ? 0.013 -22.953 -12.867 1 97.56 115 ALA B O 1
ATOM 2919 N N . ARG B 1 116 ? 0.638 -24.953 -12.164 1 96.38 116 ARG B N 1
ATOM 2920 C CA . ARG B 1 116 ? 2.055 -24.719 -12.422 1 96.38 116 ARG B CA 1
ATOM 2921 C C . ARG B 1 116 ? 2.391 -24.984 -13.891 1 96.38 116 ARG B C 1
ATOM 2923 O O . ARG B 1 116 ? 2.967 -24.141 -14.562 1 96.38 116 ARG B O 1
ATOM 2930 N N . PHE B 1 117 ? 1.934 -26.141 -14.406 1 95.19 117 PHE B N 1
ATOM 2931 C CA . PHE B 1 117 ? 2.445 -26.625 -15.68 1 95.19 117 PHE B CA 1
ATOM 2932 C C . PHE B 1 117 ? 1.641 -26.062 -16.844 1 95.19 117 PHE B C 1
ATOM 2934 O O . PHE B 1 117 ? 2.119 -26.031 -17.984 1 95.19 117 PHE B O 1
ATOM 2941 N N . SER B 1 118 ? 0.42 -25.656 -16.594 1 95.62 118 SER B N 1
ATOM 2942 C CA . SER B 1 118 ? -0.391 -25.047 -17.641 1 95.62 118 SER B CA 1
ATOM 2943 C C . SER B 1 118 ? -0.119 -23.547 -17.734 1 95.62 118 SER B C 1
ATOM 2945 O O . SER B 1 118 ? -0.603 -22.875 -18.656 1 95.62 118 SER B O 1
ATOM 2947 N N . CYS B 1 119 ? 0.635 -23.016 -16.75 1 96.38 119 CYS B N 1
ATOM 2948 C CA . CYS B 1 119 ? 0.916 -21.578 -16.719 1 96.38 119 CYS B CA 1
ATOM 2949 C C . CYS B 1 119 ? 1.886 -21.188 -17.828 1 96.38 119 CYS B C 1
ATOM 2951 O O . CYS B 1 119 ? 2.943 -21.812 -17.984 1 96.38 119 CYS B O 1
ATOM 2953 N N . THR B 1 120 ? 1.556 -20.172 -18.609 1 96.5 120 THR B N 1
ATOM 2954 C CA . THR B 1 120 ? 2.385 -19.797 -19.75 1 96.5 120 THR B CA 1
ATOM 2955 C C . THR B 1 120 ? 3.166 -18.516 -19.469 1 96.5 120 THR B C 1
ATOM 2957 O O . THR B 1 120 ? 4.125 -18.203 -20.172 1 96.5 120 THR B O 1
ATOM 2960 N N . GLU B 1 121 ? 2.744 -17.781 -18.5 1 98 121 GLU B N 1
ATOM 2961 C CA . GLU B 1 121 ? 3.43 -16.547 -18.141 1 98 121 GLU B CA 1
ATOM 2962 C C . GLU B 1 121 ? 3.217 -16.219 -16.672 1 98 121 GLU B C 1
ATOM 2964 O O . GLU B 1 121 ? 2.105 -16.344 -16.156 1 98 121 GLU B O 1
ATOM 2969 N N . ARG B 1 122 ? 4.277 -15.875 -16.016 1 98.25 122 ARG B N 1
ATOM 2970 C CA . ARG B 1 122 ? 4.246 -15.32 -14.656 1 98.25 122 ARG B CA 1
ATOM 2971 C C . ARG B 1 122 ? 4.734 -13.875 -14.648 1 98.25 122 ARG B C 1
ATOM 2973 O O . ARG B 1 122 ? 5.676 -13.523 -15.367 1 98.25 122 ARG B O 1
ATOM 2980 N N . ARG B 1 123 ? 4.117 -13.047 -13.805 1 98.69 123 ARG B N 1
ATOM 2981 C CA . ARG B 1 123 ? 4.441 -11.625 -13.734 1 98.69 123 ARG B CA 1
ATOM 2982 C C . ARG B 1 123 ? 4.758 -11.211 -12.305 1 98.69 123 ARG B C 1
ATOM 2984 O O . ARG B 1 123 ? 4.078 -11.633 -11.359 1 98.69 123 ARG B O 1
ATOM 2991 N N . TYR B 1 124 ? 5.777 -10.414 -12.211 1 98.75 124 TYR B N 1
ATOM 2992 C CA . TYR B 1 124 ? 6.215 -9.875 -10.93 1 98.75 124 TYR B CA 1
ATOM 2993 C C . TYR B 1 124 ? 6.449 -8.367 -11.031 1 98.75 124 TYR B C 1
ATOM 2995 O O . TYR B 1 124 ? 6.734 -7.848 -12.109 1 98.75 124 TYR B O 1
ATOM 3003 N N . THR B 1 125 ? 6.297 -7.711 -9.914 1 98.88 125 THR B N 1
ATOM 3004 C CA . THR B 1 125 ? 6.707 -6.316 -9.766 1 98.88 125 THR B CA 1
ATOM 3005 C C . THR B 1 125 ? 7.598 -6.145 -8.539 1 98.88 125 THR B C 1
ATOM 3007 O O . THR B 1 125 ? 7.25 -6.598 -7.445 1 98.88 125 THR B O 1
ATOM 3010 N N . TYR B 1 126 ? 8.773 -5.629 -8.742 1 98.94 126 TYR B N 1
ATOM 3011 C CA . TYR B 1 126 ? 9.609 -5.211 -7.629 1 98.94 126 TYR B CA 1
ATOM 3012 C C . TYR B 1 126 ? 9.555 -3.697 -7.441 1 98.94 126 TYR B C 1
ATOM 3014 O O . TYR B 1 126 ? 9.789 -2.939 -8.383 1 98.94 126 TYR B O 1
ATOM 3022 N N . ARG B 1 127 ? 9.312 -3.271 -6.199 1 98.94 127 ARG B N 1
ATOM 3023 C CA . ARG B 1 127 ? 9.141 -1.842 -5.965 1 98.94 127 ARG B CA 1
ATOM 3024 C C . ARG B 1 127 ? 10.359 -1.251 -5.262 1 98.94 127 ARG B C 1
ATOM 3026 O O . ARG B 1 127 ? 10.867 -1.83 -4.305 1 98.94 127 ARG B O 1
ATOM 3033 N N . LEU B 1 128 ? 10.82 -0.131 -5.848 1 98.94 128 LEU B N 1
ATOM 3034 C CA . LEU B 1 128 ? 11.945 0.638 -5.328 1 98.94 128 LEU B CA 1
ATOM 3035 C C . LEU B 1 128 ? 11.492 2.012 -4.848 1 98.94 128 LEU B C 1
ATOM 3037 O O . LEU B 1 128 ? 10.961 2.805 -5.633 1 98.94 128 LEU B O 1
ATOM 3041 N N . LEU B 1 129 ? 11.586 2.262 -3.588 1 98.88 129 LEU B N 1
ATOM 3042 C CA . LEU B 1 129 ? 11.367 3.598 -3.047 1 98.88 129 LEU B CA 1
ATOM 3043 C C . LEU B 1 129 ? 12.609 4.465 -3.223 1 98.88 129 LEU B C 1
ATOM 3045 O O . LEU B 1 129 ? 13.562 4.348 -2.459 1 98.88 129 LEU B O 1
ATOM 3049 N N . ASN B 1 130 ? 12.578 5.289 -4.223 1 98.81 130 ASN B N 1
ATOM 3050 C CA . ASN B 1 130 ? 13.734 6.117 -4.559 1 98.81 130 ASN B CA 1
ATOM 3051 C C . ASN B 1 130 ? 13.594 7.527 -3.984 1 98.81 130 ASN B C 1
ATOM 3053 O O . ASN B 1 130 ? 13.203 8.453 -4.688 1 98.81 130 ASN B O 1
ATOM 3057 N N . THR B 1 131 ? 13.922 7.66 -2.705 1 98.5 131 THR B N 1
ATOM 3058 C CA . THR B 1 131 ? 13.82 8.891 -1.929 1 98.5 131 THR B CA 1
ATOM 3059 C C . THR B 1 131 ? 14.984 9.016 -0.953 1 98.5 131 THR B C 1
ATOM 3061 O O . THR B 1 131 ? 15.594 8.008 -0.575 1 98.5 131 THR B O 1
ATOM 3064 N N . PRO B 1 132 ? 15.312 10.242 -0.543 1 97.94 132 PRO B N 1
ATOM 3065 C CA . PRO B 1 132 ? 16.391 10.391 0.429 1 97.94 132 PRO B CA 1
ATOM 3066 C C . PRO B 1 132 ? 16.078 9.727 1.77 1 97.94 132 PRO B C 1
ATOM 3068 O O . PRO B 1 132 ? 16.984 9.18 2.418 1 97.94 132 PRO B O 1
ATOM 3071 N N . GLN B 1 133 ? 14.797 9.773 2.168 1 98.38 133 GLN B N 1
ATOM 3072 C CA . GLN B 1 133 ? 14.375 9.203 3.443 1 98.38 133 GLN B CA 1
ATOM 3073 C C . GLN B 1 133 ? 13.438 8.016 3.232 1 98.38 133 GLN B C 1
ATOM 3075 O O . GLN B 1 133 ? 12.781 7.91 2.195 1 98.38 133 GLN B O 1
ATOM 3080 N N . ARG B 1 134 ? 13.453 7.141 4.254 1 98.38 134 ARG B N 1
ATOM 3081 C CA . ARG B 1 134 ? 12.469 6.059 4.258 1 98.38 134 ARG B CA 1
ATOM 3082 C C . ARG B 1 134 ? 11.047 6.609 4.324 1 98.38 134 ARG B C 1
ATOM 3084 O O . ARG B 1 134 ? 10.844 7.781 4.648 1 98.38 134 ARG B O 1
ATOM 3091 N N . HIS B 1 135 ? 10.094 5.84 3.982 1 98.62 135 HIS B N 1
ATOM 3092 C CA . HIS B 1 135 ? 8.672 6.16 4.082 1 98.62 135 HIS B CA 1
ATOM 3093 C C . HIS B 1 135 ? 7.906 5.051 4.789 1 98.62 135 HIS B C 1
ATOM 3095 O O . HIS B 1 135 ? 7.816 3.932 4.281 1 98.62 135 HIS B O 1
ATOM 3101 N N . PRO B 1 136 ? 7.289 5.344 5.875 1 98.69 136 PRO B N 1
ATOM 3102 C CA . PRO B 1 136 ? 6.668 4.309 6.707 1 98.69 136 PRO B CA 1
ATOM 3103 C C . PRO B 1 136 ? 5.59 3.525 5.969 1 98.69 136 PRO B C 1
ATOM 3105 O O . PRO B 1 136 ? 5.4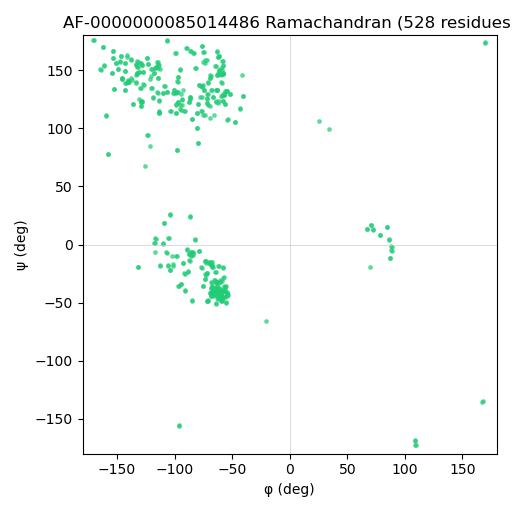14 2.328 6.207 1 98.69 136 PRO B O 1
ATOM 3108 N N . LEU B 1 137 ? 4.891 4.121 5.074 1 98.5 137 LEU B N 1
ATOM 3109 C CA . LEU B 1 137 ? 3.754 3.486 4.414 1 98.5 137 LEU B CA 1
ATOM 3110 C C . LEU B 1 137 ? 4.227 2.525 3.328 1 98.5 137 LEU B C 1
ATOM 3112 O O . LEU B 1 137 ? 3.428 1.768 2.771 1 98.5 137 LEU B O 1
ATOM 3116 N N . TRP B 1 138 ? 5.543 2.496 3.07 1 98.38 138 TRP B N 1
ATOM 3117 C CA . TRP B 1 138 ? 6.094 1.589 2.07 1 98.38 138 TRP B CA 1
ATOM 3118 C C . TRP B 1 138 ? 7.027 0.57 2.715 1 98.38 138 TRP B C 1
ATOM 3120 O O . TRP B 1 138 ? 7.668 -0.221 2.018 1 98.38 138 TRP B O 1
ATOM 3130 N N . ARG B 1 139 ? 7.078 0.633 4.035 1 98.12 139 ARG B N 1
ATOM 3131 C CA . ARG B 1 139 ? 7.867 -0.356 4.762 1 98.12 139 ARG B CA 1
ATOM 3132 C C . ARG B 1 139 ? 7.371 -1.77 4.477 1 98.12 139 ARG B C 1
ATOM 3134 O O . ARG B 1 139 ? 6.168 -2.035 4.543 1 98.12 139 ARG B O 1
ATOM 3141 N N . GLY B 1 140 ? 8.359 -2.623 4.082 1 98.06 140 GLY B N 1
ATOM 3142 C CA . GLY B 1 140 ? 8.008 -4.008 3.818 1 98.06 140 GLY B CA 1
ATOM 3143 C C . GLY B 1 140 ? 7.344 -4.207 2.467 1 98.06 140 GLY B C 1
ATOM 3144 O O . GLY B 1 140 ? 6.871 -5.301 2.156 1 98.06 140 GLY B O 1
ATOM 3145 N N . ARG B 1 141 ? 7.316 -3.135 1.626 1 98 141 ARG B N 1
ATOM 3146 C CA . ARG B 1 141 ? 6.625 -3.217 0.344 1 98 141 ARG B CA 1
ATOM 3147 C C . ARG B 1 141 ? 7.504 -2.695 -0.788 1 98 141 ARG B C 1
ATOM 3149 O O . ARG B 1 141 ? 7.219 -2.932 -1.963 1 98 141 ARG B O 1
ATOM 3156 N N . ALA B 1 142 ? 8.484 -1.935 -0.412 1 98.81 142 ALA B N 1
ATOM 3157 C CA . ALA B 1 142 ? 9.422 -1.365 -1.371 1 98.81 142 ALA B CA 1
ATOM 3158 C C . ALA B 1 142 ? 10.828 -1.27 -0.772 1 98.81 142 ALA B C 1
ATOM 3160 O O . ALA B 1 142 ? 10.984 -0.97 0.414 1 98.81 142 ALA B O 1
ATOM 3161 N N . LEU B 1 143 ? 11.781 -1.515 -1.558 1 98.88 143 LEU B N 1
ATOM 3162 C CA . LEU B 1 143 ? 13.164 -1.351 -1.132 1 98.88 143 LEU B CA 1
ATOM 3163 C C . LEU B 1 143 ? 13.578 0.116 -1.183 1 98.88 143 LEU B C 1
ATOM 3165 O O . LEU B 1 143 ? 13.484 0.757 -2.23 1 98.88 143 LEU B O 1
ATOM 3169 N N . HIS B 1 144 ? 13.977 0.653 -0.09 1 98.81 144 HIS B N 1
ATOM 3170 C CA . HIS B 1 144 ? 14.438 2.035 -0.034 1 98.81 144 HIS B CA 1
ATOM 3171 C C . HIS B 1 144 ? 15.797 2.191 -0.708 1 98.81 144 HIS B C 1
ATOM 3173 O O . HIS B 1 144 ? 16.75 1.499 -0.353 1 98.81 144 HIS B O 1
ATOM 3179 N N . VAL B 1 145 ? 15.83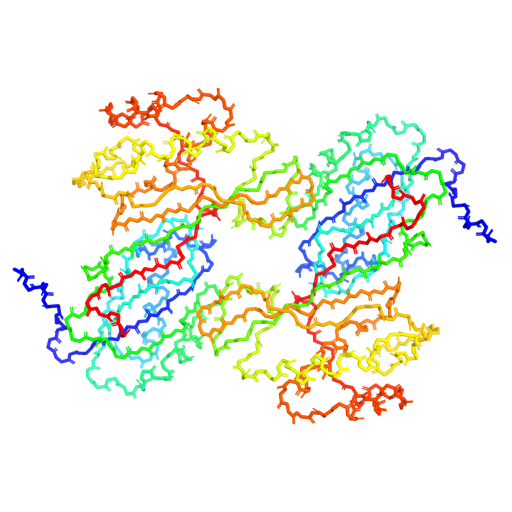6 3.02 -1.684 1 98.62 145 VAL B N 1
ATOM 3180 C CA . VAL B 1 145 ? 17.047 3.352 -2.426 1 98.62 145 VAL B CA 1
ATOM 3181 C C . VAL B 1 145 ? 17.281 4.859 -2.377 1 98.62 145 VAL B C 1
ATOM 3183 O O . VAL B 1 145 ? 16.766 5.602 -3.215 1 98.62 145 VAL B O 1
ATOM 3186 N N . PRO B 1 146 ? 18.078 5.414 -1.447 1 96.69 146 PRO B N 1
ATOM 3187 C CA . PRO B 1 146 ? 18.219 6.855 -1.23 1 96.69 146 PRO B CA 1
ATOM 3188 C C . PRO B 1 146 ? 18.906 7.566 -2.391 1 96.69 146 PRO B C 1
ATOM 3190 O O . PRO B 1 146 ? 18.641 8.742 -2.656 1 96.69 146 PRO B O 1
ATOM 3193 N N . GLY B 1 147 ? 19.797 7.105 -3.123 1 94.31 147 GLY B N 1
ATOM 3194 C CA . GLY B 1 147 ? 20.516 7.766 -4.207 1 94.31 147 GLY B CA 1
ATOM 3195 C C . GLY B 1 147 ? 19.734 7.77 -5.512 1 94.31 147 GLY B C 1
ATOM 3196 O O . GLY B 1 147 ? 18.875 6.91 -5.734 1 94.31 147 GLY B O 1
ATOM 3197 N N . ALA B 1 148 ? 20 8.797 -6.344 1 96.25 148 ALA B N 1
ATOM 3198 C CA . ALA B 1 148 ? 19.344 8.883 -7.648 1 96.25 148 ALA B CA 1
ATOM 3199 C C . ALA B 1 148 ? 19.625 7.633 -8.484 1 96.25 148 ALA B C 1
ATOM 3201 O O . ALA B 1 148 ? 20.703 7.043 -8.383 1 96.25 148 ALA B O 1
ATOM 3202 N N . LEU B 1 149 ? 18.656 7.246 -9.289 1 98.56 149 LEU B N 1
ATOM 3203 C CA . LEU B 1 149 ? 18.781 6.109 -10.188 1 98.56 149 LEU B CA 1
ATOM 3204 C C . LEU B 1 149 ? 18.734 6.562 -11.648 1 98.56 149 LEU B C 1
ATOM 3206 O O . LEU B 1 149 ? 17.875 7.363 -12.023 1 98.56 149 LEU B O 1
ATOM 3210 N N . ASP B 1 150 ? 19.688 6.102 -12.445 1 98.75 150 ASP B N 1
ATOM 3211 C CA . ASP B 1 150 ? 19.641 6.312 -13.891 1 98.75 150 ASP B CA 1
ATOM 3212 C C . ASP B 1 150 ? 18.688 5.309 -14.555 1 98.75 150 ASP B C 1
ATOM 3214 O O . ASP B 1 150 ? 19.141 4.293 -15.094 1 98.75 150 ASP B O 1
ATOM 3218 N N . VAL B 1 151 ? 17.391 5.641 -14.633 1 98.81 151 VAL B N 1
ATOM 3219 C CA . VAL B 1 151 ? 16.359 4.719 -15.07 1 98.81 151 VAL B CA 1
ATOM 3220 C C . VAL B 1 151 ? 16.516 4.418 -16.562 1 98.81 151 VAL B C 1
ATOM 3222 O O . VAL B 1 151 ? 16.375 3.271 -16.984 1 98.81 151 VAL B O 1
ATOM 3225 N N . PRO B 1 152 ? 16.812 5.406 -17.375 1 98.62 152 PRO B N 1
ATOM 3226 C CA . PRO B 1 152 ? 17.094 5.09 -18.781 1 98.62 152 PRO B CA 1
ATOM 3227 C C . PRO B 1 152 ? 18.188 4.043 -18.938 1 98.62 152 PRO B C 1
ATOM 3229 O O . PRO B 1 152 ? 18.062 3.123 -19.75 1 98.62 152 PRO B O 1
ATOM 3232 N N . ALA B 1 153 ? 19.25 4.168 -18.188 1 98.75 153 ALA B N 1
ATOM 3233 C CA . ALA B 1 153 ? 20.328 3.184 -18.234 1 98.75 153 ALA B CA 1
ATOM 3234 C C . ALA B 1 153 ? 19.844 1.809 -17.797 1 98.75 153 ALA B C 1
ATOM 3236 O O . ALA B 1 153 ? 20.219 0.789 -18.375 1 98.75 153 ALA B O 1
ATOM 3237 N N . MET B 1 154 ? 19.078 1.783 -16.719 1 98.88 154 MET B N 1
ATOM 3238 C CA . MET B 1 154 ? 18.5 0.53 -16.234 1 98.88 154 MET B CA 1
ATOM 3239 C C . MET B 1 154 ? 17.672 -0.138 -17.328 1 98.88 154 MET B C 1
ATOM 3241 O O . MET B 1 154 ? 17.781 -1.343 -17.562 1 98.88 154 MET B O 1
ATOM 3245 N N . ASN B 1 155 ? 16.828 0.677 -18.016 1 98.88 155 ASN B N 1
ATOM 3246 C CA . ASN B 1 155 ? 15.961 0.134 -19.047 1 98.88 155 ASN B CA 1
ATOM 3247 C C . ASN B 1 155 ? 16.766 -0.344 -20.25 1 98.88 155 ASN B C 1
ATOM 3249 O O . ASN B 1 155 ? 16.406 -1.347 -20.875 1 98.88 155 ASN B O 1
ATOM 3253 N N . ALA B 1 156 ? 17.781 0.361 -20.578 1 98.62 156 ALA B N 1
ATOM 3254 C CA . ALA B 1 156 ? 18.656 -0.084 -21.656 1 98.62 156 ALA B CA 1
ATOM 3255 C C . ALA B 1 156 ? 19.281 -1.437 -21.328 1 98.62 156 ALA B C 1
ATOM 3257 O O . ALA B 1 156 ? 19.312 -2.336 -22.172 1 98.62 156 ALA B O 1
ATOM 3258 N N . ALA B 1 157 ? 19.781 -1.557 -20.125 1 98.56 157 ALA B N 1
ATOM 3259 C CA . ALA B 1 157 ? 20.359 -2.818 -19.688 1 98.56 157 ALA B CA 1
ATOM 3260 C C . ALA B 1 157 ? 19.328 -3.932 -19.656 1 98.56 157 ALA B C 1
ATOM 3262 O O . ALA B 1 157 ? 19.594 -5.062 -20.062 1 98.56 157 ALA B O 1
ATOM 3263 N N . ALA B 1 158 ? 18.141 -3.635 -19.188 1 98.69 158 ALA B N 1
ATOM 3264 C CA . ALA B 1 158 ? 17.047 -4.598 -19.125 1 98.69 158 ALA B CA 1
ATOM 3265 C C . ALA B 1 158 ? 16.719 -5.148 -20.516 1 98.69 158 ALA B C 1
ATOM 3267 O O . ALA B 1 158 ? 16.469 -6.344 -20.672 1 98.69 158 ALA B O 1
ATOM 3268 N N . ALA B 1 159 ? 16.719 -4.297 -21.484 1 98.31 159 ALA B N 1
ATOM 3269 C CA . ALA B 1 159 ? 16.406 -4.676 -22.859 1 98.31 159 ALA B CA 1
ATOM 3270 C C . ALA B 1 159 ? 17.359 -5.746 -23.359 1 98.31 159 ALA B C 1
ATOM 3272 O O . ALA B 1 159 ? 16.969 -6.629 -24.125 1 98.31 159 ALA B O 1
ATOM 3273 N N . CYS B 1 160 ? 18.547 -5.723 -22.891 1 97.19 160 CYS B N 1
ATOM 3274 C CA . CYS B 1 160 ? 19.578 -6.664 -23.328 1 97.19 160 CYS B CA 1
ATOM 3275 C C . CYS B 1 160 ? 19.312 -8.055 -22.766 1 97.19 160 CYS B C 1
ATOM 3277 O O . CYS B 1 160 ? 19.859 -9.047 -23.25 1 97.19 160 CYS B O 1
ATOM 3279 N N . LEU B 1 161 ? 18.453 -8.109 -21.812 1 97.88 161 LEU B N 1
ATOM 3280 C CA . LEU B 1 161 ? 18.219 -9.367 -21.109 1 97.88 161 LEU B CA 1
ATOM 3281 C C . LEU B 1 161 ? 16.969 -10.062 -21.656 1 97.88 161 LEU B C 1
ATOM 3283 O O . LEU B 1 161 ? 16.719 -11.227 -21.328 1 97.88 161 LEU B O 1
ATOM 3287 N N . LEU B 1 162 ? 16.219 -9.367 -22.469 1 98.44 162 LEU B N 1
ATOM 3288 C CA . LEU B 1 162 ? 14.977 -9.93 -22.984 1 98.44 162 LEU B CA 1
ATOM 3289 C C . LEU B 1 162 ? 15.258 -11.07 -23.969 1 98.44 162 LEU B C 1
ATOM 3291 O O . LEU B 1 162 ? 16.25 -11.023 -24.703 1 98.44 162 LEU B O 1
ATOM 3295 N N . GLY B 1 163 ? 14.398 -12.047 -23.953 1 98.06 163 GLY B N 1
ATOM 3296 C CA . GLY B 1 163 ? 14.531 -13.203 -24.828 1 98.06 163 GLY B CA 1
ATOM 3297 C C . GLY B 1 163 ? 14.93 -14.469 -24.094 1 98.06 163 GLY B C 1
ATOM 3298 O O . GLY B 1 163 ? 14.758 -14.562 -22.875 1 98.06 163 GLY B O 1
ATOM 3299 N N . THR B 1 164 ? 15.281 -15.453 -24.875 1 98.12 164 THR B N 1
ATOM 3300 C CA . THR B 1 164 ? 15.68 -16.75 -24.328 1 98.12 164 THR B CA 1
ATOM 3301 C C . THR B 1 164 ? 17.188 -16.781 -24.109 1 98.12 164 THR B C 1
ATOM 3303 O O . THR B 1 164 ? 17.969 -16.641 -25.062 1 98.12 164 THR B O 1
ATOM 3306 N N . HIS B 1 165 ? 17.578 -16.875 -22.844 1 97.31 165 HIS B N 1
ATOM 3307 C CA . HIS B 1 165 ? 18.984 -16.906 -22.469 1 97.31 165 HIS B CA 1
ATOM 3308 C C . HIS B 1 165 ? 19.234 -17.875 -21.328 1 97.31 165 HIS B C 1
ATOM 3310 O O . HIS B 1 165 ? 18.281 -18.422 -20.766 1 97.31 165 HIS B O 1
ATOM 3316 N N . ASP B 1 166 ? 20.484 -18.219 -21.172 1 96.06 166 ASP B N 1
ATOM 3317 C CA . ASP B 1 166 ? 20.906 -18.891 -19.953 1 96.06 166 ASP B CA 1
ATOM 3318 C C . ASP B 1 166 ? 21.031 -17.891 -18.797 1 96.06 166 ASP B C 1
ATOM 3320 O O . ASP B 1 166 ? 21.922 -17.047 -18.797 1 96.06 166 ASP B O 1
ATOM 3324 N N . PHE B 1 167 ? 20.219 -18 -17.781 1 96.81 167 PHE B N 1
ATOM 3325 C CA . PHE B 1 167 ? 20.141 -17 -16.703 1 96.81 167 PHE B CA 1
ATOM 3326 C C . PHE B 1 167 ? 20.844 -17.516 -15.453 1 96.81 167 PHE B C 1
ATOM 3328 O O . PHE B 1 167 ? 20.531 -17.078 -14.344 1 96.81 167 PHE B O 1
ATOM 3335 N N . ALA B 1 168 ? 21.781 -18.375 -15.57 1 94.56 168 ALA B N 1
ATOM 3336 C CA . ALA B 1 168 ? 22.5 -18.953 -14.445 1 94.56 168 ALA B CA 1
ATOM 3337 C C . ALA B 1 168 ? 23.141 -17.875 -13.586 1 94.56 168 ALA B C 1
ATOM 3339 O O . ALA B 1 168 ? 23.156 -17.969 -12.359 1 94.56 168 ALA B O 1
ATOM 3340 N N . ALA B 1 169 ? 23.609 -16.812 -14.188 1 94.44 169 ALA B N 1
ATOM 3341 C CA . ALA B 1 169 ? 24.312 -15.75 -13.484 1 94.44 169 ALA B CA 1
ATOM 3342 C C . ALA B 1 169 ? 23.391 -14.984 -12.547 1 94.44 169 ALA B C 1
ATOM 3344 O O . ALA B 1 169 ? 23.844 -14.242 -11.672 1 94.44 169 ALA B O 1
ATOM 3345 N N . PHE B 1 170 ? 22.109 -15.141 -12.711 1 95.44 170 PHE B N 1
ATOM 3346 C CA . PHE B 1 170 ? 21.141 -14.344 -11.953 1 95.44 170 PHE B CA 1
ATOM 3347 C C . PHE B 1 170 ? 20.406 -15.203 -10.93 1 95.44 170 PHE B C 1
ATOM 3349 O O . PHE B 1 170 ? 19.516 -14.727 -10.242 1 95.44 170 PHE B O 1
ATOM 3356 N N . ALA B 1 171 ? 20.734 -16.438 -10.875 1 93.12 171 ALA B N 1
ATOM 3357 C CA . ALA B 1 171 ? 20.016 -17.375 -10.008 1 93.12 171 ALA B CA 1
ATOM 3358 C C . ALA B 1 171 ? 20.906 -17.875 -8.883 1 93.12 171 ALA B C 1
ATOM 3360 O O . ALA B 1 171 ? 22.141 -17.797 -8.984 1 93.12 171 ALA B O 1
ATOM 3361 N N . THR B 1 172 ? 20.281 -18.203 -7.789 1 86.38 172 THR B N 1
ATOM 3362 C CA . THR B 1 172 ? 21.031 -18.844 -6.715 1 86.38 172 THR B CA 1
ATOM 3363 C C . THR B 1 172 ? 20.922 -20.359 -6.805 1 86.38 172 THR B C 1
ATOM 3365 O O . THR B 1 172 ? 19.812 -20.922 -6.762 1 86.38 172 THR B O 1
ATOM 3368 N N . ARG B 1 173 ? 22.047 -21.078 -6.758 1 73.12 173 ARG B N 1
ATOM 3369 C CA . ARG B 1 173 ? 22.188 -22.531 -6.738 1 73.12 173 ARG B CA 1
ATOM 3370 C C . ARG B 1 173 ? 21.094 -23.188 -7.559 1 73.12 173 ARG B C 1
ATOM 3372 O O . ARG B 1 173 ? 19.906 -23 -7.289 1 73.12 173 ARG B O 1
ATOM 3379 N N . GLU B 1 174 ? 21.234 -23.594 -8.711 1 67.69 174 GLU B N 1
ATOM 3380 C CA . GLU B 1 174 ? 20.188 -24.203 -9.531 1 67.69 174 GLU B CA 1
ATOM 3381 C C . GLU B 1 174 ? 20.656 -25.531 -10.125 1 67.69 174 GLU B C 1
ATOM 3383 O O . GLU B 1 174 ? 21.766 -25.625 -10.656 1 67.69 174 GLU B O 1
ATOM 3388 N N . ASP B 1 175 ? 19.797 -26.516 -9.766 1 71.75 175 ASP B N 1
ATOM 3389 C CA . ASP B 1 175 ? 20.078 -27.812 -10.359 1 71.75 175 ASP B CA 1
ATOM 3390 C C . ASP B 1 175 ? 19.406 -27.953 -11.727 1 71.75 175 ASP B C 1
ATOM 3392 O O . ASP B 1 175 ? 19.797 -28.797 -12.539 1 71.75 175 ASP B O 1
ATOM 3396 N N . ARG B 1 176 ? 18.578 -27.141 -12.023 1 75.31 176 ARG B N 1
ATOM 3397 C CA . ARG B 1 176 ? 17.812 -27.203 -13.266 1 75.31 176 ARG B CA 1
ATOM 3398 C C . ARG B 1 176 ? 18.562 -26.531 -14.406 1 75.31 176 ARG B C 1
ATOM 3400 O O . ARG B 1 176 ? 19.562 -25.844 -14.18 1 75.31 176 ARG B O 1
ATOM 3407 N N . GLN B 1 177 ? 17.984 -26.844 -15.609 1 87.38 177 GLN B N 1
ATOM 3408 C CA . GLN B 1 177 ? 18.406 -26.047 -16.734 1 87.38 177 GLN B CA 1
ATOM 3409 C C . GLN B 1 177 ? 18.125 -24.562 -16.5 1 87.38 177 GLN B C 1
ATOM 3411 O O . GLN B 1 177 ? 17.094 -24.203 -15.93 1 87.38 177 GLN B O 1
ATOM 3416 N N . THR B 1 178 ? 19.078 -23.766 -16.891 1 93.56 178 THR B N 1
ATOM 3417 C CA . THR B 1 178 ? 19.016 -22.375 -16.469 1 93.56 178 THR B CA 1
ATOM 3418 C C . THR B 1 178 ? 18.578 -21.469 -17.625 1 93.56 178 THR B C 1
ATOM 3420 O O . THR B 1 178 ? 18.562 -20.25 -17.484 1 93.56 178 THR B O 1
ATOM 3423 N N . VAL B 1 179 ? 18.234 -22.125 -18.719 1 95.94 179 VAL B N 1
ATOM 3424 C CA . VAL B 1 179 ? 17.719 -21.359 -19.844 1 95.94 179 VAL B CA 1
ATOM 3425 C C . VAL B 1 179 ? 16.266 -20.984 -19.594 1 95.94 179 VAL B C 1
ATOM 3427 O O . VAL B 1 179 ? 15.453 -21.844 -19.219 1 95.94 179 VAL B O 1
ATOM 3430 N N . ARG B 1 180 ? 15.977 -19.75 -19.703 1 96.62 180 ARG B N 1
ATOM 3431 C CA . ARG B 1 180 ? 14.625 -19.219 -19.547 1 96.62 180 ARG B CA 1
ATOM 3432 C C . ARG B 1 180 ? 14.32 -18.172 -20.609 1 96.62 180 ARG B C 1
ATOM 3434 O O . ARG B 1 180 ? 15.234 -17.609 -21.219 1 96.62 180 ARG B O 1
ATOM 3441 N N . GLU B 1 181 ? 13.016 -17.984 -20.781 1 98 181 GLU B N 1
ATOM 3442 C CA . GLU B 1 181 ? 12.555 -16.891 -21.625 1 98 181 GLU B CA 1
ATOM 3443 C C . GLU B 1 181 ? 12.039 -15.727 -20.797 1 98 181 GLU B C 1
ATOM 3445 O O . GLU B 1 181 ? 11.047 -15.859 -20.078 1 98 181 GLU B O 1
ATOM 3450 N N . LEU B 1 182 ? 12.734 -14.641 -20.906 1 98.38 182 LEU B N 1
ATOM 3451 C CA . LEU B 1 182 ? 12.312 -13.391 -20.281 1 98.38 182 LEU B CA 1
ATOM 3452 C C . LEU B 1 182 ? 11.531 -12.531 -21.281 1 98.38 182 LEU B C 1
ATOM 3454 O O . LEU B 1 182 ? 12.094 -12.055 -22.266 1 98.38 182 LEU B O 1
ATOM 3458 N N . ARG B 1 183 ? 10.273 -12.297 -20.984 1 98.62 183 ARG B N 1
ATOM 3459 C CA . ARG B 1 183 ? 9.391 -11.648 -21.953 1 98.62 183 ARG B CA 1
ATOM 3460 C C . ARG B 1 183 ? 9.289 -10.148 -21.688 1 98.62 183 ARG B C 1
ATOM 3462 O O . ARG B 1 183 ? 9.094 -9.359 -22.625 1 98.62 183 ARG B O 1
ATOM 3469 N N . ALA B 1 184 ? 9.312 -9.773 -20.484 1 98.75 184 ALA B N 1
ATOM 3470 C CA . ALA B 1 184 ? 9.289 -8.367 -20.109 1 98.75 184 ALA B CA 1
ATOM 3471 C C . ALA B 1 184 ? 10.227 -8.094 -18.938 1 98.75 184 ALA B C 1
ATOM 3473 O O . ALA B 1 184 ? 10.32 -8.906 -18.016 1 98.75 184 ALA B O 1
ATOM 3474 N N . LEU B 1 185 ? 10.867 -7.047 -19 1 98.88 185 LEU B N 1
ATOM 3475 C CA . LEU B 1 185 ? 11.711 -6.48 -17.953 1 98.88 185 LEU B CA 1
ATOM 3476 C C . LEU B 1 185 ? 11.922 -4.984 -18.172 1 98.88 185 LEU B C 1
ATOM 3478 O O . LEU B 1 185 ? 12.555 -4.582 -19.141 1 98.88 185 LEU B O 1
ATOM 3482 N N . ALA B 1 186 ? 11.336 -4.227 -17.312 1 98.88 186 ALA B N 1
ATOM 3483 C CA . ALA B 1 186 ? 11.469 -2.781 -17.469 1 98.88 186 ALA B CA 1
ATOM 3484 C C . ALA B 1 186 ? 11.141 -2.053 -16.172 1 98.88 186 ALA B C 1
ATOM 3486 O O . ALA B 1 186 ? 10.391 -2.564 -15.344 1 98.88 186 ALA B O 1
ATOM 3487 N N . VAL B 1 187 ? 11.703 -0.929 -16.062 1 98.94 187 VAL B N 1
ATOM 3488 C CA . VAL B 1 187 ? 11.43 -0.046 -14.938 1 98.94 187 VAL B CA 1
ATOM 3489 C C . VAL B 1 187 ? 10.383 0.99 -15.336 1 98.94 187 VAL B C 1
ATOM 3491 O O . VAL B 1 187 ? 10.562 1.724 -16.312 1 98.94 187 VAL B O 1
ATOM 3494 N N . HIS B 1 188 ? 9.32 1.027 -14.609 1 98.81 188 HIS B N 1
ATOM 3495 C CA . HIS B 1 188 ? 8.203 1.934 -14.859 1 98.81 188 HIS B CA 1
ATOM 3496 C C . HIS B 1 188 ? 8.008 2.904 -13.703 1 98.81 188 HIS B C 1
ATOM 3498 O O . HIS B 1 188 ? 8.359 2.592 -12.562 1 98.81 188 HIS B O 1
ATOM 3504 N N . PRO B 1 189 ? 7.465 4.086 -14.023 1 98.62 189 PRO B N 1
ATOM 3505 C CA . PRO B 1 189 ? 7.125 4.992 -12.93 1 98.62 189 PRO B CA 1
ATOM 3506 C C . PRO B 1 189 ? 5.91 4.527 -12.133 1 98.62 189 PRO B C 1
ATOM 3508 O O . PRO B 1 189 ? 4.875 4.199 -12.711 1 98.62 189 PRO B O 1
ATOM 3511 N N . GLY B 1 190 ? 6.074 4.406 -10.844 1 98.12 190 GLY B N 1
ATOM 3512 C CA . GLY B 1 190 ? 4.969 4.23 -9.914 1 98.12 190 GLY B CA 1
ATOM 3513 C C . GLY B 1 190 ? 4.508 5.527 -9.273 1 98.12 190 GLY B C 1
ATOM 3514 O O . GLY B 1 190 ? 4.668 6.602 -9.859 1 98.12 190 GLY B O 1
ATOM 3515 N N . PRO B 1 191 ? 3.912 5.441 -8.133 1 97 191 PRO B N 1
ATOM 3516 C CA . PRO B 1 191 ? 3.408 6.652 -7.48 1 97 191 PRO B CA 1
ATOM 3517 C C . PRO B 1 191 ? 4.52 7.629 -7.109 1 97 191 PRO B C 1
ATOM 3519 O O . PRO B 1 191 ? 5.625 7.211 -6.75 1 97 191 PRO B O 1
ATOM 3522 N N . VAL B 1 192 ? 4.184 8.891 -7.195 1 97.5 192 VAL B N 1
ATOM 3523 C CA . VAL B 1 192 ? 5.07 9.93 -6.688 1 97.5 192 VAL B CA 1
ATOM 3524 C C . VAL B 1 192 ? 4.934 10.031 -5.168 1 97.5 192 VAL B C 1
ATOM 3526 O O . VAL B 1 192 ? 3.83 9.938 -4.633 1 97.5 192 VAL B O 1
ATOM 3529 N N . VAL B 1 193 ? 6.02 10.164 -4.469 1 96.94 193 VAL B N 1
ATOM 3530 C CA . VAL B 1 193 ? 6.074 10.406 -3.031 1 96.94 193 VAL B CA 1
ATOM 3531 C C . VAL B 1 193 ? 6.996 11.586 -2.742 1 96.94 193 VAL B C 1
ATOM 3533 O O . VAL B 1 193 ? 7.809 11.969 -3.588 1 96.94 193 VAL B O 1
ATOM 3536 N N . PRO B 1 194 ? 6.789 12.25 -1.599 1 95.31 194 PRO B N 1
ATOM 3537 C CA . PRO B 1 194 ? 7.699 13.352 -1.293 1 95.31 194 PRO B CA 1
ATOM 3538 C C . PRO B 1 194 ? 9.172 12.945 -1.385 1 95.31 194 PRO B C 1
ATOM 3540 O O . PRO B 1 194 ? 9.555 11.883 -0.882 1 95.31 194 PRO B O 1
ATOM 3543 N N . GLY B 1 195 ? 9.859 13.781 -2.131 1 95.94 195 GLY B N 1
ATOM 3544 C CA . GLY B 1 195 ? 11.289 13.531 -2.246 1 95.94 195 GLY B CA 1
ATOM 3545 C C . GLY B 1 195 ? 11.641 12.594 -3.389 1 95.94 195 GLY B C 1
ATOM 3546 O O . GLY B 1 195 ? 12.82 12.336 -3.648 1 95.94 195 GLY B O 1
ATOM 3547 N N . GLY B 1 196 ? 10.602 12.039 -4.059 1 97.88 196 GLY B N 1
ATOM 3548 C CA . GLY B 1 196 ? 10.891 11.133 -5.152 1 97.88 196 GLY B CA 1
ATOM 3549 C C . GLY B 1 196 ? 9.68 10.352 -5.625 1 97.88 196 GLY B C 1
ATOM 3550 O O . GLY B 1 196 ? 8.633 10.945 -5.926 1 97.88 196 GLY B O 1
ATOM 3551 N N . ARG B 1 197 ? 9.898 9.062 -5.816 1 98.31 197 ARG B N 1
ATOM 3552 C CA . ARG B 1 197 ? 8.812 8.219 -6.309 1 98.31 197 ARG B CA 1
ATOM 3553 C C . ARG B 1 197 ? 9.109 6.742 -6.051 1 98.31 197 ARG B C 1
ATOM 3555 O O . ARG B 1 197 ? 10.219 6.383 -5.668 1 98.31 197 ARG B O 1
ATOM 3562 N N . ILE B 1 198 ? 8.094 5.945 -6.273 1 98.75 198 ILE B N 1
ATOM 3563 C CA . ILE B 1 198 ? 8.234 4.496 -6.402 1 98.75 198 ILE B CA 1
ATOM 3564 C C . ILE B 1 198 ? 8.562 4.141 -7.852 1 98.75 198 ILE B C 1
ATOM 3566 O O . ILE B 1 198 ? 7.898 4.605 -8.781 1 98.75 198 ILE B O 1
ATOM 3570 N N . TRP B 1 199 ? 9.625 3.43 -8.031 1 98.88 199 TRP B N 1
ATOM 3571 C CA . TRP B 1 199 ? 9.844 2.777 -9.312 1 98.88 199 TRP B CA 1
ATOM 3572 C C . TRP B 1 199 ? 9.398 1.321 -9.273 1 98.88 199 TRP B C 1
ATOM 3574 O O . TRP B 1 199 ? 9.602 0.631 -8.273 1 98.88 199 TRP B O 1
ATOM 3584 N N . GLU B 1 200 ? 8.805 0.903 -10.32 1 98.94 200 GLU B N 1
ATOM 3585 C CA . GLU B 1 200 ? 8.344 -0.478 -10.422 1 98.94 200 GLU B CA 1
ATOM 3586 C C . GLU B 1 200 ? 9.117 -1.243 -11.492 1 98.94 200 GLU B C 1
ATOM 3588 O O . GLU B 1 200 ? 9.031 -0.926 -12.68 1 98.94 200 GLU B O 1
ATOM 3593 N N . VAL B 1 201 ? 9.906 -2.225 -11.047 1 98.94 201 VAL B N 1
ATOM 3594 C CA . VAL B 1 201 ? 10.523 -3.156 -11.984 1 98.94 201 VAL B CA 1
ATOM 3595 C C . VAL B 1 201 ? 9.555 -4.289 -12.305 1 98.94 201 VAL B C 1
ATOM 3597 O O . VAL B 1 201 ? 9.289 -5.148 -11.461 1 98.94 201 VAL B O 1
ATOM 3600 N N . ARG B 1 202 ? 9.047 -4.262 -13.492 1 98.94 202 ARG B N 1
ATOM 3601 C CA . ARG B 1 202 ? 8.078 -5.266 -13.914 1 98.94 202 ARG B CA 1
ATOM 3602 C C . ARG B 1 202 ? 8.742 -6.359 -14.734 1 98.94 202 ARG B C 1
ATOM 3604 O O . ARG B 1 202 ? 9.508 -6.07 -15.656 1 98.94 202 ARG B O 1
ATOM 3611 N N . VAL B 1 203 ? 8.469 -7.594 -14.375 1 98.81 203 VAL B N 1
ATOM 3612 C CA . VAL B 1 203 ? 9.102 -8.766 -14.961 1 98.81 203 VAL B CA 1
ATOM 3613 C C . VAL B 1 203 ? 8.039 -9.773 -15.391 1 98.81 203 VAL B C 1
ATOM 3615 O O . VAL B 1 203 ? 7.074 -10.016 -14.664 1 98.81 203 VAL B O 1
ATOM 3618 N N . ALA B 1 204 ? 8.18 -10.305 -16.547 1 98.81 204 ALA B N 1
ATOM 3619 C CA . ALA B 1 204 ? 7.293 -11.359 -17.016 1 98.81 204 ALA B CA 1
ATOM 3620 C C . ALA B 1 204 ? 8.062 -12.43 -17.797 1 98.81 204 ALA B C 1
ATOM 3622 O O . ALA B 1 204 ? 9.008 -12.109 -18.516 1 98.81 204 ALA B O 1
ATOM 3623 N N . GLY B 1 205 ? 7.75 -13.602 -17.641 1 98.12 205 GLY B N 1
ATOM 3624 C CA . GLY B 1 205 ? 8.336 -14.742 -18.328 1 98.12 205 GLY B CA 1
ATOM 3625 C C . GLY B 1 205 ? 7.578 -16.031 -18.094 1 98.12 205 GLY B C 1
ATOM 3626 O O . GLY B 1 205 ? 6.602 -16.062 -17.344 1 98.12 205 GLY B O 1
ATOM 3627 N N . GLU B 1 206 ? 8.008 -17.062 -18.75 1 94.81 206 GLU B N 1
ATOM 3628 C CA . GLU B 1 206 ? 7.359 -18.359 -18.594 1 94.81 206 GLU B CA 1
ATOM 3629 C C . GLU B 1 206 ? 7.637 -18.969 -17.219 1 94.81 206 GLU B C 1
ATOM 3631 O O . GLU B 1 206 ? 6.738 -19.516 -16.578 1 94.81 206 GLU B O 1
ATOM 3636 N N . SER B 1 207 ? 8.828 -18.953 -16.875 1 95.19 207 SER B N 1
ATOM 3637 C CA . SER B 1 207 ? 9.289 -19.453 -15.586 1 95.19 207 SER B CA 1
ATOM 3638 C C . SER B 1 207 ? 10.578 -18.766 -15.156 1 95.19 207 SER B C 1
ATOM 3640 O O . SER B 1 207 ? 11.25 -18.125 -15.969 1 95.19 207 SER B O 1
ATOM 3642 N N . PHE B 1 208 ? 10.82 -18.844 -13.945 1 96.5 208 PHE B N 1
ATOM 3643 C CA . PHE B 1 208 ? 12.008 -18.203 -13.383 1 96.5 208 PHE B CA 1
ATOM 3644 C C . PHE B 1 208 ? 12.781 -19.172 -12.5 1 96.5 208 PHE B C 1
ATOM 3646 O O . PHE B 1 208 ? 12.188 -20.062 -11.883 1 96.5 208 PHE B O 1
ATOM 3653 N N . LEU B 1 209 ? 14.055 -19 -12.477 1 95.56 209 LEU B N 1
ATOM 3654 C CA . LEU B 1 209 ? 14.906 -19.734 -11.547 1 95.56 209 LEU B CA 1
ATOM 3655 C C . LEU B 1 209 ? 14.781 -19.172 -10.133 1 95.56 209 LEU B C 1
ATOM 3657 O O . LEU B 1 209 ? 14.188 -18.109 -9.93 1 95.56 209 LEU B O 1
ATOM 3661 N N . ARG B 1 210 ? 15.328 -20.031 -9.172 1 94.31 210 ARG B N 1
ATOM 3662 C CA . ARG B 1 210 ? 15.32 -19.578 -7.781 1 94.31 210 ARG B CA 1
ATOM 3663 C C . ARG B 1 210 ? 16.016 -18.234 -7.637 1 94.31 210 ARG B C 1
ATOM 3665 O O . ARG B 1 210 ? 17.172 -18.094 -8.047 1 94.31 210 ARG B O 1
ATOM 3672 N N . GLN B 1 211 ? 15.328 -17.203 -7.145 1 96.38 211 GLN B N 1
ATOM 3673 C CA . GLN B 1 211 ? 15.805 -15.875 -6.816 1 96.38 211 GLN B CA 1
ATOM 3674 C C . GLN B 1 211 ? 16.219 -15.109 -8.078 1 96.38 211 GLN B C 1
ATOM 3676 O O . GLN B 1 211 ? 16.891 -14.086 -7.996 1 96.38 211 GLN B O 1
ATOM 3681 N N . MET B 1 212 ? 15.844 -15.602 -9.203 1 97.12 212 MET B N 1
ATOM 3682 C CA . MET B 1 212 ? 16.25 -15.008 -10.469 1 97.12 212 MET B CA 1
ATOM 3683 C C . MET B 1 212 ? 15.789 -13.555 -10.57 1 97.12 212 MET B C 1
ATOM 3685 O O . MET B 1 212 ? 16.578 -12.672 -10.898 1 97.12 212 MET B O 1
ATOM 3689 N N . VAL B 1 213 ? 14.492 -13.258 -10.25 1 98.31 213 VAL B N 1
ATOM 3690 C CA . VAL B 1 213 ? 13.938 -11.914 -10.367 1 98.31 213 VAL B CA 1
ATOM 3691 C C . VAL B 1 213 ? 14.695 -10.961 -9.453 1 98.31 213 VAL B C 1
ATOM 3693 O O . VAL B 1 213 ? 15.039 -9.844 -9.852 1 98.31 213 VAL B O 1
ATOM 3696 N N . ARG B 1 214 ? 14.984 -11.406 -8.281 1 98.56 214 ARG B N 1
ATOM 3697 C CA . ARG B 1 214 ? 15.68 -10.586 -7.297 1 98.56 214 ARG B CA 1
ATOM 3698 C C . ARG B 1 214 ? 17.109 -10.312 -7.73 1 98.56 214 ARG B C 1
ATOM 3700 O O . ARG B 1 214 ? 17.656 -9.227 -7.477 1 98.56 214 ARG B O 1
ATOM 3707 N N . GLY B 1 215 ? 17.734 -11.32 -8.383 1 97.88 215 GLY B N 1
ATOM 3708 C CA . GLY B 1 215 ? 19.062 -11.102 -8.961 1 97.88 215 GLY B CA 1
ATOM 3709 C C . GLY B 1 215 ? 19.047 -10.117 -10.109 1 97.88 215 GLY B C 1
ATOM 3710 O O . GLY B 1 215 ? 19.953 -9.289 -10.227 1 97.88 215 GLY B O 1
ATOM 3711 N N . LEU B 1 216 ? 18.031 -10.234 -10.961 1 98.5 216 LEU B N 1
ATOM 3712 C CA . LEU B 1 216 ? 17.859 -9.289 -12.062 1 98.5 216 LEU B CA 1
ATOM 3713 C C . LEU B 1 216 ? 17.719 -7.867 -11.539 1 98.5 216 LEU B C 1
ATOM 3715 O O . LEU B 1 216 ? 18.406 -6.957 -12.016 1 98.5 216 LEU B O 1
ATOM 3719 N N . VAL B 1 217 ? 16.922 -7.707 -10.523 1 98.81 217 VAL B N 1
ATOM 3720 C CA . VAL B 1 217 ? 16.688 -6.387 -9.953 1 98.81 217 VAL B CA 1
ATOM 3721 C C . VAL B 1 217 ? 17.953 -5.859 -9.305 1 98.81 217 VAL B C 1
ATOM 3723 O O . VAL B 1 217 ? 18.312 -4.691 -9.484 1 98.81 217 VAL B O 1
ATOM 3726 N N . GLY B 1 218 ? 18.641 -6.723 -8.562 1 98.62 218 GLY B N 1
ATOM 3727 C CA . GLY B 1 218 ? 19.891 -6.32 -7.953 1 98.62 218 GLY B CA 1
ATOM 3728 C C . GLY B 1 218 ? 20.922 -5.848 -8.969 1 98.62 218 GLY B C 1
ATOM 3729 O O . GLY B 1 218 ? 21.656 -4.895 -8.711 1 98.62 218 GLY B O 1
ATOM 3730 N N . THR B 1 219 ? 20.984 -6.527 -10.078 1 98.62 219 THR B N 1
ATOM 3731 C CA . THR B 1 219 ? 21.922 -6.156 -11.141 1 98.62 219 THR B CA 1
ATOM 3732 C C . THR B 1 219 ? 21.516 -4.824 -11.766 1 98.62 219 THR B C 1
ATOM 3734 O O . THR B 1 219 ? 22.375 -3.957 -11.984 1 98.62 219 THR B O 1
ATOM 3737 N N . LEU B 1 220 ? 20.25 -4.664 -12.031 1 98.75 220 LEU B N 1
ATOM 3738 C CA . LEU B 1 220 ? 19.766 -3.414 -12.609 1 98.75 220 LEU B CA 1
ATOM 3739 C C . LEU B 1 220 ? 20 -2.248 -11.648 1 98.75 220 LEU B C 1
ATOM 3741 O O . LEU B 1 220 ? 20.234 -1.12 -12.086 1 98.75 220 LEU B O 1
ATOM 3745 N N . LEU B 1 221 ? 19.938 -2.498 -10.352 1 98.69 221 LEU B N 1
ATOM 3746 C CA . LEU B 1 221 ? 20.219 -1.461 -9.367 1 98.69 221 LEU B CA 1
ATOM 3747 C C . LEU B 1 221 ? 21.656 -0.955 -9.492 1 98.69 221 LEU B C 1
ATOM 3749 O O . LEU B 1 221 ? 21.891 0.25 -9.414 1 98.69 221 LEU B O 1
ATOM 3753 N N . LEU B 1 222 ? 22.578 -1.87 -9.719 1 98.44 222 LEU B N 1
ATOM 3754 C CA . LEU B 1 222 ? 23.969 -1.469 -9.914 1 98.44 222 LEU B CA 1
ATOM 3755 C C . LEU B 1 222 ? 24.109 -0.582 -11.148 1 98.44 222 LEU B C 1
ATOM 3757 O O . LEU B 1 222 ? 24.891 0.375 -11.148 1 98.44 222 LEU B O 1
ATOM 3761 N N . VAL B 1 223 ? 23.344 -0.915 -12.188 1 98.62 223 VAL B N 1
ATOM 3762 C CA . VAL B 1 223 ? 23.344 -0.099 -13.398 1 98.62 223 VAL B CA 1
ATOM 3763 C C . VAL B 1 223 ? 22.797 1.296 -13.078 1 98.62 223 VAL B C 1
ATOM 3765 O O . VAL B 1 223 ? 23.422 2.301 -13.43 1 98.62 223 VAL B O 1
ATOM 3768 N N . GLY B 1 224 ? 21.672 1.333 -12.445 1 98.62 224 GLY B N 1
ATOM 3769 C CA . GLY B 1 224 ? 21.062 2.611 -12.094 1 98.62 224 GLY B CA 1
ATOM 3770 C C . GLY B 1 224 ? 21.969 3.48 -11.242 1 98.62 224 GLY B C 1
ATOM 3771 O O . GLY B 1 224 ? 21.891 4.707 -11.297 1 98.62 224 GLY B O 1
ATOM 3772 N N . GLN B 1 225 ? 22.828 2.873 -10.477 1 98 225 GLN B N 1
ATOM 3773 C CA . GLN B 1 225 ? 23.734 3.568 -9.57 1 98 225 GLN B CA 1
ATOM 3774 C C . GLN B 1 225 ? 25.047 3.916 -10.273 1 98 225 GLN B C 1
ATOM 3776 O O . GLN B 1 225 ? 25.938 4.504 -9.664 1 98 225 GLN B O 1
ATOM 3781 N N . GLY B 1 226 ? 25.203 3.488 -11.492 1 97.5 226 GLY B N 1
ATOM 3782 C CA . GLY B 1 226 ? 26.375 3.812 -12.289 1 97.5 226 GLY B CA 1
ATOM 3783 C C . GLY B 1 226 ? 27.547 2.879 -12.039 1 97.5 226 GLY B C 1
ATOM 3784 O O . GLY B 1 226 ? 28.672 3.176 -12.422 1 97.5 226 GLY B O 1
ATOM 3785 N N . LYS B 1 227 ? 27.25 1.808 -11.43 1 97.44 227 LYS B N 1
ATOM 3786 C CA . LYS B 1 227 ? 28.328 0.875 -11.07 1 97.44 227 LYS B CA 1
ATOM 3787 C C . LYS B 1 227 ? 28.531 -0.16 -12.172 1 97.44 227 LYS B C 1
ATOM 3789 O O . LYS B 1 227 ? 29.609 -0.771 -12.266 1 97.44 227 LYS B O 1
ATOM 3794 N N . LEU B 1 228 ? 27.531 -0.434 -12.977 1 97 228 LEU B N 1
ATOM 3795 C CA . LEU B 1 228 ? 27.578 -1.291 -14.156 1 97 228 LEU B CA 1
ATOM 3796 C C . LEU B 1 228 ? 27.016 -0.571 -15.375 1 97 228 LEU B C 1
ATOM 3798 O O . LEU B 1 228 ? 26.172 0.314 -15.242 1 97 228 LEU B O 1
ATOM 3802 N N . GLY B 1 229 ? 27.562 -0.913 -16.547 1 95.56 229 GLY B N 1
ATOM 3803 C CA . GLY B 1 229 ? 26.969 -0.481 -17.797 1 95.56 229 GLY B CA 1
ATOM 3804 C C . GLY B 1 229 ? 26.266 -1.599 -18.531 1 95.56 229 GLY B C 1
ATOM 3805 O O . GLY B 1 229 ? 26.25 -2.742 -18.078 1 95.56 229 GLY B O 1
ATOM 3806 N N . GLN B 1 230 ? 25.656 -1.196 -19.609 1 95.62 230 GLN B N 1
ATOM 3807 C CA . GLN B 1 230 ? 24.938 -2.152 -20.453 1 95.62 230 GLN B CA 1
ATOM 3808 C C . GLN B 1 230 ? 25.844 -3.303 -20.875 1 95.62 230 GLN B C 1
ATOM 3810 O O . GLN B 1 230 ? 25.438 -4.465 -20.844 1 95.62 230 GLN B O 1
ATOM 3815 N N . GLU B 1 231 ? 27.016 -3.012 -21.234 1 95.88 231 GLU B N 1
ATOM 3816 C CA . GLU B 1 231 ? 27.969 -4.016 -21.688 1 95.88 231 GLU B CA 1
ATOM 3817 C C . GLU B 1 231 ? 28.328 -4.98 -20.547 1 95.88 231 GLU B C 1
ATOM 3819 O O . GLU B 1 231 ? 28.531 -6.176 -20.781 1 95.88 231 GLU B O 1
ATOM 3824 N N . ASP B 1 232 ? 28.406 -4.387 -19.406 1 96.75 232 ASP B N 1
ATOM 3825 C CA . ASP B 1 232 ? 28.688 -5.223 -18.234 1 96.75 232 ASP B CA 1
ATOM 3826 C C . ASP B 1 232 ? 27.578 -6.242 -18.016 1 96.75 232 ASP B C 1
ATOM 3828 O O . ASP B 1 232 ? 27.844 -7.41 -17.719 1 96.75 232 ASP B O 1
ATOM 3832 N N . VAL B 1 233 ? 26.359 -5.77 -18.172 1 97.19 233 VAL B N 1
ATOM 3833 C CA . VAL B 1 233 ? 25.203 -6.633 -17.938 1 97.19 233 VAL B CA 1
ATOM 3834 C C . VAL B 1 233 ? 25.188 -7.762 -18.969 1 97.19 233 VAL B C 1
ATOM 3836 O O . VAL B 1 233 ? 24.953 -8.922 -18.625 1 97.19 233 VAL B O 1
ATOM 3839 N N . THR B 1 234 ? 25.516 -7.465 -20.203 1 96.19 234 THR B N 1
ATOM 3840 C CA . THR B 1 234 ? 25.625 -8.477 -21.25 1 96.19 234 THR B CA 1
ATOM 3841 C C . THR B 1 234 ? 26.719 -9.484 -20.922 1 96.19 234 THR B C 1
ATOM 3843 O O . THR B 1 234 ? 26.531 -10.688 -21.125 1 96.19 234 THR B O 1
ATOM 3846 N N . ALA B 1 235 ? 27.766 -8.969 -20.453 1 96.5 235 ALA B N 1
ATOM 3847 C CA . ALA B 1 235 ? 28.891 -9.836 -20.078 1 96.5 235 ALA B CA 1
ATOM 3848 C C . ALA B 1 235 ? 28.5 -10.773 -18.938 1 96.5 235 ALA B C 1
ATOM 3850 O O . ALA B 1 235 ? 28.906 -11.93 -18.906 1 96.5 235 ALA B O 1
ATOM 3851 N N . VAL B 1 236 ? 27.797 -10.219 -17.969 1 95.81 236 VAL B N 1
ATOM 3852 C CA . VAL B 1 236 ? 27.312 -11.031 -16.859 1 95.81 236 VAL B CA 1
ATOM 3853 C C . VAL B 1 236 ? 26.438 -12.172 -17.391 1 95.81 236 VAL B C 1
ATOM 3855 O O . VAL B 1 236 ? 26.609 -13.328 -17 1 95.81 236 VAL B O 1
ATOM 3858 N N . LEU B 1 237 ? 25.516 -11.875 -18.328 1 95.19 237 LEU B N 1
ATOM 3859 C CA . LEU B 1 237 ? 24.594 -12.836 -18.922 1 95.19 237 LEU B CA 1
ATOM 3860 C C . LEU B 1 237 ? 25.359 -13.945 -19.641 1 95.19 237 LEU B C 1
ATOM 3862 O O . LEU B 1 237 ? 25.109 -15.125 -19.422 1 95.19 237 LEU B O 1
ATOM 3866 N N . VAL B 1 238 ? 26.359 -13.539 -20.391 1 94.06 238 VAL B N 1
ATOM 3867 C CA . VAL B 1 238 ? 27.109 -14.477 -21.219 1 94.06 238 VAL B CA 1
ATOM 3868 C C . VAL B 1 238 ? 28.047 -15.305 -20.344 1 94.06 238 VAL B C 1
ATOM 3870 O O . VAL B 1 238 ? 28.234 -16.5 -20.578 1 94.06 238 VAL B O 1
ATOM 3873 N N . GLY B 1 239 ? 28.562 -14.711 -19.359 1 91.94 239 GLY B N 1
ATOM 3874 C CA . GLY B 1 239 ? 29.547 -15.344 -18.5 1 91.94 239 GLY B CA 1
ATOM 3875 C C . GLY B 1 239 ? 28.969 -16.391 -17.578 1 91.94 239 GLY B C 1
ATOM 3876 O O . GLY B 1 239 ? 29.688 -17.234 -17.062 1 91.94 239 GLY B O 1
ATOM 3877 N N . ARG B 1 240 ? 27.75 -16.25 -17.188 1 90.19 240 ARG B N 1
ATOM 3878 C CA . ARG B 1 240 ? 27.016 -17.219 -16.406 1 90.19 240 ARG B CA 1
ATOM 3879 C C . ARG B 1 240 ? 27.516 -17.266 -14.969 1 90.19 240 ARG B C 1
ATOM 3881 O O . ARG B 1 240 ? 27.219 -18.203 -14.227 1 90.19 240 ARG B O 1
ATOM 3888 N N . GLU B 1 241 ? 28.297 -16.281 -14.602 1 89.5 241 GLU B N 1
ATOM 3889 C CA . GLU B 1 241 ? 28.875 -16.25 -13.266 1 89.5 241 GLU B CA 1
ATOM 3890 C C . GLU B 1 241 ? 28.047 -15.414 -12.312 1 89.5 241 GLU B C 1
ATOM 3892 O O . GLU B 1 241 ? 27.984 -14.188 -12.445 1 89.5 241 GLU B O 1
ATOM 3897 N N . ARG B 1 242 ? 27.594 -16.047 -11.289 1 91.06 242 ARG B N 1
ATOM 3898 C CA . ARG B 1 242 ? 26.719 -15.406 -10.32 1 91.06 242 ARG B CA 1
ATOM 3899 C C . ARG B 1 242 ? 27.438 -14.289 -9.586 1 91.06 242 ARG B C 1
ATOM 3901 O O . ARG B 1 242 ? 26.844 -13.258 -9.258 1 91.06 242 ARG B O 1
ATOM 3908 N N . ALA B 1 243 ? 28.688 -14.383 -9.391 1 90.94 243 ALA B N 1
ATOM 3909 C CA . ALA B 1 243 ? 29.469 -13.438 -8.609 1 90.94 243 ALA B CA 1
ATOM 3910 C C . ALA B 1 243 ? 29.578 -12.086 -9.312 1 90.94 243 ALA B C 1
ATOM 3912 O O . ALA B 1 243 ? 29.875 -11.07 -8.68 1 90.94 243 ALA B O 1
ATOM 3913 N N . ARG B 1 244 ? 29.297 -12.062 -10.555 1 91.75 244 ARG B N 1
ATOM 3914 C CA . ARG B 1 244 ? 29.422 -10.836 -11.336 1 91.75 244 ARG B CA 1
ATOM 3915 C C . ARG B 1 244 ? 28.094 -10.07 -11.383 1 91.75 244 ARG B C 1
ATOM 3917 O O . ARG B 1 244 ? 28.062 -8.906 -11.766 1 91.75 244 ARG B O 1
ATOM 3924 N N . ALA B 1 245 ? 27.047 -10.719 -11.039 1 94.38 245 ALA B N 1
ATOM 3925 C CA . ALA B 1 245 ? 25.719 -10.094 -11.023 1 94.38 245 ALA B CA 1
ATOM 3926 C C . ALA B 1 245 ? 25.484 -9.344 -9.711 1 94.38 245 ALA B C 1
ATOM 3928 O O . ALA B 1 245 ? 26.266 -9.477 -8.766 1 94.38 245 ALA B O 1
ATOM 3929 N N . GLY B 1 246 ? 24.531 -8.539 -9.719 1 95.25 246 GLY B N 1
ATOM 3930 C CA . GLY B 1 246 ? 24.141 -7.883 -8.484 1 95.25 246 GLY B CA 1
ATOM 3931 C C . GLY B 1 246 ? 23.609 -8.844 -7.434 1 95.25 246 GLY B C 1
ATOM 3932 O O . GLY B 1 246 ? 23.125 -9.93 -7.762 1 95.25 246 GLY B O 1
ATOM 3933 N N . ALA B 1 247 ? 23.75 -8.445 -6.164 1 95.88 247 ALA B N 1
ATOM 3934 C CA . ALA B 1 247 ? 23.234 -9.234 -5.051 1 95.88 247 ALA B CA 1
ATOM 3935 C C . ALA B 1 247 ? 21.719 -9.375 -5.148 1 95.88 247 ALA B C 1
ATOM 3937 O O . ALA B 1 247 ? 21.031 -8.508 -5.691 1 95.88 247 ALA B O 1
ATOM 3938 N N . ASN B 1 248 ? 21.188 -10.477 -4.633 1 96.88 248 ASN B N 1
ATOM 3939 C CA . ASN B 1 248 ? 19.75 -10.625 -4.523 1 96.88 248 ASN B CA 1
ATOM 3940 C C . ASN B 1 248 ? 19.141 -9.562 -3.604 1 96.88 248 ASN B C 1
ATOM 3942 O O . ASN B 1 248 ? 19.516 -9.469 -2.434 1 96.88 248 ASN B O 1
ATOM 3946 N N . VAL B 1 249 ? 18.25 -8.828 -4.148 1 98.38 249 VAL B N 1
ATOM 3947 C CA . VAL B 1 249 ? 17.547 -7.836 -3.338 1 98.38 249 VAL B CA 1
ATOM 3948 C C . VAL B 1 249 ? 16.578 -8.531 -2.393 1 98.38 249 VAL B C 1
ATOM 3950 O O . VAL B 1 249 ? 16.219 -9.695 -2.607 1 98.38 249 VAL B O 1
ATOM 3953 N N . PRO B 1 250 ? 16.188 -7.82 -1.3 1 98.38 250 PRO B N 1
ATOM 3954 C CA . PRO B 1 250 ? 15.273 -8.422 -0.326 1 98.38 250 PRO B CA 1
ATOM 3955 C C . PRO B 1 250 ? 13.938 -8.828 -0.944 1 98.38 250 PRO B C 1
ATOM 3957 O O . PRO B 1 250 ? 13.445 -8.156 -1.856 1 98.38 250 PRO B O 1
ATOM 3960 N N . GLY B 1 251 ? 13.305 -9.859 -0.363 1 98.38 251 GLY B N 1
ATOM 3961 C CA . GLY B 1 251 ? 12.062 -10.406 -0.887 1 98.38 251 GLY B CA 1
ATOM 3962 C C . GLY B 1 251 ? 10.875 -9.5 -0.668 1 98.38 251 GLY B C 1
ATOM 3963 O O . GLY B 1 251 ? 9.922 -9.508 -1.454 1 98.38 251 GLY B O 1
ATOM 3964 N N . TYR B 1 252 ? 10.906 -8.617 0.332 1 98.44 252 TYR B N 1
ATOM 3965 C CA . TYR B 1 252 ? 9.734 -7.848 0.734 1 98.44 252 TYR B CA 1
ATOM 3966 C C . TYR B 1 252 ? 9.375 -6.812 -0.322 1 98.44 252 TYR B C 1
ATOM 3968 O O . TYR B 1 252 ? 8.281 -6.242 -0.293 1 98.44 252 TYR B O 1
ATOM 3976 N N . GLY B 1 253 ? 10.281 -6.523 -1.244 1 98.75 253 GLY B N 1
ATOM 3977 C CA . GLY B 1 253 ? 9.969 -5.594 -2.318 1 98.75 253 GLY B CA 1
ATOM 3978 C C . GLY B 1 253 ? 9.336 -6.266 -3.523 1 98.75 253 GLY B C 1
ATOM 3979 O O . GLY B 1 253 ? 8.875 -5.59 -4.445 1 98.75 253 GLY B O 1
ATOM 3980 N N . LEU B 1 254 ? 9.297 -7.574 -3.545 1 98.88 254 LEU B N 1
ATOM 3981 C CA . LEU B 1 254 ? 8.828 -8.352 -4.684 1 98.88 254 LEU B CA 1
ATOM 3982 C C . LEU B 1 254 ? 7.391 -8.828 -4.461 1 98.88 254 LEU B C 1
ATOM 3984 O O . LEU B 1 254 ? 7.051 -9.297 -3.375 1 98.88 254 LEU B O 1
ATOM 3988 N N . THR B 1 255 ? 6.531 -8.656 -5.449 1 98.88 255 THR B N 1
ATOM 3989 C CA . THR B 1 255 ? 5.148 -9.117 -5.426 1 98.88 255 THR B CA 1
ATOM 3990 C C . THR B 1 255 ? 4.82 -9.906 -6.691 1 98.88 255 THR B C 1
ATOM 3992 O O . THR B 1 255 ? 5.113 -9.461 -7.801 1 98.88 255 THR B O 1
ATOM 3995 N N . PHE B 1 256 ? 4.375 -11.164 -6.539 1 98.81 256 PHE B N 1
ATOM 3996 C CA . PHE B 1 256 ? 3.744 -11.867 -7.652 1 98.81 256 PHE B CA 1
ATOM 3997 C C . PHE B 1 256 ? 2.445 -11.18 -8.055 1 98.81 256 PHE B C 1
ATOM 3999 O O . PHE B 1 256 ? 1.529 -11.039 -7.246 1 98.81 256 PHE B O 1
ATOM 4006 N N . THR B 1 257 ? 2.318 -10.781 -9.336 1 98.44 257 THR B N 1
ATOM 4007 C CA . THR B 1 257 ? 1.204 -9.891 -9.656 1 98.44 257 THR B CA 1
ATOM 4008 C C . THR B 1 257 ? 0.196 -10.602 -10.562 1 98.44 257 THR B C 1
ATOM 4010 O O . THR B 1 257 ? -0.926 -10.125 -10.742 1 98.44 257 THR B O 1
ATOM 4013 N N . GLY B 1 258 ? 0.614 -11.695 -11.195 1 97.69 258 GLY B N 1
ATOM 4014 C CA . GLY B 1 258 ? -0.363 -12.391 -12.023 1 97.69 258 GLY B CA 1
ATOM 4015 C C . GLY B 1 258 ? 0.252 -13.461 -12.898 1 97.69 258 GLY B C 1
ATOM 4016 O O . GLY B 1 258 ? 1.476 -13.617 -12.938 1 97.69 258 GLY B O 1
ATOM 4017 N N . ALA B 1 259 ? -0.581 -14.203 -13.555 1 97.81 259 ALA B N 1
ATOM 4018 C CA . ALA B 1 259 ? -0.182 -15.281 -14.461 1 97.81 259 ALA B CA 1
ATOM 4019 C C . ALA B 1 259 ? -1.167 -15.414 -15.617 1 97.81 259 ALA B C 1
ATOM 4021 O O . ALA B 1 259 ? -2.301 -14.938 -15.539 1 97.81 259 ALA B O 1
ATOM 4022 N N . SER B 1 260 ? -0.668 -15.992 -16.672 1 97.19 260 SER B N 1
ATOM 4023 C CA . SER B 1 260 ? -1.509 -16.281 -17.828 1 97.19 260 SER B CA 1
ATOM 4024 C C . SER B 1 260 ? -1.535 -17.781 -18.141 1 97.19 260 SER B C 1
ATOM 4026 O O . SER B 1 260 ? -0.552 -18.484 -17.906 1 97.19 260 SER B O 1
ATOM 4028 N N . TYR B 1 261 ? -2.748 -18.172 -18.609 1 95.44 261 TYR B N 1
ATOM 4029 C CA . TYR B 1 261 ? -2.949 -19.562 -18.984 1 95.44 261 TYR B CA 1
ATOM 4030 C C . TYR B 1 261 ? -3.473 -19.672 -20.422 1 95.44 261 TYR B C 1
ATOM 4032 O O . TYR B 1 261 ? -4.66 -19.438 -20.672 1 95.44 261 TYR B O 1
ATOM 4040 N N . GLY B 1 262 ? -2.754 -19.344 -21.562 1 83.25 262 GLY B N 1
ATOM 4041 C CA . GLY B 1 262 ? -3.143 -19.312 -22.969 1 83.25 262 GLY B CA 1
ATOM 4042 C C . GLY B 1 262 ? -4.371 -20.156 -23.266 1 83.25 262 GLY B C 1
ATOM 4043 O O . GLY B 1 262 ? -5.359 -19.656 -23.797 1 83.25 262 GLY B O 1
ATOM 4044 N N . GLY B 1 263 ? -4.457 -21.453 -23.172 1 77 263 GLY B N 1
ATOM 4045 C CA . GLY B 1 263 ? -5.488 -22.406 -23.547 1 77 263 GLY B CA 1
ATOM 4046 C C . GLY B 1 263 ? -6.574 -22.562 -22.5 1 77 263 GLY B C 1
ATOM 4047 O O . GLY B 1 263 ? -7.59 -23.219 -22.75 1 77 263 GLY B O 1
ATOM 4048 N N . PHE B 1 264 ? -6.406 -21.969 -21.391 1 77.5 264 PHE B N 1
ATOM 4049 C CA . PHE B 1 264 ? -7.367 -22.141 -20.312 1 77.5 264 PHE B CA 1
ATOM 4050 C C . PHE B 1 264 ? -8.039 -20.812 -19.969 1 77.5 264 PHE B C 1
ATOM 4052 O O . PHE B 1 264 ? -8.82 -20.734 -19.016 1 77.5 264 PHE B O 1
ATOM 4059 N N . GLU B 1 265 ? -7.621 -19.719 -20.531 1 62.53 265 GLU B N 1
ATOM 4060 C CA . GLU B 1 265 ? -8.258 -18.438 -20.219 1 62.53 265 GLU B CA 1
ATOM 4061 C C . GLU B 1 265 ? -9.68 -18.375 -20.781 1 62.53 265 GLU B C 1
ATOM 4063 O O . GLU B 1 265 ? -9.961 -18.953 -21.828 1 62.53 265 GLU B O 1
ATOM 4068 N N . ALA B 1 266 ? -10.578 -18.438 -19.703 1 47.41 266 ALA B N 1
ATOM 4069 C CA . ALA B 1 266 ? -11.953 -18.297 -20.172 1 47.41 266 ALA B CA 1
ATOM 4070 C C . ALA B 1 266 ? -12.07 -17.156 -21.188 1 47.41 266 ALA B C 1
ATOM 4072 O O . ALA B 1 266 ? -11.352 -16.156 -21.094 1 47.41 266 ALA B O 1
#

Secondary structure (DSSP, 8-state):
------B-PPTTEEEEEEEEEE-GGG-S-SS-BTTB--HHHHHHHHHHTT-S--PPPEESSPPPTT-EEEEEEEEEEEETT--S-HHHHHHHHHTTS-TTEEEEEEEEPPTB--TTTT--EEEEEEEEEESSS--GGGTTTSEE--S---HHHHHHHHHTT-EEEE-GGGSSS--S--EEEEEEEEEEEEEEETTEEEEEEEEEES---TTHHHHHHHHHHHHHTTSS-HHHHHHHHHHT-GGGSPPPPPGGGEEEEEEE-TTT--/------B-PPTTEEEEEEEEEE-GGG-S-SS-BTTB--HHHHHHHHHHTT-S--PPPEESSPPPTT-EEEEEEEEEEEETT--S-HHHHHHHHHTTS-TTEEEEEEEEPPTB--TTTT--EEEEEEEEEESSS--GGGTTTSEE--S---HHHHHHHHHTT-EEEE-GGGSSS--S--EEEEEEEEEEEEEEETTEEEEEEEEEES---TTHHHHHHHHHHHHHTTSS-HHHHHHHHHHT-GGGSPPPPPGGGEEEEEEE-TTT--

Foldseek 3Di:
DPDQQWDDDDPQKFKKKWKKWFQLQQFQWADDDPPGHHVQVQLVVLVCVQDVDKDRKAWQDIAGHLATADTIMIMIIDGPPRPDAQQCVQVSSQVRGDPRMGTPHMDGAPGRDHNHRLFQKWKKKFKAQAFLDDDPVCVLAHHYDPDFFPQVQLFLLQVLVAAWAQLLLQADDDPDRRTWGWHDWGWDFDAADVRGGMIITMTMGRDHHHLNVQQSVQQSRCRRVVNDGSVLSNCSRVVSHNVSTGDRDDNSRMYGYDTDRPPRDD/DPDQQWDDDPPQKFKKKWKKWFQLQQFQKADDDPPGHHVQVQLVVLVCVQDVDWDGKAWQDIAGRLATADTIMIMIIDGPPRPDAQQCVQVSSQVRGDPRMGTPHMDGAPGRDHNHRLFQKWKKKFKAQAFLDDDPVCVLAHHYDPDFFPQVQLFLLQVLVAAWAQLLLQADDDPDRRTWGWHDWGWDFDAADVRGGMIITMTMGRDHHHLNVQQSVQQSRCRRVVNDGSVLSNCSRVVSHNVSTGDRDDNSRMYGYDTDRVVRDD

pLDDT: mean 95.21, std 8.48, range [35.91, 98.94]

Organism: Deinococcus geothermalis (strain DSM 11300 / CIP 105573 / AG-3a) (NCBI:txid319795)

Sequence (532 aa):
MTTPPRFVPPHGFRRLRLLLAWDGTDFAGWQAQRDVPSVQDTLYAALLRLTEEAARPVAAGRTDAGVHAEAMPAHVDVPQSFRIPAKKLARALNAHLPPSVAVLEAEEAPTGFHARFSCTERRYTYRLLNTPQRHPLWRGRALHVPGALDVPAMNAAAACLLGTHDFAAFATREDRQTVRELRALAVHPGPVVPGGRIWEVRVAGESFLRQMVRGLVGTLLLVGQGKLGQEDVTAVLVGRERARAGANVPGYGLTFTGASYGGFEAMTTPPRFVPPHGFRRLRLLLAWDGTDFAGWQAQRDVPSVQDTLYAALLRLTEEAARPVAAGRTDAGVHAEAMPAHVDVPQSFRIPAKKLARALNAHLPPSVAVLEAEEAPTGFHARFSCTERRYTYRLLNTPQRHPLWRGRALHVPGALDVPAMNAAAACLLGTHDFAAFATREDRQTVRELRALAVHPGPVVPGGRIWEVRVAGESFLRQMVRGLVGTLLLVGQGKLGQEDVTAVLVGRERARAGANVPGYGLTFTGASYGGFEA

Nearest PDB structures (foldseek):
  1vs3-assembly1_B  TM=9.560E-01  e=1.487E-31  Thermus thermophilus HB8
  2nr0-assembly1_B  TM=9.294E-01  e=2.019E-26  Escherichia coli K-12
  2nre-assembly1_A-2  TM=9.118E-01  e=9.870E-23  Escherichia coli K-12
  8q70-assembly1_A-2  TM=9.115E-01  e=2.915E-21  Pyrococcus furiosus
  4its-assembly1_A  TM=7.493E-01  e=4.424E-18  Homo sapiens

Solvent-accessible surface area (backbone atoms only — not comparable to full-atom values): 26891 Å² total; per-residue (Å²): 128,81,72,72,78,69,41,72,60,58,91,70,37,37,48,33,30,37,30,27,23,26,44,17,75,81,24,62,14,32,58,70,50,88,97,47,55,18,50,39,49,49,52,41,53,24,49,52,74,77,34,96,58,64,52,76,58,40,43,47,66,80,46,53,46,22,29,26,29,66,33,41,43,24,28,34,36,32,43,65,79,61,74,74,51,40,86,50,37,22,64,58,39,40,74,56,37,57,77,44,39,27,39,60,40,39,34,74,42,59,88,34,55,37,39,42,82,45,36,54,30,38,31,34,37,34,30,34,32,39,17,75,43,70,54,26,82,39,61,74,47,29,43,75,36,50,62,79,65,40,57,70,55,24,34,55,35,33,56,73,60,52,38,78,43,53,48,46,15,31,30,52,86,73,93,60,84,44,65,37,43,32,73,42,51,42,72,41,87,50,60,77,45,88,76,40,31,32,37,31,38,37,37,29,22,51,59,77,57,59,58,22,67,32,10,49,50,23,33,38,48,35,26,18,62,66,76,39,52,52,66,50,52,51,46,27,47,73,63,42,39,42,86,70,36,31,60,66,47,72,34,33,19,32,29,38,57,32,68,38,37,68,98,66,62,126,128,82,70,71,77,68,40,71,60,58,91,68,37,39,48,35,30,36,30,30,24,25,45,16,76,83,25,61,12,31,58,71,51,89,96,50,54,18,51,40,50,50,52,41,54,25,49,52,74,77,32,96,59,65,52,78,58,40,44,46,68,81,48,53,44,22,30,26,29,68,34,42,43,23,28,34,37,32,42,66,78,62,75,73,51,40,88,50,37,23,63,59,41,40,75,56,37,57,76,43,39,26,38,61,39,38,35,74,43,60,89,34,57,39,40,43,82,51,37,57,29,39,31,36,37,34,29,33,31,39,18,75,44,69,53,26,81,39,61,72,49,30,43,75,38,51,64,78,65,40,58,69,56,24,36,56,36,33,55,73,60,53,40,78,44,54,46,45,14,29,30,56,85,75,92,60,84,44,64,36,43,31,72,43,51,41,71,40,85,50,58,77,44,88,75,39,30,32,37,32,39,37,36,28,22,51,60,77,57,58,59,21,69,32,10,50,50,24,31,37,48,36,26,18,64,66,74,39,52,52,67,50,53,51,48,27,47,72,62,42,38,44,86,70,38,31,61,66,47,72,36,34,16,33,28,38,58,33,70,39,35,84,92,68,59,125

Radius of gyration: 26.15 Å; Cα contacts (8 Å, |Δi|>4): 1312; chains: 2; bounding box: 62×83×61 Å

InterPro domains:
  IPR001406 Pseudouridine synthase I, TruA [MF_00171] (14-261)
  IPR001406 Pseudouridine synthase I, TruA [PIRSF001430] (14-262)
  IPR001406 Pseudouridine synthase I, TruA [PTHR11142] (13-261)
  IPR001406 Pseudouridine synthase I, TruA [TIGR00071] (15-252)
  IPR001406 Pseudouridine synthase I, TruA [cd02570] (18-261)
  IPR020094 Pseudouridine synthase TruA/RsuA/RluB/E/F, N-terminal [G3DSA:3.30.70.580] (12-119)
  IPR020095 Pseudouridine synthase I, TruA, C-terminal [G3DSA:3.30.70.660] (121-262)
  IPR020097 Pseudouridine synthase I, TruA, alpha/beta domain [PF01416] (23-117)
  IPR020097 Pseudouridine synthase I, TruA, alpha/beta domain [PF01416] (157-261)
  IPR020103 Pseudouridine synthase, catalytic domain superfamily [SSF55120] (12-263)